Protein AF-A0A946BKX7-F1 (afdb_monomer_lite)

Radius of gyration: 50.64 Å; chains: 1; bounding box: 146×38×132 Å

Secondary structure (DSSP, 8-state):
-HHHHHHHHHHHHHTT--HHHHHHHHHHHHHHHHHHHHHHHHHHHHHHHHHHHHHHHHHHHHHHHHHHHHHHHHHHHHHHHHHHHHHHHHHHHHHHHHHHHHHHHHHHHHHSHHHHHHHHHHHHHHHHHHHHHHHHT-TTS-S--HHHHHHHHHHHHHS--S-------SSHHHHHHHHHHHHHHHHHHHHHSGGGHHHHHHHHHHS---TTSGGGGSTTHHHHH-SSHHHHHHHHT-PPP--SHHHHHHHHHHHHHHHHHHHHHHHHHTTT-TTGGG---------SHHHHHHHHGGG---TT---GGGHHHHHHHHHHTT-TTTTEEEE--STTSPPEEEE-STT--HHHH-S-TT--SHHHHHHHHHHHHHHHHHHHHHSPTT--PPPPPPP-GGGGGBTBHHHHHHIIIIIS--HHHHHHHHHHHHHHHHHHHHHHHHHHHS-PPPPPP------

Structure (mmCIF, N/CA/C/O backbone):
data_AF-A0A946BKX7-F1
#
_entry.id   AF-A0A946BKX7-F1
#
loop_
_atom_site.group_PDB
_atom_site.id
_atom_site.type_symbol
_atom_site.label_atom_id
_atom_site.label_alt_id
_atom_site.label_comp_id
_atom_site.label_asym_id
_atom_site.label_entity_id
_atom_site.label_seq_id
_atom_site.pdbx_PDB_ins_code
_atom_site.Cartn_x
_atom_site.Cartn_y
_atom_site.Cartn_z
_atom_site.occupancy
_atom_site.B_iso_or_equiv
_atom_site.auth_seq_id
_atom_site.auth_comp_id
_atom_site.auth_asym_id
_atom_site.auth_atom_id
_atom_site.pdbx_PDB_model_num
ATOM 1 N N . MET A 1 1 ? 59.056 3.944 -52.945 1.00 49.78 1 MET A N 1
ATOM 2 C CA . MET A 1 1 ? 59.423 4.962 -53.954 1.00 49.78 1 MET A CA 1
ATOM 3 C C . MET A 1 1 ? 60.248 6.087 -53.334 1.00 49.78 1 MET A C 1
ATOM 5 O O . MET A 1 1 ? 61.408 6.178 -53.690 1.00 49.78 1 MET A O 1
ATOM 9 N N . GLY A 1 2 ? 59.751 6.851 -52.348 1.00 53.09 2 GLY A N 1
ATOM 10 C CA . GLY A 1 2 ? 60.533 7.924 -51.692 1.00 53.09 2 GLY A CA 1
ATOM 11 C C . GLY A 1 2 ? 61.889 7.484 -51.112 1.00 53.09 2 GLY A C 1
ATOM 12 O O . GLY A 1 2 ? 62.901 8.117 -51.381 1.00 53.09 2 GLY A O 1
ATOM 13 N N . LEU A 1 3 ? 61.949 6.333 -50.428 1.00 56.34 3 LEU A N 1
ATOM 14 C CA . LEU A 1 3 ? 63.207 5.741 -49.931 1.00 56.34 3 LEU A CA 1
ATOM 15 C C . LEU A 1 3 ? 64.151 5.257 -51.049 1.00 56.34 3 LEU A C 1
ATOM 17 O O . LEU A 1 3 ? 65.363 5.257 -50.875 1.00 56.34 3 LEU A O 1
ATOM 21 N N . PHE A 1 4 ? 63.604 4.857 -52.201 1.00 56.81 4 PHE A N 1
ATOM 22 C CA . PHE A 1 4 ? 64.385 4.438 -53.369 1.00 56.81 4 PHE A CA 1
ATOM 23 C C . PHE A 1 4 ? 65.014 5.656 -54.059 1.00 56.81 4 PHE A C 1
ATOM 25 O O . PHE A 1 4 ? 66.206 5.655 -54.343 1.00 56.81 4 PHE A O 1
ATOM 32 N N . SER A 1 5 ? 64.244 6.733 -54.229 1.00 55.69 5 SER A N 1
ATOM 33 C CA . SER A 1 5 ? 64.734 8.015 -54.746 1.00 55.69 5 SER A CA 1
ATOM 34 C C . SER A 1 5 ? 65.707 8.691 -53.780 1.00 55.69 5 SER A C 1
ATOM 36 O O . SER A 1 5 ? 66.696 9.263 -54.225 1.00 55.69 5 SER A O 1
ATOM 38 N N . ALA A 1 6 ? 65.469 8.581 -52.467 1.00 59.09 6 ALA A N 1
ATOM 39 C CA . ALA A 1 6 ? 66.439 8.964 -51.446 1.00 59.09 6 ALA A CA 1
ATOM 40 C C . ALA A 1 6 ? 67.722 8.143 -51.611 1.00 59.09 6 ALA A C 1
ATOM 42 O O . ALA A 1 6 ? 68.785 8.730 -51.681 1.00 59.09 6 ALA A O 1
ATOM 43 N N . GLY A 1 7 ? 67.636 6.820 -51.788 1.00 62.34 7 GLY A N 1
ATOM 44 C CA . GLY A 1 7 ? 68.787 5.953 -52.072 1.00 62.34 7 GLY A CA 1
ATOM 45 C C . GLY A 1 7 ? 69.595 6.363 -53.311 1.00 62.34 7 GLY A C 1
ATOM 46 O O . GLY A 1 7 ? 70.820 6.374 -53.253 1.00 62.34 7 GLY A O 1
ATOM 47 N N . ILE A 1 8 ? 68.930 6.770 -54.398 1.00 60.50 8 ILE A N 1
ATOM 48 C CA . ILE A 1 8 ? 69.594 7.318 -55.594 1.00 60.50 8 ILE A CA 1
ATOM 49 C C . ILE A 1 8 ? 70.294 8.641 -55.259 1.00 60.50 8 ILE A C 1
ATOM 51 O O . ILE A 1 8 ? 71.469 8.797 -55.564 1.00 60.50 8 ILE A O 1
ATOM 55 N N . LEU A 1 9 ? 69.621 9.557 -54.557 1.00 60.12 9 LEU A N 1
ATOM 56 C CA . LEU A 1 9 ? 70.216 10.804 -54.055 1.00 60.12 9 LEU A CA 1
ATOM 57 C C . LEU A 1 9 ? 71.438 10.557 -53.155 1.00 60.12 9 LEU A C 1
ATOM 59 O O . LEU A 1 9 ? 72.445 11.250 -53.286 1.00 60.12 9 LEU A O 1
ATOM 63 N N . LEU A 1 10 ? 71.357 9.558 -52.272 1.00 60.22 10 LEU A N 1
ATOM 64 C CA . LEU A 1 10 ? 72.427 9.134 -51.370 1.00 60.22 10 LEU A CA 1
ATOM 65 C C . LEU A 1 10 ? 73.644 8.612 -52.144 1.00 60.22 10 LEU A C 1
ATOM 67 O O . LEU A 1 10 ? 74.781 8.897 -51.776 1.00 60.22 10 LEU A O 1
ATOM 71 N N . GLN A 1 11 ? 73.411 7.868 -53.224 1.00 62.06 11 GLN A N 1
ATOM 72 C CA . GLN A 1 11 ? 74.460 7.301 -54.065 1.00 62.06 11 GLN A CA 1
ATOM 73 C C . GLN A 1 11 ? 75.118 8.378 -54.945 1.00 62.06 11 GLN A C 1
ATOM 75 O O . GLN A 1 11 ? 76.336 8.529 -54.925 1.00 62.06 11 GLN A O 1
ATOM 80 N N . THR A 1 12 ? 74.319 9.213 -55.613 1.00 59.69 12 THR A N 1
ATOM 81 C CA . THR A 1 12 ? 74.793 10.319 -56.464 1.00 59.69 12 THR A CA 1
ATOM 82 C C . THR A 1 12 ? 75.535 11.404 -55.669 1.00 59.69 12 THR A C 1
ATOM 84 O O . THR A 1 12 ? 76.517 11.964 -56.155 1.00 59.69 12 THR A O 1
ATOM 87 N N . GLY A 1 13 ? 75.105 11.691 -54.433 1.00 59.94 13 GLY A N 1
ATOM 88 C CA . GLY A 1 13 ? 75.782 12.635 -53.537 1.00 59.94 13 GLY A CA 1
ATOM 89 C C . GLY A 1 13 ? 77.121 12.115 -53.001 1.00 59.94 13 GLY A C 1
ATOM 90 O O . GLY A 1 13 ? 78.071 12.887 -52.872 1.00 59.94 13 GLY A O 1
ATOM 91 N N . ARG A 1 14 ? 77.226 10.805 -52.739 1.00 59.84 14 ARG A N 1
ATOM 92 C CA . ARG A 1 14 ? 78.473 10.156 -52.303 1.00 59.84 14 ARG A CA 1
ATOM 93 C C . ARG A 1 14 ? 79.510 10.071 -53.425 1.00 59.84 14 ARG A C 1
ATOM 95 O O . ARG A 1 14 ? 80.694 10.278 -53.171 1.00 59.84 14 ARG A O 1
ATOM 102 N N . ASP A 1 15 ? 79.069 9.813 -54.652 1.00 63.66 15 ASP A N 1
ATOM 103 C CA . ASP A 1 15 ? 79.952 9.545 -55.793 1.00 63.66 15 ASP A CA 1
ATOM 104 C C . ASP A 1 15 ? 80.466 10.840 -56.489 1.00 63.66 15 ASP A C 1
ATOM 106 O O . ASP A 1 15 ? 81.162 10.768 -57.499 1.00 63.66 15 ASP A O 1
ATOM 110 N N . LYS A 1 16 ? 80.182 12.035 -55.926 1.00 58.66 16 LYS A N 1
ATOM 111 C CA . LYS A 1 16 ? 80.606 13.375 -56.416 1.00 58.66 16 LYS A CA 1
ATOM 112 C C . LYS A 1 16 ? 80.295 13.626 -57.904 1.00 58.66 16 LYS A C 1
ATOM 114 O O . LYS A 1 16 ? 81.060 14.279 -58.615 1.00 58.66 16 LYS A O 1
ATOM 119 N N . GLU A 1 17 ? 79.149 13.134 -58.363 1.00 59.16 17 GLU A N 1
ATOM 120 C CA . GLU A 1 17 ? 78.639 13.349 -59.720 1.00 59.16 17 GLU A CA 1
ATOM 121 C C . GLU A 1 17 ? 78.345 14.837 -60.017 1.00 59.16 17 GLU A C 1
ATOM 123 O O . GLU A 1 17 ? 78.193 15.649 -59.096 1.00 59.16 17 GLU A O 1
ATOM 128 N N . SER A 1 18 ? 78.289 15.226 -61.301 1.00 64.56 18 SER A N 1
ATOM 129 C CA . SER A 1 18 ? 78.207 16.639 -61.711 1.00 64.56 18 SER A CA 1
ATOM 130 C C . SER A 1 18 ? 76.958 17.341 -61.160 1.00 64.56 18 SER A C 1
ATOM 132 O O . SER A 1 18 ? 75.917 16.722 -60.944 1.00 64.56 18 SER A O 1
ATOM 134 N N . ILE A 1 19 ? 77.016 18.671 -60.999 1.00 66.00 19 ILE A N 1
ATOM 135 C CA . ILE A 1 19 ? 75.895 19.496 -60.492 1.00 66.00 19 ILE A CA 1
ATOM 136 C C . ILE A 1 19 ? 74.576 19.197 -61.234 1.00 66.00 19 ILE A C 1
ATOM 138 O O . ILE A 1 19 ? 73.511 19.150 -60.625 1.00 66.00 19 ILE A O 1
ATOM 142 N N . SER A 1 20 ? 74.637 18.930 -62.542 1.00 64.94 20 SER A N 1
ATOM 143 C CA . SER A 1 20 ? 73.475 18.534 -63.348 1.00 64.94 20 SER A CA 1
ATOM 144 C C . SER A 1 20 ? 72.856 17.189 -62.936 1.00 64.94 20 SER A C 1
ATOM 146 O O . SER A 1 20 ? 71.632 17.073 -62.940 1.00 64.94 20 SER A O 1
ATOM 148 N N . GLN A 1 21 ? 73.660 16.191 -62.552 1.00 64.12 21 GLN A N 1
ATOM 149 C CA . GLN A 1 21 ? 73.187 14.883 -62.077 1.00 64.12 21 GLN A CA 1
ATOM 150 C C . GLN A 1 21 ? 72.567 14.994 -60.677 1.00 64.12 21 GLN A C 1
ATOM 152 O O . GLN A 1 21 ? 71.517 14.407 -60.420 1.00 64.12 21 GLN A O 1
ATOM 157 N N . GLN A 1 22 ? 73.138 15.830 -59.807 1.00 64.31 22 GLN A N 1
ATOM 158 C CA . GLN A 1 22 ? 72.565 16.122 -58.489 1.00 64.31 22 GLN A CA 1
ATOM 159 C C . GLN A 1 22 ? 71.214 16.848 -58.599 1.00 64.31 22 GLN A C 1
ATOM 161 O O . GLN A 1 22 ? 70.252 16.464 -57.935 1.00 64.31 22 GLN A O 1
ATOM 166 N N . ILE A 1 23 ? 71.099 17.845 -59.487 1.00 67.50 23 ILE A N 1
ATOM 167 C CA . ILE A 1 23 ? 69.826 18.539 -59.758 1.00 67.50 23 ILE A CA 1
ATOM 168 C C . ILE A 1 23 ? 68.778 17.565 -60.310 1.00 67.50 23 ILE A C 1
ATOM 170 O O . ILE A 1 23 ? 67.625 17.600 -59.881 1.00 67.50 23 ILE A O 1
ATOM 174 N N . LEU A 1 24 ? 69.162 16.670 -61.225 1.00 69.88 24 LEU A N 1
ATOM 175 C CA . LEU A 1 24 ? 68.260 15.649 -61.759 1.00 69.88 24 LEU A CA 1
ATOM 176 C C . LEU A 1 24 ? 67.775 14.687 -60.663 1.00 69.88 24 LEU A C 1
ATOM 178 O O . LEU A 1 24 ? 66.586 14.376 -60.614 1.00 69.88 24 LEU A O 1
ATOM 182 N N . ALA A 1 25 ? 68.660 14.259 -59.760 1.00 67.00 25 ALA A N 1
ATOM 183 C CA . ALA A 1 25 ? 68.310 13.402 -58.631 1.00 67.00 25 ALA A CA 1
ATOM 184 C C . ALA A 1 25 ? 67.341 14.098 -57.655 1.00 67.00 25 ALA A C 1
ATOM 186 O O . ALA A 1 25 ? 66.364 13.486 -57.221 1.00 67.00 25 ALA A O 1
ATOM 187 N N . VAL A 1 26 ? 67.544 15.393 -57.376 1.00 68.50 26 VAL A N 1
ATOM 188 C CA . VAL A 1 26 ? 66.612 16.214 -56.581 1.00 68.50 26 VAL A CA 1
ATOM 189 C C . VAL A 1 26 ? 65.256 16.351 -57.276 1.00 68.50 26 VAL A C 1
ATOM 191 O O . VAL A 1 26 ? 64.227 16.177 -56.630 1.00 68.50 26 VAL A O 1
ATOM 194 N N . LEU A 1 27 ? 65.221 16.620 -58.584 1.00 70.75 27 LEU A N 1
ATOM 195 C CA . LEU A 1 27 ? 63.965 16.731 -59.337 1.00 70.75 27 LEU A CA 1
ATOM 196 C C . LEU A 1 27 ? 63.194 15.408 -59.364 1.00 70.75 27 LEU A C 1
ATOM 198 O O . LEU A 1 27 ? 61.988 15.397 -59.118 1.00 70.75 27 LEU A O 1
ATOM 202 N N . LEU A 1 28 ? 63.882 14.289 -59.606 1.00 68.81 28 LEU A N 1
ATOM 203 C CA . LEU A 1 28 ? 63.284 12.957 -59.539 1.00 68.81 28 LEU A CA 1
ATOM 204 C C . LEU A 1 28 ? 62.727 12.680 -58.145 1.00 68.81 28 LEU A C 1
ATOM 206 O O . LEU A 1 28 ? 61.582 12.250 -58.011 1.00 68.81 28 LEU A O 1
ATOM 210 N N . PHE A 1 29 ? 63.496 12.981 -57.101 1.00 71.62 29 PHE A N 1
ATOM 211 C CA . PHE A 1 29 ? 63.025 12.856 -55.730 1.00 71.62 29 PHE A CA 1
ATOM 212 C C . PHE A 1 29 ? 61.782 13.704 -55.465 1.00 71.62 29 PHE A C 1
ATOM 214 O O . PHE A 1 29 ? 60.822 13.175 -54.920 1.00 71.62 29 PHE A O 1
ATOM 221 N N . LEU A 1 30 ? 61.757 14.973 -55.883 1.00 69.50 30 LEU A N 1
ATOM 222 C CA . LEU A 1 30 ? 60.604 15.856 -55.691 1.00 69.50 30 LEU A CA 1
ATOM 223 C C . LEU A 1 30 ? 59.348 15.310 -56.376 1.00 69.50 30 LEU A C 1
ATOM 225 O O . LEU A 1 30 ? 58.284 15.315 -55.766 1.00 69.50 30 LEU A O 1
ATOM 229 N N . VAL A 1 31 ? 59.461 14.777 -57.594 1.00 73.44 31 VAL A N 1
ATOM 230 C CA . VAL A 1 31 ? 58.329 14.149 -58.298 1.00 73.44 31 VAL A CA 1
ATOM 231 C C . VAL A 1 31 ? 57.824 12.916 -57.541 1.00 73.44 31 VAL A C 1
ATOM 233 O O . VAL A 1 31 ? 56.619 12.770 -57.327 1.00 73.44 31 VAL A O 1
ATOM 236 N N . PHE A 1 32 ? 58.726 12.047 -57.079 1.00 72.56 32 PHE A N 1
ATOM 237 C CA . PHE A 1 32 ? 58.346 10.861 -56.305 1.00 72.56 32 PHE A CA 1
ATOM 238 C C . PHE A 1 32 ? 57.794 11.202 -54.916 1.00 72.56 32 PHE A C 1
ATOM 240 O O . PHE A 1 32 ? 56.868 10.536 -54.458 1.00 72.56 32 PHE A O 1
ATOM 247 N N . ALA A 1 33 ? 58.328 12.233 -54.264 1.00 69.81 33 ALA A N 1
ATOM 248 C CA . ALA A 1 33 ? 57.854 12.738 -52.984 1.00 69.81 33 ALA A CA 1
ATOM 249 C C . ALA A 1 33 ? 56.468 13.373 -53.130 1.00 69.81 33 ALA A C 1
ATOM 251 O O . ALA A 1 33 ? 55.584 13.053 -52.354 1.00 69.81 33 ALA A O 1
ATOM 252 N N . MET A 1 34 ? 56.218 14.176 -54.170 1.00 69.94 34 MET A N 1
ATOM 253 C CA . MET A 1 34 ? 54.884 14.731 -54.436 1.00 69.94 34 MET A CA 1
ATOM 254 C C . MET A 1 34 ? 53.845 13.632 -54.693 1.00 69.94 34 MET A C 1
ATOM 256 O O . MET A 1 34 ? 52.744 13.694 -54.147 1.00 69.94 34 MET A O 1
ATOM 260 N N . ALA A 1 35 ? 54.192 12.602 -55.473 1.00 73.75 35 ALA A N 1
ATOM 261 C CA . ALA A 1 35 ? 53.309 11.459 -55.709 1.00 73.75 35 ALA A CA 1
ATOM 262 C C . ALA A 1 35 ? 53.052 10.641 -54.425 1.00 73.75 35 ALA A C 1
ATOM 264 O O . ALA A 1 35 ? 51.915 10.260 -54.149 1.00 73.75 35 ALA A O 1
ATOM 265 N N . SER A 1 36 ? 54.095 10.413 -53.619 1.00 75.31 36 SER A N 1
ATOM 266 C CA . SER A 1 36 ? 54.024 9.735 -52.314 1.00 75.31 36 SER A CA 1
ATOM 267 C C . SER A 1 36 ? 53.156 10.513 -51.322 1.00 75.31 36 SER A C 1
ATOM 269 O O . SER A 1 36 ? 52.197 9.966 -50.780 1.00 75.31 36 SER A O 1
ATOM 271 N N . THR A 1 37 ? 53.410 11.813 -51.168 1.00 72.25 37 THR A N 1
ATOM 272 C CA . THR A 1 37 ? 52.670 12.716 -50.287 1.00 72.25 37 THR A CA 1
ATOM 273 C C . THR A 1 37 ? 51.208 12.763 -50.700 1.00 72.25 37 THR A C 1
ATOM 275 O O . THR A 1 37 ? 50.339 12.556 -49.862 1.00 72.25 37 THR A O 1
ATOM 278 N N . SER A 1 38 ? 50.912 12.956 -51.988 1.00 73.94 38 SER A N 1
ATOM 279 C CA . SER A 1 38 ? 49.534 12.966 -52.490 1.00 73.94 38 SER A CA 1
ATOM 280 C C . SER A 1 38 ? 48.804 11.651 -52.186 1.00 73.94 38 SER A C 1
ATOM 282 O O . SER A 1 38 ? 47.688 11.677 -51.665 1.00 73.94 38 SER A O 1
ATOM 284 N N . SER A 1 39 ? 49.456 10.504 -52.404 1.00 77.44 39 SER A N 1
ATOM 285 C CA . SER A 1 39 ? 48.895 9.188 -52.075 1.00 77.44 39 SER A CA 1
ATOM 286 C C . SER A 1 39 ? 48.670 9.000 -50.569 1.00 77.44 39 SER A C 1
ATOM 288 O O . SER A 1 39 ? 47.636 8.467 -50.165 1.00 77.44 39 SER A O 1
ATOM 290 N N . ASN A 1 40 ? 49.615 9.432 -49.731 1.00 78.12 40 ASN A N 1
ATOM 291 C CA . ASN A 1 40 ? 49.527 9.322 -48.274 1.00 78.12 40 ASN A CA 1
ATOM 292 C C . ASN A 1 40 ? 48.437 10.237 -47.704 1.00 78.12 40 ASN A C 1
ATOM 294 O O . ASN A 1 40 ? 47.654 9.793 -46.868 1.00 78.12 40 ASN A O 1
ATOM 298 N N . ILE A 1 41 ? 48.343 11.483 -48.186 1.00 78.31 41 ILE A N 1
ATOM 299 C CA . ILE A 1 41 ? 47.267 12.419 -47.833 1.00 78.31 41 ILE A CA 1
ATOM 300 C C . ILE A 1 41 ? 45.919 11.812 -48.209 1.00 78.31 41 ILE A C 1
ATOM 302 O O . ILE A 1 41 ? 45.022 11.789 -47.372 1.00 78.31 41 ILE A O 1
ATOM 306 N N . ASN A 1 42 ? 45.777 11.285 -49.430 1.00 77.25 42 ASN A N 1
ATOM 307 C CA . ASN A 1 42 ? 44.513 10.719 -49.890 1.00 77.25 42 ASN A CA 1
ATOM 308 C C . ASN A 1 42 ? 44.076 9.519 -49.035 1.00 77.25 42 ASN A C 1
ATOM 310 O O . ASN A 1 42 ? 42.923 9.447 -48.615 1.00 77.25 42 ASN A O 1
ATOM 314 N N . LYS A 1 43 ? 45.008 8.613 -48.711 1.00 81.06 43 LYS A N 1
ATOM 315 C CA . LYS A 1 43 ? 44.740 7.470 -47.830 1.00 81.06 43 LYS A CA 1
ATOM 316 C C . LYS A 1 43 ? 44.344 7.916 -46.419 1.00 81.06 43 LYS A C 1
ATOM 318 O O . LYS A 1 43 ? 43.294 7.524 -45.928 1.00 81.06 43 LYS A O 1
ATOM 323 N N . LEU A 1 44 ? 45.147 8.775 -45.786 1.00 80.94 44 LEU A N 1
ATOM 324 C CA . LEU A 1 44 ? 44.883 9.266 -44.428 1.00 80.94 44 LEU A CA 1
ATOM 325 C C . LEU A 1 44 ? 43.576 10.052 -44.341 1.00 80.94 44 LEU A C 1
ATOM 327 O O . LEU A 1 44 ? 42.853 9.942 -43.354 1.00 80.94 44 LEU A O 1
ATOM 331 N N . TYR A 1 45 ? 43.282 10.864 -45.354 1.00 78.50 45 TYR A N 1
ATOM 332 C CA . TYR A 1 45 ? 42.031 11.602 -45.432 1.00 78.50 45 TYR A CA 1
ATOM 333 C C . TYR A 1 45 ? 40.846 10.642 -45.546 1.00 78.50 45 TYR A C 1
ATOM 335 O O . TYR A 1 45 ? 39.901 10.762 -44.770 1.00 78.50 45 TYR A O 1
ATOM 343 N N . THR A 1 46 ? 40.939 9.653 -46.438 1.00 78.06 46 THR A N 1
ATOM 344 C CA . THR A 1 46 ? 39.919 8.614 -46.627 1.00 78.06 46 THR A CA 1
ATOM 345 C C . THR A 1 46 ? 39.645 7.848 -45.333 1.00 78.06 46 THR A C 1
ATOM 347 O O . THR A 1 46 ? 38.500 7.804 -44.891 1.00 78.06 46 THR A O 1
ATOM 350 N N . ASP A 1 47 ? 40.684 7.332 -44.670 1.00 80.19 47 ASP A N 1
ATOM 351 C CA . ASP A 1 47 ? 40.549 6.555 -43.431 1.00 80.19 47 ASP A CA 1
ATOM 352 C C . ASP A 1 47 ? 39.892 7.381 -42.311 1.00 80.19 47 ASP A C 1
ATOM 354 O O . ASP A 1 47 ? 39.001 6.907 -41.600 1.00 80.19 47 ASP A O 1
ATOM 358 N N . ARG A 1 48 ? 40.298 8.650 -42.159 1.00 81.00 48 ARG A N 1
ATOM 359 C CA . ARG A 1 48 ? 39.744 9.547 -41.131 1.00 81.00 48 ARG A CA 1
ATOM 360 C C . ARG A 1 48 ? 38.316 9.972 -41.436 1.00 81.00 48 ARG A C 1
ATOM 362 O O . ARG A 1 48 ? 37.514 10.092 -40.511 1.00 81.00 48 ARG A O 1
ATOM 369 N N . MET A 1 49 ? 37.997 10.232 -42.700 1.00 80.62 49 MET A N 1
ATOM 370 C CA . MET A 1 49 ? 36.637 10.576 -43.099 1.00 80.62 49 MET A CA 1
ATOM 371 C C . MET A 1 49 ? 35.690 9.404 -42.916 1.00 80.62 49 MET A C 1
ATOM 373 O O . MET A 1 49 ? 34.616 9.584 -42.351 1.00 80.62 49 MET A O 1
ATOM 377 N N . TRP A 1 50 ? 36.124 8.207 -43.298 1.00 78.38 50 TRP A N 1
ATOM 378 C CA . TRP A 1 50 ? 35.374 6.982 -43.078 1.00 78.38 50 TRP A CA 1
ATOM 379 C C . TRP A 1 50 ? 35.027 6.793 -41.590 1.00 78.38 50 TRP A C 1
ATOM 381 O O . TRP A 1 50 ? 33.868 6.564 -41.244 1.00 78.38 50 TRP A O 1
ATOM 391 N N . GLN A 1 51 ? 35.998 6.995 -40.688 1.00 79.88 51 GLN A N 1
ATOM 392 C CA . GLN A 1 51 ? 35.753 6.938 -39.240 1.00 79.88 51 GLN A CA 1
ATOM 393 C C . GLN A 1 51 ? 34.787 8.038 -38.781 1.00 79.88 51 GLN A C 1
ATOM 395 O O . GLN A 1 51 ? 33.893 7.782 -37.979 1.00 79.88 51 GLN A O 1
ATOM 400 N N . SER A 1 52 ? 34.952 9.259 -39.295 1.00 82.19 52 SER A N 1
ATOM 401 C CA . SER A 1 52 ? 34.140 10.414 -38.910 1.00 82.19 52 SER A CA 1
ATOM 402 C C . SER A 1 52 ? 32.669 10.253 -39.291 1.00 82.19 52 SER A C 1
ATOM 404 O O . SER A 1 52 ? 31.808 10.524 -38.459 1.00 82.19 52 SER A O 1
ATOM 406 N N . VAL A 1 53 ? 32.379 9.822 -40.523 1.00 82.06 53 VAL A N 1
ATOM 407 C CA . VAL A 1 53 ? 31.003 9.656 -41.023 1.00 82.06 53 VAL A CA 1
ATOM 408 C C . VAL A 1 53 ? 30.301 8.531 -40.263 1.00 82.06 53 VAL A C 1
ATOM 410 O O . VAL A 1 53 ? 29.175 8.705 -39.809 1.00 82.06 53 VAL A O 1
ATOM 413 N N . ARG A 1 54 ? 30.988 7.409 -40.019 1.00 82.25 54 ARG A N 1
ATOM 414 C CA . ARG A 1 54 ? 30.415 6.275 -39.272 1.00 82.25 54 ARG A CA 1
ATOM 415 C C . ARG A 1 54 ? 30.180 6.581 -37.807 1.00 82.25 54 ARG A C 1
ATOM 417 O O . ARG A 1 54 ? 29.161 6.181 -37.260 1.00 82.25 54 ARG A O 1
ATOM 424 N N . ASN A 1 55 ? 31.099 7.305 -37.177 1.00 84.69 55 ASN A N 1
ATOM 425 C CA . ASN A 1 55 ? 30.890 7.773 -35.816 1.00 84.69 55 ASN A CA 1
ATOM 426 C C . ASN A 1 55 ? 29.716 8.757 -35.741 1.00 84.69 55 ASN A C 1
ATOM 428 O O . ASN A 1 55 ? 28.917 8.661 -34.822 1.00 84.69 55 ASN A O 1
ATOM 432 N N . ALA A 1 56 ? 29.576 9.667 -36.710 1.00 84.25 56 ALA A N 1
ATOM 433 C CA . ALA A 1 56 ? 28.437 10.581 -36.759 1.00 84.25 56 ALA A CA 1
ATOM 434 C C . ALA A 1 56 ? 27.103 9.834 -36.927 1.00 84.25 56 ALA A C 1
ATOM 436 O O . ALA A 1 56 ? 26.176 10.108 -36.174 1.00 84.25 56 ALA A O 1
ATOM 437 N N . ALA A 1 57 ? 27.036 8.861 -37.841 1.00 85.88 57 ALA A N 1
ATOM 438 C CA . ALA A 1 57 ? 25.847 8.037 -38.056 1.00 85.88 57 ALA A CA 1
ATOM 439 C C . ALA A 1 57 ? 25.479 7.218 -36.813 1.00 85.88 57 ALA A C 1
ATOM 441 O O . ALA A 1 57 ? 24.349 7.279 -36.342 1.00 85.88 57 ALA A O 1
ATOM 442 N N . PHE A 1 58 ? 26.454 6.519 -36.219 1.00 89.62 58 PHE A N 1
ATOM 443 C CA . PHE A 1 58 ? 26.232 5.792 -34.971 1.00 89.62 58 PHE A CA 1
ATOM 444 C C . PHE A 1 58 ? 25.729 6.719 -33.860 1.00 89.62 58 PHE A C 1
ATOM 446 O O . PHE A 1 58 ? 24.749 6.396 -33.200 1.00 89.62 58 PHE A O 1
ATOM 453 N N . LEU A 1 59 ? 26.383 7.866 -33.648 1.00 89.44 59 LEU A N 1
ATOM 454 C CA . LEU A 1 59 ? 26.001 8.797 -32.588 1.00 89.44 59 LEU A CA 1
ATOM 455 C C . LEU A 1 59 ? 24.605 9.386 -32.809 1.00 89.44 59 LEU A C 1
ATOM 457 O O . LEU A 1 59 ? 23.880 9.549 -31.831 1.00 89.44 59 LEU A O 1
ATOM 461 N N . ASP A 1 60 ? 24.224 9.695 -34.051 1.00 91.00 60 ASP A N 1
ATOM 462 C CA . ASP A 1 60 ? 22.886 10.207 -34.361 1.00 91.00 60 ASP A CA 1
ATOM 463 C C . ASP A 1 60 ? 21.811 9.157 -34.054 1.00 91.00 60 ASP A C 1
ATOM 465 O O . ASP A 1 60 ? 20.913 9.405 -33.247 1.00 91.00 60 ASP A O 1
ATOM 469 N N . GLU A 1 61 ? 21.948 7.948 -34.603 1.00 93.69 61 GLU A N 1
ATOM 470 C CA . GLU A 1 61 ? 20.963 6.880 -34.412 1.00 93.69 61 GLU A CA 1
ATOM 471 C C . GLU A 1 61 ? 20.913 6.375 -32.965 1.00 93.69 61 GLU A C 1
ATOM 473 O O . GLU A 1 61 ? 19.839 6.196 -32.385 1.00 93.69 61 GLU A O 1
ATOM 478 N N . TYR A 1 62 ? 22.069 6.208 -32.321 1.00 93.31 62 TYR A N 1
ATOM 479 C CA . TYR A 1 62 ? 22.125 5.776 -30.928 1.00 93.31 62 TYR A CA 1
ATOM 480 C C . TYR A 1 62 ? 21.556 6.831 -29.971 1.00 93.31 62 TYR A C 1
ATOM 482 O O . TYR A 1 62 ? 20.896 6.498 -28.984 1.00 93.31 62 TYR A O 1
ATOM 490 N N . SER A 1 63 ? 21.722 8.117 -30.293 1.00 94.12 63 SER A N 1
ATOM 491 C CA . SER A 1 63 ? 21.090 9.210 -29.551 1.00 94.12 63 SER A CA 1
ATOM 492 C C . SER A 1 63 ? 19.559 9.166 -29.642 1.00 94.12 63 SER A C 1
ATOM 494 O O . SER A 1 63 ? 18.886 9.394 -28.632 1.00 94.12 63 SER A O 1
ATOM 496 N N . LYS A 1 64 ? 18.981 8.807 -30.800 1.00 95.62 64 LYS A N 1
ATOM 497 C CA . LYS A 1 64 ? 17.520 8.620 -30.957 1.00 95.62 64 LYS A CA 1
ATOM 498 C C . LYS A 1 64 ? 16.995 7.503 -30.046 1.00 95.62 64 LYS A C 1
ATOM 500 O O . LYS A 1 64 ? 16.003 7.696 -29.333 1.00 95.62 64 LYS A O 1
ATOM 505 N N . PHE A 1 65 ? 17.704 6.373 -29.994 1.00 95.94 65 PHE A N 1
ATOM 506 C CA . PHE A 1 65 ? 17.392 5.267 -29.085 1.00 95.94 65 PHE A CA 1
ATOM 507 C C . PHE A 1 65 ? 17.480 5.681 -27.606 1.00 95.94 65 PHE A C 1
ATOM 509 O O . PHE A 1 65 ? 16.530 5.487 -26.845 1.00 95.94 65 PHE A O 1
ATOM 516 N N . ASN A 1 66 ? 18.580 6.317 -27.194 1.00 94.81 66 ASN A N 1
ATOM 517 C CA . ASN A 1 66 ? 18.754 6.757 -25.807 1.00 94.81 66 ASN A CA 1
ATOM 518 C C . ASN A 1 66 ? 17.720 7.807 -25.393 1.00 94.81 66 ASN A C 1
ATOM 520 O O . ASN A 1 66 ? 17.160 7.723 -24.300 1.00 94.81 66 ASN A O 1
ATOM 524 N N . THR A 1 67 ? 17.402 8.748 -26.284 1.00 95.50 67 THR A N 1
ATOM 525 C CA . THR A 1 67 ? 16.322 9.720 -26.065 1.00 95.50 67 THR A CA 1
ATOM 526 C C . THR A 1 67 ? 14.996 9.001 -25.829 1.00 95.50 67 THR A C 1
ATOM 528 O O . THR A 1 67 ? 14.292 9.328 -24.880 1.00 95.50 67 THR A O 1
ATOM 531 N N . THR A 1 68 ? 14.691 7.964 -26.616 1.00 96.06 68 THR A N 1
ATOM 532 C CA . THR A 1 68 ? 13.486 7.138 -26.428 1.00 96.06 68 THR A CA 1
ATOM 533 C C . THR A 1 68 ? 13.457 6.501 -25.040 1.00 96.06 68 THR A C 1
AT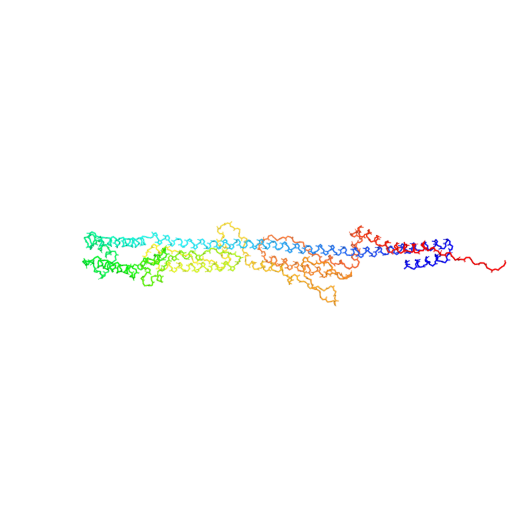OM 535 O O . THR A 1 68 ? 12.476 6.677 -24.321 1.00 96.06 68 THR A O 1
ATOM 538 N N . LYS A 1 69 ? 14.544 5.844 -24.604 1.00 95.31 69 LYS A N 1
ATOM 539 C CA . LYS A 1 69 ? 14.639 5.251 -23.255 1.00 95.31 69 LYS A CA 1
ATOM 540 C C . LYS A 1 69 ? 14.387 6.276 -22.150 1.00 95.31 69 LYS A C 1
ATOM 542 O O . LYS A 1 69 ? 13.644 5.995 -21.211 1.00 95.31 69 LYS A O 1
ATOM 547 N N . VAL A 1 70 ? 15.005 7.453 -22.250 1.00 94.69 70 VAL A N 1
ATOM 548 C CA . VAL A 1 70 ? 14.865 8.525 -21.253 1.00 94.69 70 VAL A CA 1
ATOM 549 C C . VAL A 1 70 ? 13.437 9.068 -21.228 1.00 94.69 70 VAL A C 1
ATOM 551 O O . VAL A 1 70 ? 12.858 9.197 -20.149 1.00 94.69 70 VAL A O 1
ATOM 554 N N . THR A 1 71 ? 12.846 9.337 -22.394 1.00 95.56 71 THR A N 1
ATOM 555 C CA . THR A 1 71 ? 11.465 9.821 -22.512 1.00 95.56 71 THR A CA 1
ATOM 556 C C . THR A 1 71 ? 10.469 8.804 -21.962 1.00 95.56 71 THR A C 1
ATOM 558 O O . THR A 1 71 ? 9.633 9.172 -21.138 1.00 95.56 71 THR A O 1
ATOM 561 N N . VAL A 1 72 ? 10.592 7.528 -22.343 1.00 95.94 72 VAL A N 1
ATOM 562 C CA . VAL A 1 72 ? 9.739 6.441 -21.836 1.00 95.94 72 VAL A CA 1
ATOM 563 C C . VAL A 1 72 ? 9.876 6.315 -20.321 1.00 95.94 72 VAL A C 1
ATOM 565 O O . VAL A 1 72 ? 8.869 6.333 -19.617 1.00 95.94 72 VAL A O 1
ATOM 568 N N . ARG A 1 73 ? 11.105 6.261 -19.788 1.00 95.69 73 ARG A N 1
ATOM 569 C CA . ARG A 1 73 ? 11.343 6.179 -18.338 1.00 95.69 73 ARG A CA 1
ATOM 570 C C . ARG A 1 73 ? 10.701 7.349 -17.593 1.00 95.69 73 ARG A C 1
ATOM 572 O O . ARG A 1 73 ? 10.054 7.139 -16.571 1.00 95.69 73 ARG A O 1
ATOM 579 N N . SER A 1 74 ? 10.869 8.571 -18.095 1.00 94.00 74 SER A N 1
ATOM 580 C CA . SER A 1 74 ? 10.290 9.766 -17.475 1.00 94.00 74 SER A CA 1
ATOM 581 C C . SER A 1 74 ? 8.762 9.732 -17.477 1.00 94.00 74 SER A C 1
ATOM 583 O O . SER A 1 74 ? 8.151 10.056 -16.460 1.00 94.00 74 SER A O 1
ATOM 585 N N . ALA A 1 75 ? 8.146 9.348 -18.597 1.00 91.88 75 ALA A N 1
ATOM 586 C CA . ALA A 1 75 ? 6.694 9.264 -18.718 1.00 91.88 75 ALA A CA 1
ATOM 587 C C . ALA A 1 75 ? 6.115 8.179 -17.798 1.00 91.88 75 ALA A C 1
ATOM 589 O O . ALA A 1 75 ? 5.167 8.435 -17.063 1.00 91.88 75 ALA A O 1
ATOM 590 N N . ILE A 1 76 ? 6.733 6.996 -17.768 1.00 92.50 76 ILE A N 1
ATOM 591 C CA . ILE A 1 76 ? 6.285 5.889 -16.920 1.00 92.50 76 ILE A CA 1
ATOM 592 C C . ILE A 1 76 ? 6.427 6.219 -15.433 1.00 92.50 76 ILE A C 1
ATOM 594 O O . ILE A 1 76 ? 5.505 5.947 -14.671 1.00 92.50 76 ILE A O 1
ATOM 598 N N . ASN A 1 77 ? 7.526 6.851 -15.010 1.00 91.38 77 ASN A N 1
ATOM 599 C CA . ASN A 1 77 ? 7.674 7.285 -13.618 1.00 91.38 77 ASN A CA 1
ATOM 600 C C . ASN A 1 77 ? 6.586 8.290 -13.212 1.00 91.38 77 ASN A C 1
ATOM 602 O O . ASN A 1 77 ? 6.052 8.193 -12.114 1.00 91.38 77 ASN A O 1
ATOM 606 N N . ASN A 1 78 ? 6.217 9.219 -14.100 1.00 88.75 78 ASN A N 1
ATOM 607 C CA . ASN A 1 78 ? 5.106 10.136 -13.845 1.00 88.75 78 ASN A CA 1
ATOM 608 C C . ASN A 1 78 ? 3.774 9.389 -13.669 1.00 88.75 78 ASN A C 1
ATOM 610 O O . ASN A 1 78 ? 3.003 9.711 -12.768 1.00 88.75 78 ASN A O 1
ATOM 614 N N . GLU A 1 79 ? 3.514 8.368 -14.489 1.00 86.38 79 GLU A N 1
ATOM 615 C CA . GLU A 1 79 ? 2.315 7.538 -14.339 1.00 86.38 79 GLU A CA 1
ATOM 616 C C . GLU A 1 79 ? 2.338 6.672 -13.071 1.00 86.38 79 GLU A C 1
ATOM 618 O O . GLU A 1 79 ? 1.305 6.520 -12.430 1.00 86.38 79 GLU A O 1
ATOM 623 N N . LEU A 1 80 ? 3.499 6.180 -12.634 1.00 86.94 80 LEU A N 1
ATOM 624 C CA . LEU A 1 80 ? 3.621 5.452 -11.365 1.00 86.94 80 LEU A CA 1
ATOM 625 C C . LEU A 1 80 ? 3.320 6.343 -10.147 1.00 86.94 80 LEU A C 1
ATOM 627 O O . LEU A 1 80 ? 2.627 5.908 -9.229 1.00 86.94 80 LEU A O 1
ATOM 631 N N . GLU A 1 81 ? 3.772 7.600 -10.147 1.00 86.56 81 GLU A N 1
ATOM 632 C CA . GLU A 1 81 ? 3.411 8.572 -9.099 1.00 86.56 81 GLU A CA 1
ATOM 633 C C . GLU A 1 81 ? 1.906 8.879 -9.107 1.00 86.56 81 GLU A C 1
ATOM 635 O O . GLU A 1 81 ? 1.266 9.010 -8.061 1.00 86.56 81 GLU A O 1
ATOM 640 N N . ASN A 1 82 ? 1.313 8.947 -10.300 1.00 83.50 82 ASN A N 1
ATOM 641 C CA . ASN A 1 82 ? -0.124 9.110 -10.475 1.00 83.50 82 ASN A CA 1
ATOM 642 C C . ASN A 1 82 ? -0.925 7.914 -9.934 1.00 83.50 82 ASN A C 1
ATOM 644 O O . ASN A 1 82 ? -1.955 8.129 -9.288 1.00 83.50 82 ASN A O 1
ATOM 648 N N . ASP A 1 83 ? -0.458 6.687 -10.181 1.00 81.94 83 ASP A N 1
ATOM 649 C CA . ASP A 1 83 ? -1.048 5.455 -9.649 1.00 81.94 83 ASP A CA 1
ATOM 650 C C . ASP A 1 83 ? -0.996 5.458 -8.116 1.00 81.94 83 ASP A C 1
ATOM 652 O O . ASP A 1 83 ? -2.017 5.257 -7.453 1.00 81.94 83 ASP A O 1
ATOM 656 N N . LYS A 1 84 ? 0.177 5.769 -7.549 1.00 84.88 84 LYS A N 1
ATOM 657 C CA . LYS A 1 84 ? 0.389 5.850 -6.100 1.00 84.88 84 LYS A CA 1
ATOM 658 C C . LYS A 1 84 ? -0.568 6.839 -5.440 1.00 84.88 84 LYS A C 1
ATOM 660 O O . LYS A 1 84 ? -1.304 6.477 -4.522 1.00 84.88 84 LYS A O 1
ATOM 665 N N . ALA A 1 85 ? -0.620 8.068 -5.954 1.00 84.81 85 ALA A N 1
ATOM 666 C CA . ALA A 1 85 ? -1.503 9.106 -5.430 1.00 84.81 85 ALA A CA 1
ATOM 667 C C . ALA A 1 85 ? -2.986 8.701 -5.494 1.00 84.81 85 ALA A C 1
ATOM 669 O O . ALA A 1 85 ? -3.794 9.125 -4.665 1.00 84.81 85 ALA A O 1
ATOM 670 N N . LEU A 1 86 ? -3.372 7.893 -6.483 1.00 82.38 86 LEU A N 1
ATOM 671 C CA . LEU A 1 86 ? -4.732 7.383 -6.592 1.00 82.38 86 LEU A CA 1
ATOM 672 C C . LEU A 1 86 ? -5.019 6.294 -5.553 1.00 82.38 86 LEU A C 1
ATOM 674 O O . LEU A 1 86 ? -6.065 6.340 -4.906 1.00 82.38 86 LEU A O 1
ATOM 678 N N . TYR A 1 87 ? -4.094 5.363 -5.330 1.00 85.12 87 TYR A N 1
ATOM 679 C CA . TYR A 1 87 ? -4.262 4.339 -4.297 1.00 85.12 87 TYR A CA 1
ATOM 680 C C . TYR A 1 87 ? -4.314 4.929 -2.889 1.00 85.12 87 TYR A C 1
ATOM 682 O O . TYR A 1 87 ? -5.152 4.518 -2.086 1.00 85.12 87 TYR A O 1
ATOM 690 N N . GLU A 1 88 ? -3.494 5.941 -2.605 1.00 87.94 88 GLU A N 1
ATOM 691 C CA . GLU A 1 88 ? -3.554 6.684 -1.345 1.00 87.94 88 GLU A CA 1
ATOM 692 C C . GLU A 1 88 ? -4.934 7.323 -1.135 1.00 87.94 88 GLU A C 1
ATOM 694 O O . GLU A 1 88 ? -5.507 7.213 -0.051 1.00 87.94 88 GLU A O 1
ATOM 699 N N . LYS A 1 89 ? -5.529 7.922 -2.177 1.00 88.12 89 LYS A N 1
ATOM 700 C CA . LYS A 1 89 ? -6.892 8.482 -2.102 1.00 88.12 89 LYS A CA 1
ATOM 701 C C . LYS A 1 89 ? -7.948 7.420 -1.801 1.00 88.12 89 LYS A C 1
ATOM 703 O O . LYS A 1 89 ? -8.843 7.674 -0.996 1.00 88.12 89 LYS A O 1
ATOM 708 N N . ILE A 1 90 ? -7.854 6.240 -2.419 1.00 86.69 90 ILE A N 1
ATOM 709 C CA . ILE A 1 90 ? -8.766 5.120 -2.138 1.00 86.69 90 ILE A CA 1
ATOM 710 C C . ILE A 1 90 ? -8.620 4.683 -0.675 1.00 86.69 90 ILE A C 1
ATOM 712 O O . ILE A 1 90 ? -9.619 4.575 0.038 1.00 86.69 90 ILE A O 1
ATOM 716 N N . ALA A 1 91 ? -7.386 4.487 -0.205 1.00 91.25 91 ALA A N 1
ATOM 717 C CA . ALA A 1 91 ? -7.112 4.103 1.176 1.00 91.25 91 ALA A CA 1
ATOM 718 C C . ALA A 1 91 ? -7.655 5.142 2.171 1.00 91.25 91 ALA A C 1
ATOM 720 O O . ALA A 1 91 ? -8.331 4.775 3.132 1.00 91.25 91 ALA A O 1
ATOM 721 N N . ILE A 1 92 ? -7.451 6.438 1.907 1.00 91.38 92 ILE A N 1
ATOM 722 C CA . ILE A 1 92 ? -8.037 7.525 2.702 1.00 91.38 92 ILE A CA 1
ATOM 723 C C . ILE A 1 92 ? -9.561 7.400 2.737 1.00 91.38 92 ILE A C 1
ATOM 725 O O . ILE A 1 92 ? -10.154 7.488 3.809 1.00 91.38 92 ILE A O 1
ATOM 729 N N . LYS A 1 93 ? -10.214 7.126 1.603 1.00 90.00 93 LYS A N 1
ATOM 730 C CA . LYS A 1 93 ? -11.673 6.988 1.565 1.00 90.00 93 LYS A CA 1
ATOM 731 C C . LYS A 1 93 ? -12.177 5.819 2.414 1.00 90.00 93 LYS A C 1
ATOM 733 O O . LYS A 1 93 ? -13.168 5.956 3.132 1.00 90.00 93 LYS A O 1
ATOM 738 N N . TYR A 1 94 ? -11.491 4.679 2.361 1.00 91.38 94 TYR A N 1
ATOM 739 C CA . TYR A 1 94 ? -11.820 3.508 3.182 1.00 91.38 94 TYR A CA 1
ATOM 740 C C . TYR A 1 94 ? -11.639 3.802 4.669 1.00 91.38 94 TYR A C 1
ATOM 742 O O . TYR A 1 94 ? -12.518 3.482 5.474 1.00 91.38 94 TYR A O 1
ATOM 750 N N . ASN A 1 95 ? -10.535 4.469 5.008 1.00 92.88 95 ASN A N 1
ATOM 751 C CA . ASN A 1 95 ? -10.220 4.936 6.349 1.00 92.88 95 ASN A CA 1
ATOM 752 C C . ASN A 1 95 ? -11.312 5.876 6.890 1.00 92.88 95 ASN A C 1
ATOM 754 O O . ASN A 1 95 ? -11.857 5.633 7.965 1.00 92.88 95 ASN A O 1
ATOM 758 N N . GLU A 1 96 ? -11.703 6.893 6.117 1.00 91.62 96 GLU A N 1
ATOM 759 C CA . GLU A 1 96 ? -12.769 7.837 6.473 1.00 91.62 96 GLU A CA 1
ATOM 760 C C . GLU A 1 96 ? -14.088 7.125 6.780 1.00 91.62 96 GLU A C 1
ATOM 762 O O . GLU A 1 96 ? -14.743 7.421 7.782 1.00 91.62 96 GLU A O 1
ATOM 767 N N . TRP A 1 97 ? -14.484 6.172 5.934 1.00 91.94 97 TRP A N 1
ATOM 768 C CA . TRP A 1 97 ? -15.730 5.433 6.111 1.00 91.94 97 TRP A CA 1
ATOM 769 C C . TRP A 1 97 ? -15.734 4.593 7.378 1.00 91.94 97 TRP A C 1
ATOM 771 O O . TRP A 1 97 ? -16.668 4.700 8.170 1.00 91.94 97 TRP A O 1
ATOM 781 N N . ILE A 1 98 ? -14.698 3.780 7.597 1.00 94.19 98 ILE A N 1
ATOM 782 C CA . ILE A 1 98 ? -14.666 2.915 8.778 1.00 94.19 98 ILE A CA 1
ATOM 783 C C . ILE A 1 98 ? -14.508 3.735 10.069 1.00 94.19 98 ILE A C 1
ATOM 785 O O . ILE A 1 98 ? -15.137 3.418 11.075 1.00 94.19 98 ILE A O 1
ATOM 789 N N . ILE A 1 99 ? -13.745 4.836 10.050 1.00 94.12 99 ILE A N 1
ATOM 790 C CA . ILE A 1 99 ? -13.632 5.746 11.199 1.00 94.12 99 ILE A CA 1
ATOM 791 C C . ILE A 1 99 ? -14.979 6.404 11.496 1.00 94.12 99 ILE A C 1
ATOM 793 O O . ILE A 1 99 ? -15.336 6.566 12.668 1.00 94.12 99 ILE A O 1
ATOM 797 N N . SER A 1 100 ? -15.738 6.771 10.460 1.00 93.88 100 SER A N 1
ATOM 798 C CA . SER A 1 100 ? -17.090 7.304 10.615 1.00 93.88 100 SER A CA 1
ATOM 799 C C . SER A 1 100 ? -18.008 6.291 11.299 1.00 93.88 100 SER A C 1
ATOM 801 O O . SER A 1 100 ? -18.674 6.643 12.276 1.00 93.88 100 SER A O 1
ATOM 803 N N . ASP A 1 101 ? -17.965 5.027 10.872 1.00 94.50 101 ASP A N 1
ATOM 804 C CA . ASP A 1 101 ? -18.740 3.943 11.478 1.00 94.50 101 ASP A CA 1
ATOM 805 C C . ASP A 1 101 ? -18.346 3.735 12.954 1.00 94.50 101 ASP A C 1
ATOM 807 O O . ASP A 1 101 ? -19.211 3.777 13.832 1.00 94.50 101 ASP A O 1
ATOM 811 N N . ILE A 1 102 ? -17.048 3.624 13.272 1.00 95.88 102 ILE A N 1
ATOM 812 C CA . ILE A 1 102 ? -16.553 3.485 14.659 1.00 95.88 102 ILE A CA 1
ATOM 813 C C . ILE A 1 102 ? -17.004 4.668 15.531 1.00 95.88 102 ILE A C 1
ATOM 815 O O . ILE A 1 102 ? -17.489 4.491 16.655 1.00 95.88 102 ILE A O 1
ATOM 819 N N . SER A 1 103 ? -16.872 5.889 15.011 1.00 95.12 103 SER A N 1
ATOM 820 C CA . SER A 1 103 ? -17.257 7.115 15.716 1.00 95.12 103 SER A CA 1
ATOM 821 C C . SER A 1 103 ? -18.760 7.164 15.976 1.00 95.12 103 SER A C 1
ATOM 823 O O . SER A 1 103 ? -19.194 7.551 17.065 1.00 95.12 103 SER A O 1
ATOM 825 N N . ASN A 1 104 ? -19.565 6.735 15.002 1.00 94.50 104 ASN A N 1
ATOM 826 C CA . ASN A 1 104 ? -21.012 6.653 15.134 1.00 94.50 104 ASN A CA 1
ATOM 827 C C . ASN A 1 104 ? -21.423 5.625 16.200 1.00 94.50 104 ASN A C 1
ATOM 829 O O . ASN A 1 104 ? -22.271 5.930 17.038 1.00 94.50 104 ASN A O 1
ATOM 833 N N . PHE A 1 105 ? -20.767 4.460 16.246 1.00 96.44 105 PHE A N 1
ATOM 834 C CA . PHE A 1 105 ? -20.965 3.461 17.304 1.00 96.44 105 PHE A CA 1
ATOM 835 C C . PHE A 1 105 ? -20.688 4.051 18.685 1.00 96.44 105 PHE A C 1
ATOM 837 O O . PHE A 1 105 ? -21.547 3.992 19.568 1.00 96.44 105 PHE A O 1
ATOM 844 N N . LYS A 1 106 ? -19.520 4.681 18.865 1.00 95.94 106 LYS A N 1
ATOM 845 C CA . LYS A 1 106 ? -19.139 5.310 20.137 1.00 95.94 106 LYS A CA 1
ATOM 846 C C . LYS A 1 106 ? -20.169 6.357 20.558 1.00 95.94 106 LYS A C 1
ATOM 848 O O . LYS A 1 106 ? -20.614 6.355 21.707 1.00 95.94 106 LYS A O 1
ATOM 853 N N . LYS A 1 107 ? -20.603 7.209 19.626 1.00 95.25 107 LYS A N 1
ATOM 854 C CA . LYS A 1 107 ? -21.598 8.261 19.869 1.00 95.25 107 LYS A CA 1
ATOM 855 C C . LYS A 1 107 ? -22.967 7.700 20.255 1.00 95.25 107 LYS A C 1
ATOM 857 O O . LYS A 1 107 ? -23.561 8.195 21.205 1.00 95.25 107 LYS A O 1
ATOM 862 N N . ILE A 1 108 ? -23.475 6.697 19.543 1.00 95.19 108 ILE A N 1
ATOM 863 C CA . ILE A 1 108 ? -24.804 6.126 19.805 1.00 95.19 108 ILE A CA 1
ATOM 864 C C . ILE A 1 108 ? -24.815 5.353 21.125 1.00 95.19 108 ILE A C 1
ATOM 866 O O . ILE A 1 108 ? -25.724 5.550 21.928 1.00 95.19 108 ILE A O 1
ATOM 870 N N . ILE A 1 109 ? -23.792 4.535 21.397 1.00 96.44 109 ILE A N 1
ATOM 871 C CA . ILE A 1 109 ? -23.688 3.799 22.666 1.00 96.44 109 ILE A CA 1
ATOM 872 C C . ILE A 1 109 ? -23.642 4.786 23.832 1.00 96.44 109 ILE A C 1
ATOM 874 O O . ILE A 1 109 ? -24.500 4.743 24.712 1.00 96.44 109 ILE A O 1
ATOM 878 N N . THR A 1 110 ? -22.692 5.725 23.804 1.00 95.44 110 THR A N 1
ATOM 879 C CA . THR A 1 110 ? -22.529 6.696 24.896 1.00 95.44 110 THR A CA 1
ATOM 880 C C . THR A 1 110 ? -23.692 7.679 24.997 1.00 95.44 110 THR A C 1
ATOM 882 O O . THR A 1 110 ? -23.992 8.129 26.092 1.00 95.44 110 THR A O 1
ATOM 885 N N . GLY A 1 111 ? -24.369 8.013 23.899 1.00 94.25 111 GLY A N 1
ATOM 886 C CA . GLY A 1 111 ? -25.509 8.933 23.889 1.00 94.25 111 GLY A CA 1
ATOM 887 C C . GLY A 1 111 ? -26.852 8.299 24.256 1.00 94.25 111 GLY A C 1
ATOM 888 O O . GLY A 1 111 ? -27.800 9.028 24.533 1.00 94.25 111 GLY A O 1
ATOM 889 N N . SER A 1 112 ? -26.956 6.969 24.251 1.00 95.38 112 SER A N 1
ATOM 890 C CA . SER A 1 112 ? -28.213 6.280 24.554 1.00 95.38 112 SER A CA 1
ATOM 891 C C . SER A 1 112 ? -28.617 6.419 26.020 1.00 95.38 112 SER A C 1
ATOM 893 O O . SER A 1 112 ? -27.788 6.305 26.929 1.00 95.38 112 SER A O 1
ATOM 895 N N . GLN A 1 113 ? -29.920 6.584 26.258 1.00 94.88 113 GLN A N 1
ATOM 896 C CA . GLN A 1 113 ? -30.449 6.686 27.618 1.00 94.88 113 GLN A CA 1
ATOM 897 C C . GLN A 1 113 ? -30.189 5.401 28.414 1.00 94.88 113 GLN A C 1
ATOM 899 O O . GLN A 1 113 ? -29.799 5.466 29.573 1.00 94.88 113 GLN A O 1
ATOM 904 N N . TYR A 1 114 ? -30.298 4.238 27.761 1.00 94.06 114 TYR A N 1
ATOM 905 C CA . TYR A 1 114 ? -30.013 2.939 28.373 1.00 94.06 114 TYR A CA 1
ATOM 906 C C . TYR A 1 114 ? -28.604 2.878 28.986 1.00 94.06 114 TYR A C 1
ATOM 908 O O . TYR A 1 114 ? -28.442 2.451 30.130 1.00 94.06 114 TYR A O 1
ATOM 916 N N . TYR A 1 115 ? -27.580 3.330 28.251 1.00 95.88 115 TYR A N 1
ATOM 917 C CA . TYR A 1 115 ? -26.208 3.365 28.761 1.00 95.88 115 TYR A CA 1
ATOM 918 C C . TYR A 1 115 ? -26.057 4.358 29.916 1.00 95.88 115 TYR A C 1
ATOM 920 O O . TYR A 1 115 ? -25.439 4.032 30.930 1.00 95.88 115 TYR A O 1
ATOM 928 N N . GLN A 1 116 ? -26.641 5.553 29.781 1.00 96.12 116 GLN A N 1
ATOM 929 C CA . GLN A 1 116 ? -26.557 6.604 30.797 1.00 96.12 116 GLN A CA 1
ATOM 930 C C . GLN A 1 116 ? -27.222 6.194 32.115 1.00 96.12 116 GLN A C 1
ATOM 932 O O . GLN A 1 116 ? -26.606 6.352 33.167 1.00 96.12 116 GLN A O 1
ATOM 937 N N . ASP A 1 117 ? -28.403 5.576 32.069 1.00 94.12 117 ASP A N 1
ATOM 938 C CA . ASP A 1 117 ? -29.112 5.094 33.261 1.00 94.12 117 ASP A CA 1
ATOM 939 C C . ASP A 1 117 ? -28.282 4.048 34.020 1.00 94.12 117 ASP A C 1
ATOM 941 O O . ASP A 1 117 ? -28.152 4.088 35.245 1.00 94.12 117 ASP A O 1
ATOM 945 N N . LYS A 1 118 ? -27.668 3.107 33.293 1.00 92.94 118 LYS A N 1
ATOM 946 C CA . LYS A 1 118 ? -26.810 2.074 33.890 1.00 92.94 118 LYS A CA 1
ATOM 947 C C . LYS A 1 118 ? -25.505 2.651 34.438 1.00 92.94 118 LYS A C 1
ATOM 949 O O . LYS A 1 118 ? -25.069 2.249 35.517 1.00 92.94 118 LYS A O 1
ATOM 954 N N . LYS A 1 119 ? -24.913 3.620 33.741 1.00 95.50 119 LYS A N 1
ATOM 955 C CA . LYS A 1 119 ? -23.725 4.341 34.207 1.00 95.50 119 LYS A CA 1
ATOM 956 C C . LYS A 1 119 ? -24.014 5.149 35.472 1.00 95.50 119 LYS A C 1
ATOM 958 O O . LYS A 1 119 ? -23.187 5.184 36.379 1.00 95.50 119 LYS A O 1
ATOM 963 N N . GLU A 1 120 ? -25.193 5.755 35.572 1.00 95.94 120 GLU A N 1
ATOM 964 C CA . GLU A 1 120 ? -25.617 6.470 36.774 1.00 95.94 120 GLU A CA 1
ATOM 965 C C . GLU A 1 120 ? -25.756 5.526 37.978 1.00 95.94 120 GLU A C 1
ATOM 967 O O . GLU A 1 120 ? -25.372 5.899 39.087 1.00 95.94 120 GLU A O 1
ATOM 972 N N . ILE A 1 121 ? -26.223 4.286 37.772 1.00 93.56 121 ILE A N 1
ATOM 973 C CA . ILE A 1 121 ? -26.237 3.256 38.824 1.00 93.56 121 ILE A CA 1
ATOM 974 C C . ILE A 1 121 ? -24.819 2.965 39.324 1.00 93.56 121 ILE A C 1
ATOM 976 O O . ILE A 1 121 ? -24.620 2.918 40.536 1.00 93.56 121 ILE A O 1
ATOM 980 N N . GLU A 1 122 ? -23.834 2.804 38.432 1.00 94.62 122 GLU A N 1
ATOM 981 C CA . GLU A 1 122 ? -22.435 2.600 38.836 1.00 94.62 122 GLU A CA 1
ATOM 982 C C . GLU A 1 122 ? -21.914 3.780 39.664 1.00 94.62 122 GLU A C 1
ATOM 984 O O . GLU A 1 122 ? -21.361 3.584 40.744 1.00 94.62 122 GLU A O 1
ATOM 989 N N . ILE A 1 123 ? -22.121 5.010 39.185 1.00 95.56 123 ILE A N 1
ATOM 990 C CA . ILE A 1 123 ? -21.660 6.225 39.868 1.00 95.56 123 ILE A CA 1
ATOM 991 C C . ILE A 1 123 ? -22.281 6.327 41.265 1.00 95.56 123 ILE A C 1
ATOM 993 O O . ILE A 1 123 ? -21.563 6.550 42.241 1.00 95.56 123 ILE A O 1
ATOM 997 N N . LYS A 1 124 ? -23.601 6.127 41.376 1.00 96.69 124 LYS A N 1
ATOM 998 C CA . LYS A 1 124 ? -24.309 6.141 42.662 1.00 96.69 124 LYS A CA 1
ATOM 999 C C . LYS A 1 124 ? -23.821 5.028 43.579 1.00 96.69 124 LYS A C 1
ATOM 1001 O O . LYS A 1 124 ? -23.563 5.290 44.744 1.00 96.69 124 LYS A O 1
ATOM 1006 N N . LEU A 1 125 ? -23.636 3.813 43.064 1.00 95.12 125 LEU A N 1
ATOM 1007 C CA . LEU A 1 125 ? -23.135 2.685 43.848 1.00 95.12 125 LEU A CA 1
ATOM 1008 C C . LEU A 1 125 ? -21.771 3.009 44.468 1.00 95.12 125 LEU A C 1
ATOM 1010 O O . LEU A 1 125 ? -21.592 2.823 45.667 1.00 95.12 125 LEU A O 1
ATOM 1014 N N . MET A 1 126 ? -20.831 3.522 43.671 1.00 94.69 126 MET A N 1
ATOM 1015 C CA . MET A 1 126 ? -19.489 3.864 44.154 1.00 94.69 126 MET A CA 1
ATOM 1016 C C . MET A 1 126 ? -19.521 4.994 45.191 1.00 94.69 126 MET A C 1
ATOM 1018 O O . MET A 1 126 ? -18.799 4.927 46.184 1.00 94.69 126 MET A O 1
ATOM 1022 N N . ALA A 1 127 ? -20.374 6.004 44.990 1.00 95.94 127 ALA A N 1
ATOM 1023 C CA . ALA A 1 127 ? -20.547 7.098 45.943 1.00 95.94 127 ALA A CA 1
ATOM 1024 C C . ALA A 1 127 ? -21.123 6.608 47.281 1.00 95.94 127 ALA A C 1
ATOM 1026 O O . ALA A 1 127 ? -20.557 6.884 48.335 1.00 95.94 127 ALA A O 1
ATOM 1027 N N . GLU A 1 128 ? -22.202 5.825 47.239 1.00 95.50 128 GLU A N 1
ATOM 1028 C CA . GLU A 1 128 ? -22.859 5.301 48.439 1.00 95.50 128 GLU A CA 1
ATOM 1029 C C . GLU A 1 128 ? -21.946 4.346 49.228 1.00 95.50 128 GLU A C 1
ATOM 1031 O O . GLU A 1 128 ? -21.949 4.375 50.459 1.00 95.50 128 GLU A O 1
ATOM 1036 N N . LEU A 1 129 ? -21.139 3.518 48.544 1.00 93.00 129 LEU A N 1
ATOM 1037 C CA . LEU A 1 129 ? -20.145 2.651 49.193 1.00 93.00 129 LEU A CA 1
ATOM 1038 C C . LEU A 1 129 ? -19.091 3.484 49.940 1.00 93.00 129 LEU A C 1
ATOM 1040 O O . LEU A 1 129 ? -18.855 3.240 51.123 1.00 93.00 129 LEU A O 1
ATOM 1044 N N . GLY A 1 130 ? -18.530 4.510 49.292 1.00 93.00 130 GLY A N 1
ATOM 1045 C CA . GLY A 1 130 ? -17.547 5.401 49.916 1.00 93.00 130 GLY A CA 1
ATOM 1046 C C . GLY A 1 130 ? -18.115 6.192 51.100 1.00 93.00 130 GLY A C 1
ATOM 1047 O O . GLY A 1 130 ? -17.500 6.242 52.167 1.00 93.00 130 GLY A O 1
ATOM 1048 N N . ASP A 1 131 ? -19.316 6.761 50.961 1.00 93.25 131 ASP A N 1
ATOM 1049 C CA . ASP A 1 131 ? -19.984 7.495 52.044 1.00 93.25 131 ASP A CA 1
ATOM 1050 C C . ASP A 1 131 ? -20.295 6.586 53.242 1.00 93.25 131 ASP A C 1
ATOM 1052 O O . ASP A 1 131 ? -20.152 6.989 54.404 1.00 93.25 131 ASP A O 1
ATOM 1056 N N . MET A 1 132 ? -20.686 5.337 52.976 1.00 91.06 132 MET A N 1
ATOM 1057 C CA . MET A 1 132 ? -20.897 4.334 54.013 1.00 91.06 132 MET A CA 1
ATOM 1058 C C . MET A 1 132 ? -19.592 4.005 54.753 1.00 91.06 132 MET A C 1
ATOM 1060 O O . MET A 1 132 ? -19.607 3.962 55.987 1.00 91.06 132 MET A O 1
ATOM 1064 N N . GLU A 1 133 ? -18.479 3.794 54.039 1.00 90.00 133 GLU A N 1
ATOM 1065 C CA . GLU A 1 133 ? -17.166 3.513 54.638 1.00 90.00 133 GLU A CA 1
ATOM 1066 C C . GLU A 1 133 ? -16.721 4.659 55.555 1.00 90.00 133 GLU A C 1
ATOM 1068 O O . GLU A 1 133 ? -16.387 4.429 56.724 1.00 90.00 133 GLU A O 1
ATOM 1073 N N . VAL A 1 134 ? -16.786 5.901 55.062 1.00 90.44 134 VAL A N 1
ATOM 1074 C CA . VAL A 1 134 ? -16.410 7.106 55.817 1.00 90.44 134 VAL A CA 1
ATOM 1075 C C . VAL A 1 134 ? -17.223 7.222 57.104 1.00 90.44 134 VAL A C 1
ATOM 1077 O O . VAL A 1 134 ? -16.667 7.454 58.177 1.00 90.44 134 VAL A O 1
ATOM 1080 N N . GLN A 1 135 ? -18.541 7.027 57.031 1.00 87.81 135 GLN A N 1
ATOM 1081 C CA . GLN A 1 135 ? -19.402 7.149 58.207 1.00 87.81 135 GLN A CA 1
ATOM 1082 C C . GLN A 1 135 ? -19.208 6.016 59.208 1.00 87.81 135 GLN A C 1
ATOM 1084 O O . GLN A 1 135 ? -19.260 6.239 60.415 1.00 87.81 135 GLN A O 1
ATOM 1089 N N . ALA A 1 136 ? -19.015 4.792 58.728 1.00 85.62 136 ALA A N 1
ATOM 1090 C CA . ALA A 1 136 ? -18.869 3.646 59.607 1.00 85.62 136 ALA A CA 1
ATOM 1091 C C . ALA A 1 136 ? -17.489 3.600 60.284 1.00 85.62 136 ALA A C 1
ATOM 1093 O O . ALA A 1 136 ? -17.357 2.997 61.352 1.00 85.62 136 ALA A O 1
ATOM 1094 N N . THR A 1 137 ? -16.479 4.256 59.709 1.00 86.00 137 THR A N 1
ATOM 1095 C CA . THR A 1 137 ? -15.112 4.321 60.247 1.00 86.00 137 THR A CA 1
ATOM 1096 C C . THR A 1 137 ? -14.773 5.636 60.953 1.00 86.00 137 THR A C 1
ATOM 1098 O O . THR A 1 137 ? -13.617 5.816 61.342 1.00 86.00 137 THR A O 1
ATOM 1101 N N . ASP A 1 138 ? -15.759 6.516 61.185 1.00 85.56 138 ASP A N 1
ATOM 1102 C CA . ASP A 1 138 ? -15.579 7.777 61.917 1.00 85.56 138 ASP A CA 1
ATOM 1103 C C . ASP A 1 138 ? -14.844 7.535 63.258 1.00 85.56 138 ASP A C 1
ATOM 1105 O O . ASP A 1 138 ? -15.367 6.825 64.125 1.00 85.56 138 ASP A O 1
ATOM 1109 N N . PRO A 1 139 ? -13.644 8.118 63.470 1.00 81.38 139 PRO A N 1
ATOM 1110 C CA . PRO A 1 139 ? -12.870 7.933 64.696 1.00 81.38 139 PRO A CA 1
ATOM 1111 C C . PRO A 1 139 ? -13.594 8.387 65.968 1.00 81.38 139 PRO A C 1
ATOM 1113 O O . PRO A 1 139 ? -13.295 7.886 67.053 1.00 81.38 139 PRO A O 1
ATOM 1116 N N . LEU A 1 140 ? -14.519 9.345 65.851 1.00 83.25 140 LEU A N 1
ATOM 1117 C CA . LEU A 1 140 ? -15.278 9.896 66.973 1.00 83.25 140 LEU A CA 1
ATOM 1118 C C . LEU A 1 140 ? -16.532 9.071 67.288 1.00 83.25 140 LEU A C 1
ATOM 1120 O O . LEU A 1 140 ? -17.027 9.123 68.416 1.00 83.25 140 LEU A O 1
ATOM 1124 N N . ALA A 1 141 ? -17.045 8.312 66.317 1.00 79.62 141 ALA A N 1
ATOM 1125 C CA . ALA A 1 141 ? -18.276 7.537 66.448 1.00 79.62 141 ALA A CA 1
ATOM 1126 C C . ALA A 1 141 ? -18.277 6.275 65.555 1.00 79.62 141 ALA A C 1
ATOM 1128 O O . ALA A 1 141 ? -19.123 6.155 64.666 1.00 79.62 141 ALA A O 1
ATOM 1129 N N . PRO A 1 142 ? -17.374 5.303 65.790 1.00 78.19 142 PRO A N 1
ATOM 1130 C CA . PRO A 1 142 ? -17.228 4.154 64.906 1.00 78.19 142 PRO A CA 1
ATOM 1131 C C . PRO A 1 142 ? -18.461 3.240 64.946 1.00 78.19 142 PRO A C 1
ATOM 1133 O O . PRO A 1 142 ? -18.977 2.896 66.014 1.00 78.19 142 PRO A O 1
ATOM 1136 N N . GLY A 1 143 ? -18.895 2.789 63.770 1.00 78.50 143 GLY A N 1
ATOM 1137 C CA . GLY A 1 143 ? -20.004 1.856 63.581 1.00 78.50 143 GLY A CA 1
ATOM 1138 C C . GLY A 1 143 ? -21.097 2.379 62.648 1.00 78.50 143 GLY A C 1
ATOM 1139 O O . GLY A 1 143 ? -21.160 3.551 62.296 1.00 78.50 143 GLY A O 1
ATOM 1140 N N . CYS A 1 144 ? -22.007 1.494 62.238 1.00 79.56 144 CYS A N 1
ATOM 1141 C CA . CYS A 1 144 ? -23.040 1.853 61.267 1.00 79.56 144 CYS A CA 1
ATOM 1142 C C . CYS A 1 144 ? -24.284 2.456 61.943 1.00 79.56 144 CYS A C 1
ATOM 1144 O O . CYS A 1 144 ? -25.236 1.747 62.294 1.00 79.56 144 CYS A O 1
ATOM 1146 N N . GLY A 1 145 ? -24.257 3.776 62.156 1.00 81.69 145 GLY A N 1
ATOM 1147 C CA . GLY A 1 145 ? -25.372 4.584 62.667 1.00 81.69 145 GLY A CA 1
ATOM 1148 C C . GLY A 1 145 ? -26.547 4.732 61.685 1.00 81.69 145 GLY A C 1
ATOM 1149 O O . GLY A 1 145 ? -26.651 4.009 60.699 1.00 81.69 145 GLY A O 1
ATOM 1150 N N . VAL A 1 146 ? -27.469 5.668 61.950 1.00 85.75 146 VAL A N 1
ATOM 1151 C CA . VAL A 1 146 ? -28.675 5.866 61.111 1.00 85.75 146 VAL A CA 1
ATOM 1152 C C . VAL A 1 146 ? -28.314 6.220 59.667 1.00 85.75 146 VAL A C 1
ATOM 1154 O O . VAL A 1 146 ? -28.849 5.596 58.759 1.00 85.75 146 VAL A O 1
ATOM 1157 N N . LYS A 1 147 ? -27.388 7.164 59.462 1.00 87.00 147 LYS A N 1
ATOM 1158 C CA . LYS A 1 147 ? -26.964 7.594 58.121 1.00 87.00 147 LYS A CA 1
ATOM 1159 C C . LYS A 1 147 ? -26.257 6.473 57.350 1.00 87.00 147 LYS A C 1
ATOM 1161 O O . LYS A 1 147 ? -26.665 6.160 56.242 1.00 87.00 147 LYS A O 1
ATOM 1166 N N . CYS A 1 148 ? -25.325 5.756 57.984 1.00 87.69 148 CYS A N 1
ATOM 1167 C CA . CYS A 1 148 ? -24.667 4.602 57.361 1.00 87.69 148 CYS A CA 1
ATOM 1168 C C . CYS A 1 148 ? -25.684 3.533 56.920 1.00 87.69 148 CYS A C 1
ATOM 1170 O O . CYS A 1 148 ? -25.575 2.967 55.836 1.00 87.69 148 CYS A O 1
ATOM 1172 N N . ARG A 1 149 ? -26.732 3.294 57.722 1.00 86.38 149 ARG A N 1
ATOM 1173 C CA . ARG A 1 149 ? -27.816 2.373 57.347 1.00 86.38 149 ARG A CA 1
ATOM 1174 C C . ARG A 1 149 ? -28.654 2.866 56.167 1.00 86.38 149 ARG A C 1
ATOM 1176 O O . ARG A 1 149 ? -29.184 2.029 55.444 1.00 86.38 149 ARG A O 1
ATOM 1183 N N . GLN A 1 150 ? -28.784 4.179 55.976 1.00 90.12 150 GLN A N 1
ATOM 1184 C CA . GLN A 1 150 ? -29.446 4.748 54.798 1.00 90.12 150 GLN A CA 1
ATOM 1185 C C . GLN A 1 150 ? -28.621 4.479 53.537 1.00 90.12 150 GLN A C 1
ATOM 1187 O O . GLN A 1 150 ? -29.182 3.952 52.582 1.00 90.12 150 GLN A O 1
ATOM 1192 N N . HIS A 1 151 ? -27.303 4.704 53.579 1.00 92.19 151 HIS A N 1
ATOM 1193 C CA . HIS A 1 151 ? -26.402 4.367 52.468 1.00 92.19 151 HIS A CA 1
ATOM 1194 C C . HIS A 1 151 ? -26.446 2.871 52.132 1.00 92.19 151 HIS A C 1
ATOM 1196 O O . HIS A 1 151 ? -26.667 2.482 50.989 1.00 92.19 151 HIS A O 1
ATOM 1202 N N . ALA A 1 152 ? -26.376 1.999 53.144 1.00 88.75 152 ALA A N 1
ATOM 1203 C CA . ALA A 1 152 ? -26.518 0.557 52.941 1.00 88.75 152 ALA A CA 1
ATOM 1204 C C . ALA A 1 152 ? -27.872 0.165 52.314 1.00 88.75 152 ALA A C 1
ATOM 1206 O O . ALA A 1 152 ? -27.935 -0.775 51.522 1.00 88.75 152 ALA A O 1
ATOM 1207 N N . SER A 1 153 ? -28.958 0.871 52.653 1.00 89.44 153 SER A N 1
ATOM 1208 C CA . SER A 1 153 ? -30.273 0.670 52.031 1.00 89.44 153 SER A CA 1
ATOM 1209 C C . SER A 1 153 ? -30.264 1.083 50.561 1.00 89.44 153 SER A C 1
ATOM 1211 O O . SER A 1 153 ? -30.690 0.295 49.722 1.00 89.44 153 SER A O 1
ATOM 1213 N N . ALA A 1 154 ? -29.714 2.257 50.242 1.00 92.56 154 ALA A N 1
ATOM 1214 C CA . ALA A 1 154 ? -29.576 2.730 48.866 1.00 92.56 154 ALA A CA 1
ATOM 1215 C C . ALA A 1 154 ? -28.731 1.762 48.021 1.00 92.56 154 ALA A C 1
ATOM 1217 O O . ALA A 1 154 ? -29.127 1.389 46.921 1.00 92.56 154 ALA A O 1
ATOM 1218 N N . ILE A 1 155 ? -27.622 1.246 48.564 1.00 92.88 155 ILE A N 1
ATOM 1219 C CA . ILE A 1 155 ? -26.793 0.229 47.898 1.00 92.88 155 ILE A CA 1
ATOM 1220 C C . ILE A 1 155 ? -27.586 -1.059 47.634 1.00 92.88 155 ILE A C 1
ATOM 1222 O O . ILE A 1 155 ? -27.453 -1.660 46.570 1.00 92.88 155 ILE A O 1
ATOM 1226 N N . ASN A 1 156 ? -28.416 -1.499 48.584 1.00 89.88 156 ASN A N 1
ATOM 1227 C CA . ASN A 1 156 ? -29.261 -2.683 48.408 1.00 89.88 156 ASN A CA 1
ATOM 1228 C C . ASN A 1 156 ? -30.340 -2.493 47.335 1.00 89.88 156 ASN A C 1
ATOM 1230 O O . ASN A 1 156 ? -30.695 -3.465 46.672 1.00 89.88 156 ASN A O 1
ATOM 1234 N N . GLU A 1 157 ? -30.850 -1.273 47.170 1.00 91.06 157 GLU A N 1
ATOM 1235 C CA . GLU A 1 157 ? -31.783 -0.919 46.096 1.00 91.06 157 GLU A CA 1
ATOM 1236 C C . GLU A 1 157 ? -31.077 -0.864 44.737 1.00 91.06 157 GLU A C 1
ATOM 1238 O O . GLU A 1 157 ? -31.603 -1.380 43.751 1.00 91.06 157 GLU A O 1
ATOM 1243 N N . LEU A 1 158 ? -29.866 -0.297 44.693 1.00 92.06 158 LEU A N 1
ATOM 1244 C CA . LEU A 1 158 ? -29.056 -0.207 43.478 1.00 92.06 158 LEU A CA 1
ATOM 1245 C C . LEU A 1 158 ? -28.580 -1.576 42.993 1.00 92.06 158 LEU A C 1
ATOM 1247 O O . LEU A 1 158 ? -28.589 -1.801 41.786 1.00 92.06 158 LEU A O 1
ATOM 1251 N N . VAL A 1 159 ? -28.160 -2.462 43.907 1.00 90.50 159 VAL A N 1
ATOM 1252 C CA . VAL A 1 159 ? -27.663 -3.822 43.625 1.00 90.50 159 VAL A CA 1
ATOM 1253 C C . VAL A 1 159 ? -28.286 -4.824 44.614 1.00 90.50 159 VAL A C 1
ATOM 1255 O O . VAL A 1 159 ? -27.733 -5.076 45.697 1.00 90.50 159 VAL A O 1
ATOM 1258 N N . PRO A 1 160 ? -29.436 -5.429 44.267 1.00 85.25 160 PRO A N 1
ATOM 1259 C CA . PRO A 1 160 ? -30.122 -6.385 45.133 1.00 85.25 160 PRO A CA 1
ATOM 1260 C C . PRO A 1 160 ? -29.330 -7.693 45.277 1.00 85.25 160 PRO A C 1
ATOM 1262 O O . PRO A 1 160 ? -29.060 -8.378 44.295 1.00 85.25 160 PRO A O 1
ATOM 1265 N N . THR A 1 161 ? -28.984 -8.082 46.509 1.00 77.88 161 THR A N 1
ATOM 1266 C CA . THR A 1 161 ? -28.344 -9.378 46.808 1.00 77.88 161 THR A CA 1
ATOM 1267 C C . THR A 1 161 ? -28.971 -10.009 48.049 1.00 77.88 161 THR A C 1
ATOM 1269 O O . THR A 1 161 ? -29.437 -9.312 48.948 1.00 77.88 161 THR A O 1
ATOM 1272 N N . THR A 1 162 ? -29.004 -11.342 48.107 1.00 60.56 162 THR A N 1
ATOM 1273 C CA . THR A 1 162 ? -29.679 -12.107 49.174 1.00 60.56 162 THR A CA 1
ATOM 1274 C C . THR A 1 162 ? -28.819 -12.342 50.419 1.00 60.56 162 THR A C 1
ATOM 1276 O O . THR A 1 162 ? -29.305 -12.899 51.402 1.00 60.56 162 THR A O 1
ATOM 1279 N N . GLN A 1 163 ? -27.554 -11.923 50.407 1.00 57.47 163 GLN A N 1
ATOM 1280 C CA . GLN A 1 163 ? -26.641 -12.014 51.542 1.00 57.47 163 GLN A CA 1
ATOM 1281 C C . GLN A 1 163 ? -25.947 -10.672 51.709 1.00 57.47 163 GLN A C 1
ATOM 1283 O O . GLN A 1 163 ? -25.165 -10.292 50.850 1.00 57.47 163 GLN A O 1
ATOM 1288 N N . THR A 1 164 ? -26.261 -9.970 52.795 1.00 55.50 164 THR A N 1
ATOM 1289 C CA . THR A 1 164 ? -25.424 -8.888 53.319 1.00 55.50 164 THR A CA 1
ATOM 1290 C C . THR A 1 164 ? -25.736 -8.704 54.798 1.00 55.50 164 THR A C 1
ATOM 1292 O O . THR A 1 164 ? -26.827 -8.265 55.170 1.00 55.50 164 THR A O 1
ATOM 1295 N N . ILE A 1 165 ? -24.785 -9.055 55.666 1.00 58.31 165 ILE A N 1
ATOM 1296 C CA . ILE A 1 165 ? -24.872 -8.751 57.099 1.00 58.31 165 ILE A CA 1
ATOM 1297 C C . ILE A 1 165 ? -24.296 -7.350 57.297 1.00 58.31 165 ILE A C 1
ATOM 1299 O O . ILE A 1 165 ? -23.079 -7.169 57.298 1.00 58.31 165 ILE A O 1
ATOM 1303 N N . LEU A 1 166 ? -25.186 -6.371 57.471 1.00 61.25 166 LEU A N 1
ATOM 1304 C CA . LEU A 1 166 ? -24.842 -5.000 57.857 1.00 61.25 166 LEU A CA 1
ATOM 1305 C C . LEU A 1 166 ? -23.992 -4.999 59.149 1.00 61.25 166 LEU A C 1
ATOM 1307 O O . LEU A 1 166 ? -24.255 -5.815 60.042 1.00 61.25 166 LEU A O 1
ATOM 1311 N N . PRO A 1 167 ? -22.999 -4.102 59.297 1.00 61.59 167 PRO A N 1
ATOM 1312 C CA . PRO A 1 167 ? -21.977 -4.228 60.329 1.00 61.59 167 PRO A CA 1
ATOM 1313 C C . PRO A 1 167 ? -22.572 -4.208 61.741 1.00 61.59 167 PRO A C 1
ATOM 1315 O O . PRO A 1 167 ? -23.165 -3.221 62.178 1.00 61.59 167 PRO A O 1
ATOM 1318 N N . LYS A 1 168 ? -22.354 -5.288 62.494 1.00 61.69 168 LYS A N 1
ATOM 1319 C CA . LYS A 1 168 ? -22.386 -5.270 63.959 1.00 61.69 168 LYS A CA 1
ATOM 1320 C C . LYS A 1 168 ? -20.970 -5.579 64.433 1.00 61.69 168 LYS A C 1
ATOM 1322 O O . LYS A 1 168 ? -20.558 -6.732 64.414 1.00 61.69 168 LYS A O 1
ATOM 1327 N N . GLY A 1 169 ? -20.229 -4.551 64.829 1.00 59.19 169 GLY A N 1
ATOM 1328 C CA . GLY A 1 169 ? -18.889 -4.675 65.404 1.00 59.19 169 GLY A CA 1
ATOM 1329 C C . GLY A 1 169 ? -18.767 -3.776 66.628 1.00 59.19 169 GLY A C 1
ATOM 1330 O O . GLY A 1 169 ? -19.380 -2.710 66.662 1.00 59.19 169 GLY A O 1
ATOM 1331 N N . ARG A 1 170 ? -18.024 -4.214 67.651 1.00 64.56 170 ARG A N 1
ATOM 1332 C CA . ARG A 1 170 ? -17.737 -3.378 68.838 1.00 64.56 170 ARG A CA 1
ATOM 1333 C C . ARG A 1 170 ? -16.375 -2.686 68.735 1.00 64.56 170 ARG A C 1
ATOM 1335 O O . ARG A 1 170 ? -16.117 -1.760 69.496 1.00 64.56 170 ARG A O 1
ATOM 1342 N N . LYS A 1 171 ? -15.508 -3.143 67.822 1.00 80.69 171 LYS A N 1
ATOM 1343 C CA . LYS A 1 171 ? -14.149 -2.627 67.582 1.00 80.69 171 LYS A CA 1
ATOM 1344 C C . LYS A 1 171 ? -14.004 -2.122 66.143 1.00 80.69 171 LYS A C 1
ATOM 1346 O O . LYS A 1 171 ? -14.596 -2.697 65.234 1.00 80.69 171 LYS A O 1
ATOM 1351 N N . LEU A 1 172 ? -13.167 -1.103 65.934 1.00 81.19 172 LEU A N 1
ATOM 1352 C CA . LEU A 1 172 ? -12.936 -0.482 64.620 1.00 81.19 172 LEU A CA 1
ATOM 1353 C C . LEU A 1 172 ? -12.478 -1.488 63.547 1.00 81.19 172 LEU A C 1
ATOM 1355 O O . LEU A 1 172 ? -12.991 -1.466 62.435 1.00 81.19 172 LEU A O 1
ATOM 1359 N N . GLU A 1 173 ? -11.580 -2.412 63.889 1.00 83.50 173 GLU A N 1
ATOM 1360 C CA . GLU A 1 173 ? -11.096 -3.442 62.953 1.00 83.50 173 GLU A CA 1
ATOM 1361 C C . GLU A 1 173 ? -12.205 -4.412 62.507 1.00 83.50 173 GLU A C 1
ATOM 1363 O O . GLU A 1 173 ? -12.294 -4.772 61.337 1.00 83.50 173 GLU A O 1
ATOM 1368 N N . GLU A 1 174 ? -13.113 -4.786 63.416 1.00 82.94 174 GLU A N 1
ATOM 1369 C CA . GLU A 1 174 ? -14.282 -5.613 63.078 1.00 82.94 174 GLU A CA 1
ATOM 1370 C C . GLU A 1 174 ? -15.250 -4.857 62.161 1.00 82.94 174 GLU A C 1
ATOM 1372 O O . GLU A 1 174 ? -15.899 -5.456 61.304 1.00 82.94 174 GLU A O 1
ATOM 1377 N N . ILE A 1 175 ? -15.370 -3.540 62.344 1.00 81.69 175 ILE A N 1
ATOM 1378 C CA . ILE A 1 175 ? -16.209 -2.685 61.503 1.00 81.69 175 ILE A CA 1
ATOM 1379 C C . ILE A 1 175 ? -15.621 -2.608 60.091 1.00 81.69 175 ILE A C 1
ATOM 1381 O O . ILE A 1 175 ? -16.337 -2.921 59.143 1.00 81.69 175 ILE A O 1
ATOM 1385 N N . LYS A 1 176 ? -14.321 -2.310 59.956 1.00 84.50 176 LYS A N 1
ATOM 1386 C CA . LYS A 1 176 ? -13.613 -2.287 58.665 1.00 84.50 176 LYS A CA 1
ATOM 1387 C C . LYS A 1 176 ? -13.734 -3.612 57.912 1.00 84.50 176 LYS A C 1
ATOM 1389 O O . LYS A 1 176 ? -14.127 -3.618 56.752 1.00 84.50 176 LYS A O 1
ATOM 1394 N N . ALA A 1 177 ? -13.496 -4.740 58.584 1.00 85.19 177 ALA A N 1
ATOM 1395 C CA . ALA A 1 177 ? -13.608 -6.060 57.961 1.00 85.19 177 ALA A CA 1
ATOM 1396 C C . ALA A 1 177 ? -15.037 -6.373 57.470 1.00 85.19 177 ALA A C 1
ATOM 1398 O O . ALA A 1 177 ? -15.222 -6.974 56.412 1.00 85.19 177 ALA A O 1
ATOM 1399 N N . ASN A 1 178 ? -16.066 -5.966 58.224 1.00 83.81 178 ASN A N 1
ATOM 1400 C CA . ASN A 1 178 ? -17.460 -6.161 57.819 1.00 83.81 178 ASN A CA 1
ATOM 1401 C C . ASN A 1 178 ? -17.871 -5.247 56.653 1.00 83.81 178 ASN A C 1
ATOM 1403 O O . ASN A 1 178 ? -18.617 -5.705 55.790 1.00 83.81 178 ASN A O 1
ATOM 1407 N N . ILE A 1 179 ? -17.398 -3.995 56.626 1.00 85.62 179 ILE A N 1
ATOM 1408 C CA . ILE A 1 179 ? -17.612 -3.059 55.508 1.00 85.62 179 ILE A CA 1
ATOM 1409 C C . ILE A 1 179 ? -16.981 -3.624 54.244 1.00 85.62 179 ILE A C 1
ATOM 1411 O O . ILE A 1 179 ? -17.682 -3.831 53.262 1.00 85.62 179 ILE A O 1
ATOM 1415 N N . GLN A 1 180 ? -15.703 -3.997 54.315 1.00 87.19 180 GLN A N 1
ATOM 1416 C CA . GLN A 1 180 ? -14.984 -4.556 53.178 1.00 87.19 180 GLN A CA 1
ATOM 1417 C C . GLN A 1 180 ? -15.675 -5.815 52.632 1.00 87.19 180 GLN A C 1
ATOM 1419 O O . GLN A 1 180 ? -15.754 -6.011 51.422 1.00 87.19 180 GLN A O 1
ATOM 1424 N N . ARG A 1 181 ? -16.227 -6.677 53.503 1.00 87.56 181 ARG A N 1
ATOM 1425 C CA . ARG A 1 181 ? -17.027 -7.831 53.057 1.00 87.56 181 ARG A CA 1
ATOM 1426 C C . ARG A 1 181 ? -18.301 -7.397 52.328 1.00 87.56 181 ARG A C 1
ATOM 1428 O O . ARG A 1 181 ? -18.589 -7.947 51.272 1.00 87.56 181 ARG A O 1
ATOM 1435 N N . PHE A 1 182 ? -19.045 -6.434 52.874 1.00 87.88 182 PHE A N 1
ATOM 1436 C CA . PHE A 1 182 ? -20.266 -5.911 52.255 1.00 87.88 182 PHE A CA 1
ATOM 1437 C C . PHE A 1 182 ? -19.978 -5.279 50.885 1.00 87.88 182 PHE A C 1
ATOM 1439 O O . PHE A 1 182 ? -20.657 -5.594 49.910 1.00 87.88 182 PHE A O 1
ATOM 1446 N N . GLU A 1 183 ? -18.947 -4.438 50.796 1.00 89.44 183 GLU A N 1
ATOM 1447 C CA . GLU A 1 183 ? -18.497 -3.823 49.545 1.00 89.44 183 GLU A CA 1
ATOM 1448 C C . GLU A 1 183 ? -18.122 -4.883 48.518 1.00 89.44 183 GLU A C 1
ATOM 1450 O O . GLU A 1 183 ? -18.627 -4.857 47.398 1.00 89.44 183 GLU A O 1
ATOM 1455 N N . ASN A 1 184 ? -17.313 -5.867 48.918 1.00 89.31 184 ASN A N 1
ATOM 1456 C CA . ASN A 1 184 ? -16.923 -6.963 48.043 1.00 89.31 184 ASN A CA 1
ATOM 1457 C C . ASN A 1 184 ? -18.132 -7.762 47.550 1.00 89.31 184 ASN A C 1
ATOM 1459 O O . ASN A 1 184 ? -18.209 -8.080 46.372 1.00 89.31 184 ASN A O 1
ATOM 1463 N N . GLU A 1 185 ? -19.092 -8.096 48.414 1.00 88.69 185 GLU A N 1
ATOM 1464 C CA . GLU A 1 185 ? -20.311 -8.815 48.018 1.00 88.69 185 GLU A CA 1
ATOM 1465 C C . GLU A 1 185 ? -21.127 -8.020 46.986 1.00 88.69 185 GLU A C 1
ATOM 1467 O O . GLU A 1 185 ? -21.590 -8.587 45.992 1.00 88.69 185 GLU A O 1
ATOM 1472 N N . LYS A 1 186 ? -21.266 -6.704 47.182 1.00 90.12 186 LYS A N 1
ATOM 1473 C CA . LYS A 1 186 ? -22.021 -5.824 46.281 1.00 90.12 186 LYS A CA 1
ATOM 1474 C C . LYS A 1 186 ? -21.315 -5.578 44.962 1.00 90.12 186 LYS A C 1
ATOM 1476 O O . LYS A 1 186 ? -21.943 -5.705 43.913 1.00 90.12 186 LYS A O 1
ATOM 1481 N N . LEU A 1 187 ? -20.023 -5.283 44.998 1.00 91.38 187 LEU A N 1
ATOM 1482 C CA . LEU A 1 187 ? -19.229 -5.097 43.795 1.00 91.38 187 LEU A CA 1
ATOM 1483 C C . LEU A 1 187 ? -19.086 -6.412 43.027 1.00 91.38 187 LEU A C 1
ATOM 1485 O O . LEU A 1 187 ? -19.252 -6.414 41.815 1.00 91.38 187 LEU A O 1
ATOM 1489 N N . ASN A 1 188 ? -18.916 -7.553 43.702 1.00 89.88 188 ASN A N 1
ATOM 1490 C CA . ASN A 1 188 ? -18.980 -8.854 43.037 1.00 89.88 188 ASN A CA 1
ATOM 1491 C C . ASN A 1 188 ? -20.333 -9.057 42.364 1.00 89.88 188 ASN A C 1
ATOM 1493 O O . ASN A 1 188 ? -20.361 -9.453 41.205 1.00 89.88 188 ASN A O 1
ATOM 1497 N N . ALA A 1 189 ? -21.453 -8.761 43.025 1.00 89.19 189 ALA A N 1
ATOM 1498 C CA . ALA A 1 189 ? -22.759 -8.885 42.386 1.00 89.19 189 ALA A CA 1
ATOM 1499 C C . ALA A 1 189 ? -22.902 -7.960 41.167 1.00 89.19 189 ALA A C 1
ATOM 1501 O O . ALA A 1 189 ? -23.338 -8.403 40.109 1.00 89.19 189 ALA A O 1
ATOM 1502 N N . PHE A 1 190 ? -22.458 -6.710 41.280 1.00 92.00 190 PHE A N 1
ATOM 1503 C CA . PHE A 1 190 ? -22.468 -5.755 40.178 1.00 92.00 190 PHE A CA 1
ATOM 1504 C C . PHE A 1 190 ? -21.586 -6.200 38.999 1.00 92.00 190 PHE A C 1
ATOM 1506 O O . PHE A 1 190 ? -22.005 -6.087 37.852 1.00 92.00 190 PHE A O 1
ATOM 1513 N N . CYS A 1 191 ? -20.389 -6.729 39.262 1.00 90.56 191 CYS A N 1
ATOM 1514 C CA . CYS A 1 191 ? -19.393 -7.074 38.243 1.00 90.56 191 CYS A CA 1
ATOM 1515 C C . CYS A 1 191 ? -19.547 -8.498 37.669 1.00 90.56 191 CYS A C 1
ATOM 1517 O O . CYS A 1 191 ? -19.111 -8.750 36.548 1.00 90.56 191 CYS A O 1
ATOM 1519 N N . SER A 1 192 ? -20.140 -9.439 38.418 1.00 78.94 192 SER A N 1
ATOM 1520 C CA . SER A 1 192 ? -20.234 -10.863 38.036 1.00 78.94 192 SER A CA 1
ATOM 1521 C C . SER A 1 192 ? -21.640 -11.351 37.676 1.00 78.94 192 SER A C 1
ATOM 1523 O O . SER A 1 192 ? -21.759 -12.442 37.117 1.00 78.94 192 SER A O 1
ATOM 1525 N N . GLN A 1 193 ? -22.708 -10.595 37.975 1.00 67.12 193 GLN A N 1
ATOM 1526 C CA . GLN A 1 193 ? -24.085 -11.053 37.741 1.00 67.12 193 GLN A CA 1
ATOM 1527 C C . GLN A 1 193 ? -24.718 -10.519 36.454 1.00 67.12 193 GLN A C 1
ATOM 1529 O O . GLN A 1 193 ? -24.495 -9.387 36.028 1.00 67.12 193 GLN A O 1
ATOM 1534 N N . GLY A 1 194 ? -25.604 -11.342 35.882 1.00 71.38 194 GLY A N 1
ATOM 1535 C CA . GLY A 1 194 ? -26.255 -11.109 34.590 1.00 71.38 194 GLY A CA 1
ATOM 1536 C C . GLY A 1 194 ? -27.042 -9.800 34.467 1.00 71.38 194 GLY A C 1
ATOM 1537 O O . GLY A 1 194 ? -27.089 -9.240 33.381 1.00 71.38 194 GLY A O 1
ATOM 1538 N N . ALA A 1 195 ? -27.598 -9.252 35.555 1.00 82.81 195 ALA A N 1
ATOM 1539 C CA . ALA A 1 195 ? -28.427 -8.037 35.499 1.00 82.81 195 ALA A CA 1
ATOM 1540 C C . ALA A 1 195 ? -27.678 -6.768 35.026 1.00 82.81 195 ALA A C 1
ATOM 1542 O O . ALA A 1 195 ? -28.316 -5.801 34.595 1.00 82.81 195 ALA A O 1
ATOM 1543 N N . TYR A 1 196 ? -26.341 -6.772 35.102 1.00 90.88 196 TYR A N 1
ATOM 1544 C CA . TYR A 1 196 ? -25.471 -5.685 34.636 1.00 90.88 196 TYR A CA 1
ATOM 1545 C C . TYR A 1 196 ? -24.503 -6.133 33.533 1.00 90.88 196 TYR A C 1
ATOM 1547 O O . TYR A 1 196 ? -23.654 -5.344 33.124 1.00 90.88 196 TYR A O 1
ATOM 1555 N N . ALA A 1 197 ? -24.623 -7.366 33.026 1.00 91.31 197 ALA A N 1
ATOM 1556 C CA . ALA A 1 197 ? -23.737 -7.884 31.982 1.00 91.31 197 ALA A CA 1
ATOM 1557 C C . ALA A 1 197 ? -23.768 -7.005 30.722 1.00 91.31 197 ALA A C 1
ATOM 1559 O O . ALA A 1 197 ? -22.717 -6.654 30.193 1.00 91.31 197 ALA A O 1
ATOM 1560 N N . ASP A 1 198 ? -24.959 -6.565 30.310 1.00 93.25 198 ASP A N 1
ATOM 1561 C CA . ASP A 1 198 ? -25.142 -5.660 29.171 1.00 93.25 198 ASP A CA 1
ATOM 1562 C C . ASP A 1 198 ? -24.432 -4.315 29.382 1.00 93.25 198 ASP A C 1
ATOM 1564 O O . ASP A 1 198 ? -23.819 -3.777 28.463 1.00 93.25 198 ASP A O 1
ATOM 1568 N N . PHE A 1 199 ? -24.458 -3.777 30.607 1.00 94.38 199 PHE A N 1
ATOM 1569 C CA . PHE A 1 199 ? -23.742 -2.542 30.927 1.00 94.38 199 PHE A CA 1
ATOM 1570 C C . PHE A 1 199 ? -22.228 -2.729 30.813 1.00 94.38 199 PHE A C 1
ATOM 1572 O O . PHE A 1 199 ? -21.565 -1.908 30.185 1.00 94.38 199 PHE A O 1
ATOM 1579 N N . HIS A 1 200 ? -21.684 -3.815 31.370 1.00 94.69 200 HIS A N 1
ATOM 1580 C CA . HIS A 1 200 ? -20.249 -4.103 31.290 1.00 94.69 200 HIS A CA 1
ATOM 1581 C C . HIS A 1 200 ? -19.792 -4.370 29.859 1.00 94.69 200 HIS A C 1
ATOM 1583 O O . HIS A 1 200 ? -18.725 -3.897 29.476 1.00 94.69 200 HIS A O 1
ATOM 1589 N N . LEU A 1 201 ? -20.620 -5.032 29.045 1.00 94.56 201 LEU A N 1
ATOM 1590 C CA . LEU A 1 201 ? -20.390 -5.174 27.608 1.00 94.56 201 LEU A CA 1
ATOM 1591 C C . LEU A 1 201 ? -20.268 -3.801 26.936 1.00 94.56 201 LEU A C 1
ATOM 1593 O O . LEU A 1 201 ? -19.265 -3.530 26.281 1.00 94.56 201 LEU A O 1
ATOM 1597 N N . LEU A 1 202 ? -21.252 -2.915 27.122 1.00 96.69 202 LEU A N 1
ATOM 1598 C CA . LEU A 1 202 ? -21.242 -1.577 26.520 1.00 96.69 202 LEU A CA 1
ATOM 1599 C C . LEU A 1 202 ? -20.063 -0.734 27.021 1.00 96.69 202 LEU A C 1
ATOM 1601 O O . LEU A 1 202 ? -19.381 -0.087 26.228 1.00 96.69 202 LEU A O 1
ATOM 1605 N N . LYS A 1 203 ? -19.777 -0.786 28.323 1.00 96.00 203 LYS A N 1
ATOM 1606 C CA . LYS A 1 203 ? -18.646 -0.092 28.940 1.00 96.00 203 LYS A CA 1
ATOM 1607 C C . LYS A 1 203 ? -17.312 -0.575 28.367 1.00 96.00 203 LYS A C 1
ATOM 1609 O O . LYS A 1 203 ? -16.479 0.247 28.000 1.00 96.00 203 LYS A O 1
ATOM 1614 N N . GLY A 1 204 ? -17.129 -1.886 28.210 1.00 95.94 204 GLY A N 1
ATOM 1615 C CA . GLY A 1 204 ? -15.936 -2.480 27.599 1.00 95.94 204 GLY A CA 1
ATOM 1616 C C . GLY A 1 204 ? -15.742 -2.110 26.121 1.00 95.94 204 GLY A C 1
ATOM 1617 O O . GLY A 1 204 ? -14.610 -2.107 25.627 1.00 95.94 204 GLY A O 1
ATOM 1618 N N . LEU A 1 205 ? -16.811 -1.726 25.412 1.00 97.50 205 LEU A N 1
ATOM 1619 C CA . LEU A 1 205 ? -16.715 -1.194 24.050 1.00 97.50 205 LEU A CA 1
ATOM 1620 C C . LEU A 1 205 ? -16.167 0.240 24.013 1.00 97.50 205 LEU A C 1
ATOM 1622 O O . LEU A 1 205 ? -15.363 0.537 23.128 1.00 97.50 205 LEU A O 1
ATOM 1626 N N . VAL A 1 206 ? -16.593 1.112 24.936 1.00 97.56 206 VAL A N 1
ATOM 1627 C CA . VAL A 1 206 ? -16.396 2.575 24.828 1.00 97.56 206 VAL A CA 1
ATOM 1628 C C . VAL A 1 206 ? -15.446 3.203 25.853 1.00 97.56 206 VAL A C 1
ATOM 1630 O O . VAL A 1 206 ? -15.007 4.334 25.642 1.00 97.56 206 VAL A O 1
ATOM 1633 N N . GLU A 1 207 ? -15.140 2.522 26.959 1.00 96.19 207 GLU A N 1
ATOM 1634 C CA . GLU A 1 207 ? -14.346 3.072 28.062 1.00 96.19 207 GLU A CA 1
ATOM 1635 C C . GLU A 1 207 ? -13.049 2.296 28.296 1.00 96.19 207 GLU A C 1
ATOM 1637 O O . GLU A 1 207 ? -12.986 1.070 28.177 1.00 96.19 207 GLU A O 1
ATOM 1642 N N . VAL A 1 208 ? -12.004 3.029 28.693 1.00 95.75 208 VAL A N 1
ATOM 1643 C CA . VAL A 1 208 ? -10.769 2.439 29.216 1.00 95.75 208 VAL A CA 1
ATOM 1644 C C . VAL A 1 208 ? -11.012 2.013 30.656 1.00 95.75 208 VAL A C 1
ATOM 1646 O O . VAL A 1 208 ? -11.133 2.842 31.556 1.00 95.75 208 VAL A O 1
ATOM 1649 N N . ILE A 1 209 ? -11.054 0.704 30.874 1.00 93.12 209 ILE A N 1
ATOM 1650 C CA . ILE A 1 209 ? -11.195 0.107 32.200 1.00 93.12 209 ILE A CA 1
ATOM 1651 C C . ILE A 1 209 ? -9.788 -0.195 32.737 1.00 93.12 209 ILE A C 1
ATOM 1653 O O . ILE A 1 209 ? -9.103 -1.052 32.166 1.00 93.12 209 ILE A O 1
ATOM 1657 N N . PRO A 1 210 ? -9.317 0.501 33.791 1.00 91.62 210 PRO A N 1
ATOM 1658 C CA . PRO A 1 210 ? -7.992 0.265 34.352 1.00 91.62 210 PRO A CA 1
ATOM 1659 C C . PRO A 1 210 ? -7.955 -1.049 35.138 1.00 91.62 210 PRO A C 1
ATOM 1661 O O . PRO A 1 210 ? -8.958 -1.464 35.715 1.00 91.62 210 PRO A O 1
ATOM 1664 N N . ALA A 1 211 ? -6.774 -1.662 35.247 1.00 87.56 211 ALA A N 1
ATOM 1665 C CA . ALA A 1 211 ? -6.576 -2.872 36.055 1.00 87.56 211 ALA A CA 1
ATOM 1666 C C . ALA A 1 211 ? -6.881 -2.663 37.554 1.00 87.56 211 ALA A C 1
ATOM 1668 O O . ALA A 1 211 ? -7.121 -3.625 38.273 1.00 87.56 211 ALA A O 1
ATOM 1669 N N . SER A 1 212 ? -6.884 -1.410 38.023 1.00 88.94 212 SER A N 1
ATOM 1670 C CA . SER A 1 212 ? -7.289 -1.038 39.382 1.00 88.94 212 SER A CA 1
ATOM 1671 C C . SER A 1 212 ? -8.806 -0.990 39.591 1.00 88.94 212 SER A C 1
ATOM 1673 O O . SER A 1 212 ? -9.248 -0.838 40.727 1.00 88.94 212 SER A O 1
ATOM 1675 N N . ASN A 1 213 ? -9.619 -1.085 38.532 1.00 90.44 213 ASN A N 1
ATOM 1676 C CA . ASN A 1 213 ? -11.070 -1.153 38.671 1.00 90.44 213 ASN A CA 1
ATOM 1677 C C . ASN A 1 213 ? -11.454 -2.454 39.392 1.00 90.44 213 ASN A C 1
ATOM 1679 O O . ASN A 1 213 ? -10.968 -3.520 39.027 1.00 90.44 213 ASN A O 1
ATOM 1683 N N . TYR A 1 214 ? -12.356 -2.392 40.376 1.00 90.69 214 TYR A N 1
ATOM 1684 C CA . TYR A 1 214 ? -12.755 -3.588 41.120 1.00 90.69 214 TYR A CA 1
ATOM 1685 C C . TYR A 1 214 ? -13.239 -4.714 40.204 1.00 90.69 214 TYR A C 1
ATOM 1687 O O . TYR A 1 214 ? -12.810 -5.854 40.364 1.00 90.69 214 TYR A O 1
ATOM 1695 N N . CYS A 1 215 ? -14.075 -4.406 39.208 1.00 90.94 215 CYS A N 1
ATOM 1696 C CA . CYS A 1 215 ? -14.609 -5.411 38.297 1.00 90.94 215 CYS A CA 1
ATOM 1697 C C . CYS A 1 215 ? -13.515 -6.145 37.520 1.00 90.94 215 CYS A C 1
ATOM 1699 O O . CYS A 1 215 ? -13.665 -7.333 37.258 1.00 90.94 215 CYS A O 1
ATOM 1701 N N . ALA A 1 216 ? -12.387 -5.488 37.235 1.00 89.56 216 ALA A N 1
ATOM 1702 C CA . ALA A 1 216 ? -11.240 -6.123 36.592 1.00 89.56 216 ALA A CA 1
ATOM 1703 C C . ALA A 1 216 ? -10.611 -7.240 37.444 1.00 89.56 216 ALA A C 1
ATOM 1705 O O . ALA A 1 216 ? -9.958 -8.125 36.900 1.00 89.56 216 ALA A O 1
ATOM 1706 N N . SER A 1 217 ? -10.815 -7.217 38.766 1.00 87.94 217 SER A N 1
ATOM 1707 C CA . SER A 1 217 ? -10.350 -8.265 39.684 1.00 87.94 217 SER A CA 1
ATOM 1708 C C . SER A 1 217 ? -11.332 -9.436 39.836 1.00 87.94 217 SER A C 1
ATOM 1710 O O . SER A 1 217 ? -10.999 -10.445 40.460 1.00 87.94 217 SER A O 1
ATOM 1712 N N . VAL A 1 218 ? -12.540 -9.324 39.270 1.00 87.06 218 VAL A N 1
ATOM 1713 C CA . VAL A 1 218 ? -13.612 -10.310 39.429 1.00 87.06 218 VAL A CA 1
ATOM 1714 C C . VAL A 1 218 ? -13.605 -11.298 38.264 1.00 87.06 218 VAL A C 1
ATOM 1716 O O . VAL A 1 218 ? -14.134 -11.024 37.188 1.00 87.06 218 VAL A O 1
ATOM 1719 N N . GLY A 1 219 ? -13.047 -12.488 38.499 1.00 82.75 219 GLY A N 1
ATOM 1720 C CA . GLY A 1 219 ? -13.070 -13.590 37.533 1.00 82.75 219 GLY A CA 1
ATOM 1721 C C . GLY A 1 219 ? -12.352 -13.258 36.220 1.00 82.75 219 GLY A C 1
ATOM 1722 O O . GLY A 1 219 ? -11.219 -12.792 36.226 1.00 82.75 219 GLY A O 1
ATOM 1723 N N . ASP A 1 220 ? -13.021 -13.524 35.101 1.00 87.06 220 ASP A N 1
ATOM 1724 C CA . ASP A 1 220 ? -12.566 -13.371 33.712 1.00 87.06 220 ASP A CA 1
ATOM 1725 C C . ASP A 1 220 ? -13.130 -12.096 33.048 1.00 87.06 220 ASP A C 1
ATOM 1727 O O . ASP A 1 220 ? -13.461 -12.079 31.862 1.00 87.06 220 ASP A O 1
ATOM 1731 N N . TYR A 1 221 ? -13.281 -11.011 33.818 1.00 90.12 221 TYR A N 1
ATOM 1732 C CA . TYR A 1 221 ? -13.964 -9.787 33.378 1.00 90.12 221 TYR A CA 1
ATOM 1733 C C . TYR A 1 221 ? -13.443 -9.232 32.042 1.00 90.12 221 TYR A C 1
ATOM 1735 O O . TYR A 1 221 ? -14.234 -8.934 31.145 1.00 90.12 221 TYR A O 1
ATOM 1743 N N . PHE A 1 222 ? -12.120 -9.113 31.881 1.00 90.62 222 PHE A N 1
ATOM 1744 C CA . PHE A 1 222 ? -11.531 -8.606 30.637 1.00 90.62 222 PHE A CA 1
ATOM 1745 C C . PHE A 1 222 ? -11.694 -9.564 29.458 1.00 90.62 222 PHE A C 1
ATOM 1747 O O . PHE A 1 222 ? -11.862 -9.089 28.337 1.00 90.62 222 PHE A O 1
ATOM 1754 N N . ASP A 1 223 ? -11.697 -10.875 29.696 1.00 89.62 223 ASP A N 1
ATOM 1755 C CA . ASP A 1 223 ? -11.915 -11.864 28.637 1.00 89.62 223 ASP A CA 1
ATOM 1756 C C . ASP A 1 223 ? -13.358 -11.795 28.119 1.00 89.62 223 ASP A C 1
ATOM 1758 O O . ASP A 1 223 ? -13.608 -11.961 26.926 1.00 89.62 223 ASP A O 1
ATOM 1762 N N . LYS A 1 224 ? -14.311 -11.486 29.008 1.00 89.38 224 LYS A N 1
ATOM 1763 C CA . LYS A 1 224 ? -15.734 -11.350 28.671 1.00 89.38 224 LYS A CA 1
ATOM 1764 C C . LYS A 1 224 ? -16.086 -10.024 28.012 1.00 89.38 224 LYS A C 1
ATOM 1766 O O . LYS A 1 224 ? -16.766 -10.011 26.989 1.00 89.38 224 LYS A O 1
ATOM 1771 N N . TYR A 1 225 ? -15.680 -8.914 28.619 1.00 91.44 225 TYR A N 1
ATOM 1772 C CA . TYR A 1 225 ? -16.184 -7.588 28.251 1.00 91.44 225 TYR A CA 1
ATOM 1773 C C . TYR A 1 225 ? -15.135 -6.718 27.556 1.00 91.44 225 TYR A C 1
ATOM 1775 O O . TYR A 1 225 ? -15.478 -5.796 26.817 1.00 91.44 225 TYR A O 1
ATOM 1783 N N . GLY A 1 226 ? -13.852 -7.030 27.732 1.00 91.88 226 GLY A N 1
ATOM 1784 C CA . GLY A 1 226 ? -12.761 -6.242 27.180 1.00 91.88 226 GLY A CA 1
ATOM 1785 C C . GLY A 1 226 ? -12.621 -4.861 27.824 1.00 91.88 226 GLY A C 1
ATOM 1786 O O . GLY A 1 226 ? -13.096 -4.589 28.923 1.00 91.88 226 GLY A O 1
ATOM 1787 N N . SER A 1 227 ? -11.885 -3.993 27.136 1.00 95.12 227 SER A N 1
ATOM 1788 C CA . SER A 1 227 ? -11.621 -2.611 27.543 1.00 95.12 227 SER A CA 1
ATOM 1789 C C . SER A 1 227 ? -11.339 -1.795 26.289 1.00 95.12 227 SER A C 1
ATOM 1791 O O . SER A 1 227 ? -10.488 -2.199 25.481 1.00 95.12 227 SER A O 1
ATOM 1793 N N . ASN A 1 228 ? -12.077 -0.697 26.135 1.00 96.06 228 ASN A N 1
ATOM 1794 C CA . ASN A 1 228 ? -12.039 0.258 25.033 1.00 96.06 228 ASN A CA 1
ATOM 1795 C C . ASN A 1 228 ? -11.950 -0.376 23.631 1.00 96.06 228 ASN A C 1
ATOM 1797 O O . ASN A 1 228 ? -11.086 -0.027 22.824 1.00 96.06 228 ASN A O 1
ATOM 1801 N N . LYS A 1 229 ? -12.802 -1.369 23.349 1.00 96.81 229 LYS A N 1
ATOM 1802 C CA . LYS A 1 229 ? -12.702 -2.180 22.124 1.00 96.81 229 LYS A CA 1
ATOM 1803 C C . LYS A 1 229 ? -12.834 -1.352 20.838 1.00 96.81 229 LYS A C 1
ATOM 1805 O O . LYS A 1 229 ? -12.119 -1.634 19.882 1.00 96.81 229 LYS A O 1
ATOM 1810 N N . LEU A 1 230 ? -13.699 -0.334 20.812 1.00 97.19 230 LEU A N 1
ATOM 1811 C CA . LEU A 1 230 ? -13.878 0.521 19.631 1.00 97.19 230 LEU A CA 1
ATOM 1812 C C . LEU A 1 230 ? -12.637 1.368 19.329 1.00 97.19 230 LEU A C 1
ATOM 1814 O O . LEU A 1 230 ? -12.288 1.538 18.166 1.00 97.19 230 LEU A O 1
ATOM 1818 N N . GLU A 1 231 ? -11.933 1.845 20.355 1.00 95.88 231 GLU A N 1
ATOM 1819 C CA . GLU A 1 231 ? -10.676 2.576 20.162 1.00 95.88 231 GLU A CA 1
ATOM 1820 C C . GLU A 1 231 ? -9.570 1.661 19.629 1.00 95.88 231 GLU A C 1
ATOM 1822 O O . GLU A 1 231 ? -8.837 2.040 18.728 1.00 95.88 231 GLU A O 1
ATOM 1827 N N . LYS A 1 232 ? -9.498 0.412 20.102 1.00 95.56 232 LYS A N 1
ATOM 1828 C CA . LYS A 1 232 ? -8.545 -0.573 19.561 1.00 95.56 232 LYS A CA 1
ATOM 1829 C C . LYS A 1 232 ? -8.803 -0.877 18.084 1.00 95.56 232 LYS A C 1
ATOM 1831 O O . LYS A 1 232 ? -7.862 -1.091 17.325 1.00 95.56 232 LYS A O 1
ATOM 1836 N N . LEU A 1 233 ? -10.072 -0.900 17.666 1.00 96.38 233 LEU A N 1
ATOM 1837 C CA . LEU A 1 233 ? -10.424 -1.014 16.248 1.00 96.38 233 LEU A CA 1
ATOM 1838 C C . LEU A 1 233 ? -10.008 0.239 15.467 1.00 96.38 233 LEU A C 1
ATOM 1840 O O . LEU A 1 233 ? -9.479 0.107 14.369 1.00 96.38 233 LEU A O 1
ATOM 1844 N N . PHE A 1 234 ? -10.183 1.432 16.042 1.00 94.75 234 PHE A N 1
ATOM 1845 C CA . PHE A 1 234 ? -9.715 2.686 15.448 1.00 94.75 234 PHE A CA 1
ATOM 1846 C C . PHE A 1 234 ? -8.190 2.696 15.250 1.00 94.75 234 PHE A C 1
ATOM 1848 O O . PHE A 1 234 ? -7.715 2.993 14.157 1.00 94.75 234 PHE A O 1
ATOM 1855 N N . GLU A 1 235 ? -7.420 2.291 16.261 1.00 93.69 235 GLU A N 1
ATOM 1856 C CA . GLU A 1 235 ? -5.955 2.192 16.185 1.00 93.69 235 GLU A CA 1
ATOM 1857 C C . GLU A 1 235 ? -5.495 1.189 15.112 1.00 93.69 235 GLU A C 1
ATOM 1859 O O . GLU A 1 235 ? -4.539 1.449 14.382 1.00 93.69 235 GLU A O 1
ATOM 1864 N N . ARG A 1 236 ? -6.206 0.064 14.962 1.00 93.44 236 ARG A N 1
ATOM 1865 C CA . ARG A 1 236 ? -5.916 -0.974 13.956 1.00 93.44 236 ARG A CA 1
ATOM 1866 C C . ARG A 1 236 ? -6.146 -0.516 12.509 1.00 93.44 236 ARG A C 1
ATOM 1868 O O . ARG A 1 236 ? -5.548 -1.069 11.588 1.00 93.44 236 ARG A O 1
ATOM 1875 N N . VAL A 1 237 ? -7.031 0.453 12.297 1.00 91.88 237 VAL A N 1
ATOM 1876 C CA . VAL A 1 237 ? -7.401 0.966 10.968 1.00 91.88 237 VAL A CA 1
ATOM 1877 C C . VAL A 1 237 ? -6.341 1.895 10.368 1.00 91.88 237 VAL A C 1
ATOM 1879 O O . VAL A 1 237 ? -6.414 2.161 9.169 1.00 91.88 237 VAL A O 1
ATOM 1882 N N . GLY A 1 238 ? -5.396 2.396 11.175 1.00 87.12 238 GLY A N 1
ATOM 1883 C CA . GLY A 1 238 ? -4.418 3.433 10.816 1.00 87.12 238 GLY A CA 1
ATOM 1884 C C . GLY A 1 238 ? -3.925 3.393 9.363 1.00 87.12 238 GLY A C 1
ATOM 1885 O O . GLY A 1 238 ? -3.720 2.325 8.793 1.00 87.12 238 GLY A O 1
ATOM 1886 N N . LEU A 1 239 ? -3.760 4.571 8.757 1.00 89.25 239 LEU A N 1
ATOM 1887 C CA . LEU A 1 239 ? -3.445 4.700 7.335 1.00 89.25 239 LEU A CA 1
ATOM 1888 C C . LEU A 1 239 ? -1.998 4.235 7.049 1.00 89.25 239 LEU A C 1
ATOM 1890 O O . LEU A 1 239 ? -1.065 4.848 7.577 1.00 89.25 239 LEU A O 1
ATOM 1894 N N . PRO A 1 240 ? -1.782 3.173 6.253 1.00 89.06 240 PRO A N 1
ATOM 1895 C CA . PRO A 1 240 ? -0.444 2.710 5.899 1.00 89.06 240 PRO A CA 1
ATOM 1896 C C . PRO A 1 240 ? 0.138 3.514 4.725 1.00 89.06 240 PRO A C 1
ATOM 1898 O O . PRO A 1 240 ? -0.580 4.238 4.036 1.00 89.06 240 PRO A O 1
ATOM 1901 N N . SER A 1 241 ? 1.439 3.341 4.467 1.00 89.69 241 SER A N 1
ATOM 1902 C CA . SER A 1 241 ? 2.034 3.746 3.184 1.00 89.69 241 SER A CA 1
ATOM 1903 C C . SER A 1 241 ? 1.525 2.810 2.095 1.00 89.69 241 SER A C 1
ATOM 1905 O O . SER A 1 241 ? 1.558 1.593 2.284 1.00 89.69 241 SER A O 1
ATOM 1907 N N . ILE A 1 242 ? 1.065 3.365 0.977 1.00 87.75 242 ILE A N 1
ATOM 1908 C CA . ILE A 1 242 ? 0.578 2.595 -0.166 1.00 87.75 242 ILE A CA 1
ATOM 1909 C C . ILE A 1 242 ? 1.526 2.846 -1.334 1.00 87.75 242 ILE A C 1
ATOM 1911 O O . ILE A 1 242 ? 1.534 3.938 -1.891 1.00 87.75 242 ILE A O 1
ATOM 1915 N N . GLU A 1 243 ? 2.343 1.859 -1.696 1.00 84.44 243 GLU A N 1
ATOM 1916 C CA . GLU A 1 243 ? 3.304 1.974 -2.801 1.00 84.44 243 GLU A CA 1
ATOM 1917 C C . GLU A 1 243 ? 2.816 1.262 -4.066 1.00 84.44 243 GLU A C 1
ATOM 1919 O O . GLU A 1 243 ? 3.267 1.566 -5.168 1.00 84.44 243 GLU A O 1
ATOM 1924 N N . ASN A 1 244 ? 1.920 0.285 -3.924 1.00 80.44 244 ASN A N 1
ATOM 1925 C CA . ASN A 1 244 ? 1.450 -0.551 -5.024 1.00 80.44 244 ASN A CA 1
ATOM 1926 C C . ASN A 1 244 ? 0.029 -1.101 -4.775 1.00 80.44 244 ASN A C 1
ATOM 1928 O O . ASN A 1 244 ? -0.577 -0.896 -3.721 1.00 80.44 244 ASN A O 1
ATOM 1932 N N . ALA A 1 245 ? -0.510 -1.822 -5.762 1.00 78.00 245 ALA A N 1
ATOM 1933 C CA . ALA A 1 245 ? -1.855 -2.395 -5.694 1.00 78.00 245 ALA A CA 1
ATOM 1934 C C . ALA A 1 245 ? -2.005 -3.487 -4.614 1.00 78.00 245 ALA A C 1
ATOM 1936 O O . ALA A 1 245 ? -3.089 -3.651 -4.045 1.00 78.00 245 ALA A O 1
ATOM 1937 N N . GLN A 1 246 ? -0.932 -4.219 -4.300 1.00 83.31 246 GLN A N 1
ATOM 1938 C CA . GLN A 1 246 ? -0.936 -5.242 -3.254 1.00 83.31 246 GLN A CA 1
ATOM 1939 C C . GLN A 1 246 ? -1.059 -4.611 -1.861 1.00 83.31 246 GLN A C 1
ATOM 1941 O O . GLN A 1 246 ? -1.793 -5.136 -1.020 1.00 83.31 246 GLN A O 1
ATOM 1946 N N . ASP A 1 247 ? -0.408 -3.471 -1.625 1.00 87.62 247 ASP A N 1
ATOM 1947 C CA . ASP A 1 247 ? -0.537 -2.717 -0.373 1.00 87.62 247 ASP A CA 1
ATOM 1948 C C . ASP A 1 247 ? -1.984 -2.251 -0.171 1.00 87.62 247 ASP A C 1
ATOM 1950 O O . ASP A 1 247 ? -2.561 -2.444 0.901 1.00 87.62 247 ASP A O 1
ATOM 1954 N N . LEU A 1 248 ? -2.608 -1.709 -1.226 1.00 86.56 248 LEU A N 1
ATOM 1955 C CA . LEU A 1 248 ? -4.013 -1.295 -1.198 1.00 86.56 248 LEU A CA 1
ATOM 1956 C C . LEU A 1 248 ? -4.957 -2.480 -0.951 1.00 86.56 248 LEU A C 1
ATOM 1958 O O . LEU A 1 248 ? -5.885 -2.368 -0.150 1.00 86.56 248 LEU A O 1
ATOM 1962 N N . THR A 1 249 ? -4.705 -3.618 -1.600 1.00 85.06 249 THR A N 1
ATOM 1963 C CA . THR A 1 249 ? -5.488 -4.851 -1.409 1.00 85.06 249 THR A CA 1
ATOM 1964 C C . THR A 1 249 ? -5.404 -5.322 0.041 1.00 85.06 249 THR A C 1
ATOM 1966 O O . THR A 1 249 ? -6.428 -5.528 0.690 1.00 85.06 249 THR A O 1
ATOM 1969 N N . SER A 1 250 ? -4.187 -5.391 0.583 1.00 89.06 250 SER A N 1
ATOM 1970 C CA . SER A 1 250 ? -3.935 -5.785 1.975 1.00 89.06 250 SER A CA 1
ATOM 1971 C C . SER A 1 250 ? -4.604 -4.822 2.961 1.00 89.06 250 SER A C 1
ATOM 1973 O O . SER A 1 250 ? -5.150 -5.234 3.987 1.00 89.06 250 SER A O 1
ATOM 1975 N N . TYR A 1 251 ? -4.609 -3.524 2.644 1.00 92.12 251 TYR A N 1
ATOM 1976 C CA . TYR A 1 251 ? -5.307 -2.532 3.450 1.00 92.12 251 TYR A CA 1
ATOM 1977 C C . TYR A 1 251 ? -6.829 -2.718 3.405 1.00 92.12 251 TYR A C 1
ATOM 1979 O O . TYR A 1 251 ? -7.470 -2.723 4.457 1.00 92.12 251 TYR A O 1
ATOM 1987 N N . SER A 1 252 ? -7.406 -2.939 2.221 1.00 88.44 252 SER A N 1
ATOM 1988 C CA . SER A 1 252 ? -8.839 -3.217 2.053 1.00 88.44 252 SER A CA 1
ATOM 1989 C C . SER A 1 252 ? -9.283 -4.447 2.852 1.00 88.44 252 SER A C 1
ATOM 1991 O O . SER A 1 252 ? -10.304 -4.410 3.540 1.00 88.44 252 SER A O 1
ATOM 1993 N N . GLU A 1 253 ? -8.481 -5.515 2.854 1.00 89.94 253 GLU A N 1
ATOM 1994 C CA . GLU A 1 253 ? -8.733 -6.713 3.664 1.00 89.94 253 GLU A CA 1
ATOM 1995 C C . GLU A 1 253 ? -8.752 -6.410 5.170 1.00 89.94 253 GLU A C 1
ATOM 1997 O O . GLU A 1 253 ? -9.640 -6.882 5.888 1.00 89.94 253 GLU A O 1
ATOM 2002 N N . ASN A 1 254 ? -7.822 -5.584 5.664 1.00 93.56 254 ASN A N 1
ATOM 2003 C CA . ASN A 1 254 ? -7.834 -5.153 7.064 1.00 93.56 254 ASN A CA 1
ATOM 2004 C C . ASN A 1 254 ? -9.096 -4.340 7.394 1.00 93.56 254 ASN A C 1
ATOM 2006 O O . ASN A 1 254 ? -9.706 -4.557 8.443 1.00 93.56 254 ASN A O 1
ATOM 2010 N N . ILE A 1 255 ? -9.520 -3.446 6.497 1.00 94.25 255 ILE A N 1
ATOM 2011 C CA . ILE A 1 255 ? -10.738 -2.644 6.667 1.00 94.25 255 ILE A CA 1
ATOM 2012 C C . ILE A 1 255 ? -11.984 -3.534 6.699 1.00 94.25 255 ILE A C 1
ATOM 2014 O O . ILE A 1 255 ? -12.830 -3.365 7.577 1.00 94.25 255 ILE A O 1
ATOM 2018 N N . LEU A 1 256 ? -12.074 -4.529 5.814 1.00 91.50 256 LEU A N 1
ATOM 2019 C CA . LEU A 1 256 ? -13.156 -5.515 5.821 1.00 91.50 256 LEU A CA 1
ATOM 2020 C C . LEU A 1 256 ? -13.196 -6.325 7.115 1.00 91.50 256 LEU A C 1
ATOM 2022 O O . LEU A 1 256 ? -14.272 -6.556 7.664 1.00 91.50 256 LEU A O 1
ATOM 2026 N N . ALA A 1 257 ? -12.038 -6.724 7.639 1.00 93.69 257 ALA A N 1
ATOM 2027 C CA . ALA A 1 257 ? -11.972 -7.438 8.905 1.00 93.69 257 ALA A CA 1
ATOM 2028 C C . ALA A 1 257 ? -12.442 -6.565 10.085 1.00 93.69 257 ALA A C 1
ATOM 2030 O O . ALA A 1 257 ? -13.169 -7.048 10.951 1.00 93.69 257 ALA A O 1
ATOM 2031 N N . VAL A 1 258 ? -12.092 -5.274 10.106 1.00 95.88 258 VAL A N 1
ATOM 2032 C CA . VAL A 1 258 ? -12.600 -4.331 11.120 1.00 95.88 258 VAL A CA 1
ATOM 2033 C C . VAL A 1 258 ? -14.103 -4.081 10.953 1.00 95.88 258 VAL A C 1
ATOM 2035 O O . VAL A 1 258 ? -14.830 -4.040 11.945 1.00 95.88 258 VAL A O 1
ATOM 2038 N N . SER A 1 259 ? -14.594 -3.962 9.718 1.00 95.00 259 SER A N 1
ATOM 2039 C CA . SER A 1 259 ? -16.031 -3.864 9.432 1.00 95.00 259 SER A CA 1
ATOM 2040 C C . SER A 1 259 ? -16.789 -5.094 9.947 1.00 95.00 259 SER A C 1
ATOM 2042 O O . SER A 1 259 ? -17.810 -4.952 10.622 1.00 95.00 259 SER A O 1
ATOM 2044 N N . ALA A 1 260 ? -16.256 -6.301 9.745 1.00 94.81 260 ALA A N 1
ATOM 2045 C CA . ALA A 1 260 ? -16.840 -7.527 10.286 1.00 94.81 260 ALA A CA 1
ATOM 2046 C C . ALA A 1 260 ? -16.883 -7.525 11.828 1.00 94.81 260 ALA A C 1
ATOM 2048 O O . ALA A 1 260 ? -17.903 -7.899 12.415 1.00 94.81 260 ALA A O 1
ATOM 2049 N N . ASP A 1 261 ? -15.822 -7.046 12.491 1.00 95.88 261 ASP A N 1
ATOM 2050 C CA . ASP A 1 261 ? -15.794 -6.882 13.951 1.00 95.88 261 ASP A CA 1
ATOM 2051 C C . ASP A 1 261 ? -16.885 -5.904 14.433 1.00 95.88 261 ASP A C 1
ATOM 2053 O O . ASP A 1 261 ? -17.588 -6.183 15.411 1.00 95.88 261 ASP A O 1
ATOM 2057 N N . LEU A 1 262 ? -17.080 -4.780 13.733 1.00 96.12 262 LEU A N 1
ATOM 2058 C CA . LEU A 1 262 ? -18.156 -3.824 14.025 1.00 96.12 262 LEU A CA 1
ATOM 2059 C C . LEU A 1 262 ? -19.540 -4.423 13.788 1.00 96.12 262 LEU A C 1
ATOM 2061 O O . LEU A 1 262 ? -20.449 -4.201 14.588 1.00 96.12 262 LEU A O 1
ATOM 2065 N N . GLN A 1 263 ? -19.712 -5.205 12.725 1.00 94.88 263 GLN A N 1
ATOM 2066 C CA . GLN A 1 263 ? -20.976 -5.869 12.433 1.00 94.88 263 GLN A CA 1
ATOM 2067 C C . GLN A 1 263 ? -21.334 -6.872 13.534 1.00 94.88 263 GLN A C 1
ATOM 2069 O O . GLN A 1 263 ? -22.474 -6.889 14.001 1.00 94.88 263 GLN A O 1
ATOM 2074 N N . ALA A 1 264 ? -20.359 -7.647 14.014 1.00 94.69 264 ALA A N 1
ATOM 2075 C CA . ALA A 1 264 ? -20.548 -8.545 15.149 1.00 94.69 264 ALA A CA 1
ATOM 2076 C C . ALA A 1 264 ? -20.942 -7.778 16.424 1.00 94.69 264 ALA A C 1
ATOM 2078 O O . ALA A 1 264 ? -21.866 -8.187 17.129 1.00 94.69 264 ALA A O 1
ATOM 2079 N N . ILE A 1 265 ? -20.299 -6.635 16.697 1.00 95.44 265 ILE A N 1
ATOM 2080 C CA . ILE A 1 265 ? -20.686 -5.750 17.807 1.00 95.44 265 ILE A CA 1
ATOM 2081 C C . ILE A 1 265 ? -22.134 -5.279 17.636 1.00 95.44 265 ILE A C 1
ATOM 2083 O O . ILE A 1 265 ? -22.919 -5.402 18.573 1.00 95.44 265 ILE A O 1
ATOM 2087 N N . SER A 1 266 ? -22.497 -4.797 16.444 1.00 95.00 266 SER A N 1
ATOM 2088 C CA . SER A 1 266 ? -23.841 -4.309 16.118 1.00 95.00 266 SER A CA 1
ATOM 2089 C C . SER A 1 266 ? -24.910 -5.355 16.406 1.00 95.00 266 SER A C 1
ATOM 2091 O O . SER A 1 266 ? -25.908 -5.058 17.057 1.00 95.00 266 SER A O 1
ATOM 2093 N N . VAL A 1 267 ? -24.689 -6.592 15.951 1.00 93.44 267 VAL A N 1
ATOM 2094 C CA . VAL A 1 267 ? -25.609 -7.713 16.170 1.00 93.44 267 VAL A CA 1
ATOM 2095 C C . VAL A 1 267 ? -25.760 -7.993 17.663 1.00 93.44 267 VAL A C 1
ATOM 2097 O O . VAL A 1 267 ? -26.891 -8.061 18.146 1.00 93.44 267 VAL A O 1
ATOM 2100 N N . ASN A 1 268 ? -24.647 -8.068 18.399 1.00 92.56 268 ASN A N 1
ATOM 2101 C CA . ASN A 1 268 ? -24.643 -8.390 19.827 1.00 92.56 268 ASN A CA 1
ATOM 2102 C C . ASN A 1 268 ? -25.409 -7.376 20.685 1.00 92.56 268 ASN A C 1
ATOM 2104 O O . ASN A 1 268 ? -26.001 -7.766 21.688 1.00 92.56 268 ASN A O 1
ATOM 2108 N N . ILE A 1 269 ? -25.408 -6.092 20.312 1.00 94.50 269 ILE A N 1
ATOM 2109 C CA . ILE A 1 269 ? -26.076 -5.042 21.099 1.00 94.50 269 ILE A CA 1
ATOM 2110 C C . ILE A 1 269 ? -27.450 -4.640 20.547 1.00 94.50 269 ILE A C 1
ATOM 2112 O O . ILE A 1 269 ? -28.202 -3.954 21.235 1.00 94.50 269 ILE A O 1
ATOM 2116 N N . SER A 1 270 ? -27.815 -5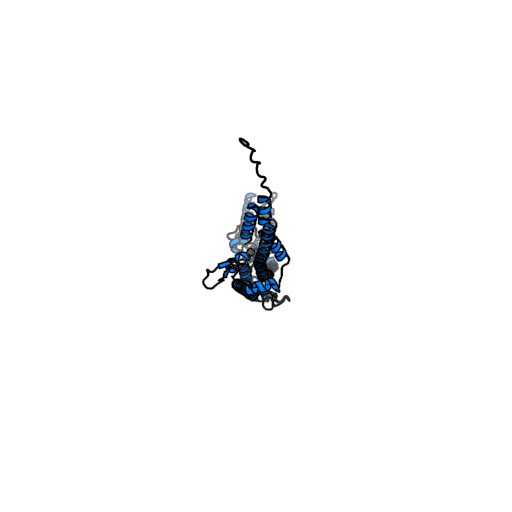.079 19.339 1.00 92.94 270 SER A N 1
ATOM 2117 C CA . SER A 1 270 ? -29.036 -4.644 18.638 1.00 92.94 270 SER A CA 1
ATOM 2118 C C . SER A 1 270 ? -30.339 -4.844 19.423 1.00 92.94 270 SER A C 1
ATOM 2120 O O . SER A 1 270 ? -31.289 -4.086 19.236 1.00 92.94 270 SER A O 1
ATOM 2122 N N . THR A 1 271 ? -30.394 -5.838 20.314 1.00 91.19 271 THR A N 1
ATOM 2123 C CA . THR A 1 271 ? -31.594 -6.178 21.093 1.00 91.19 271 THR A CA 1
ATOM 2124 C C . THR A 1 271 ? -31.674 -5.479 22.449 1.00 91.19 271 THR A C 1
ATOM 2126 O O . THR A 1 271 ? -32.687 -5.618 23.129 1.00 91.19 271 THR A O 1
ATOM 2129 N N . LEU A 1 272 ? -30.629 -4.755 22.869 1.00 92.44 272 LEU A N 1
ATOM 2130 C CA . LEU A 1 272 ? -30.583 -4.129 24.197 1.00 92.44 272 LEU A CA 1
ATOM 2131 C C . LEU A 1 272 ? -31.510 -2.912 24.295 1.00 92.44 272 LEU A C 1
ATOM 2133 O O . LEU A 1 272 ? -32.140 -2.682 25.325 1.00 92.44 272 LEU A O 1
ATOM 2137 N N . THR A 1 273 ? -31.602 -2.131 23.219 1.00 91.00 273 THR A N 1
ATOM 2138 C CA . THR A 1 273 ? -32.488 -0.966 23.107 1.00 91.00 273 THR A CA 1
ATOM 2139 C C . THR A 1 273 ? -32.773 -0.663 21.631 1.00 91.00 273 THR A C 1
ATOM 2141 O O . THR A 1 273 ? -31.896 -0.892 20.790 1.00 91.00 273 THR A O 1
ATOM 2144 N N . PRO A 1 274 ? -33.956 -0.114 21.284 1.00 87.88 274 PRO A N 1
ATOM 2145 C CA . PRO A 1 274 ? -34.262 0.330 19.923 1.00 87.88 274 PRO A CA 1
ATOM 2146 C C . PRO A 1 274 ? -33.219 1.282 19.318 1.00 87.88 274 PRO A C 1
ATOM 2148 O O . PRO A 1 274 ? -33.012 1.253 18.107 1.00 87.88 274 PRO A O 1
ATOM 2151 N N . ASP A 1 275 ? -32.525 2.078 20.141 1.00 87.12 275 ASP A N 1
ATOM 2152 C CA . ASP A 1 275 ? -31.482 3.003 19.674 1.00 87.12 275 ASP A CA 1
ATOM 2153 C C . ASP A 1 275 ? -30.355 2.266 18.933 1.00 87.12 275 ASP A C 1
ATOM 2155 O O . ASP A 1 275 ? -29.842 2.747 17.921 1.00 87.12 275 ASP A O 1
ATOM 2159 N N . TYR A 1 276 ? -29.994 1.065 19.393 1.00 91.94 276 TYR A N 1
ATOM 2160 C CA . TYR A 1 276 ? -28.893 0.285 18.825 1.00 91.94 276 TYR A CA 1
ATOM 2161 C C . TYR A 1 276 ? -29.299 -0.502 17.582 1.00 91.94 276 TYR A C 1
ATOM 2163 O O . TYR A 1 276 ? -28.443 -0.814 16.760 1.00 91.94 276 TYR A O 1
ATOM 2171 N N . ALA A 1 277 ? -30.595 -0.754 17.378 1.00 84.62 277 ALA A N 1
ATOM 2172 C CA . ALA A 1 277 ? -31.093 -1.339 16.132 1.00 84.62 277 ALA A CA 1
ATOM 2173 C C . ALA A 1 277 ? -30.835 -0.427 14.915 1.00 84.62 277 ALA A C 1
ATOM 2175 O O . ALA A 1 277 ? -30.863 -0.887 13.774 1.00 84.62 277 ALA A O 1
ATOM 2176 N N . SER A 1 278 ? -30.573 0.865 15.149 1.00 80.12 278 SER A N 1
ATOM 2177 C CA . SER A 1 278 ? -30.226 1.829 14.101 1.00 80.12 278 SER A CA 1
ATOM 2178 C C . SER A 1 278 ? -28.755 1.791 13.669 1.00 80.12 278 SER A C 1
ATOM 2180 O O . SER A 1 278 ? -28.407 2.422 12.667 1.00 80.12 278 SER A O 1
ATOM 2182 N N . LEU A 1 279 ? -27.892 1.067 14.396 1.00 89.31 279 LEU A N 1
ATOM 2183 C CA . LEU A 1 279 ? -26.476 0.951 14.065 1.00 89.31 279 LEU A CA 1
ATOM 2184 C C . LEU A 1 279 ? -26.313 0.197 12.748 1.00 89.31 279 LEU A C 1
ATOM 2186 O O . LEU A 1 279 ? -26.645 -0.981 12.623 1.00 89.31 279 LEU A O 1
ATOM 2190 N N . LYS A 1 280 ? -25.807 0.914 11.748 1.00 84.75 280 LYS A N 1
ATOM 2191 C CA . LYS A 1 280 ? -25.458 0.366 10.444 1.00 84.75 280 LYS A CA 1
ATOM 2192 C C . LYS A 1 280 ? -23.949 0.344 10.322 1.00 84.75 280 LYS A C 1
ATOM 2194 O O . LYS A 1 280 ? -23.285 1.292 10.734 1.00 84.75 280 LYS A O 1
ATOM 2199 N N . VAL A 1 281 ? -23.453 -0.734 9.738 1.00 86.25 281 VAL A N 1
ATOM 2200 C CA . VAL A 1 281 ? -22.052 -0.896 9.365 1.00 86.25 281 VAL A CA 1
ATOM 2201 C C . VAL A 1 281 ? -22.015 -1.007 7.859 1.00 86.25 281 VAL A C 1
ATOM 2203 O O . VAL A 1 281 ? -22.821 -1.735 7.269 1.00 86.25 281 VAL A O 1
ATOM 2206 N N . ARG A 1 282 ? -21.108 -0.273 7.227 1.00 84.75 282 ARG A N 1
ATOM 2207 C CA . ARG A 1 282 ? -20.854 -0.453 5.805 1.00 84.75 282 ARG A CA 1
ATOM 2208 C C . ARG A 1 282 ? -20.224 -1.826 5.588 1.00 84.75 282 ARG A C 1
ATOM 2210 O O . ARG A 1 282 ? -19.205 -2.142 6.188 1.00 84.75 282 ARG A O 1
ATOM 2217 N N . THR A 1 283 ? -20.816 -2.635 4.718 1.00 73.88 283 THR A N 1
ATOM 2218 C CA . THR A 1 283 ? -20.292 -3.968 4.359 1.00 73.88 283 THR A CA 1
ATOM 2219 C C . THR A 1 283 ? -19.593 -3.982 3.004 1.00 73.88 283 THR A C 1
ATOM 2221 O O . THR A 1 283 ? -19.017 -4.991 2.615 1.00 73.88 283 THR A O 1
ATOM 2224 N N . GLU A 1 284 ? -19.658 -2.873 2.271 1.00 71.75 284 GLU A N 1
ATOM 2225 C CA . GLU A 1 284 ? -19.121 -2.748 0.921 1.00 71.75 284 GLU A CA 1
ATOM 2226 C C . GLU A 1 284 ? -17.840 -1.911 0.949 1.00 71.75 284 GLU A C 1
ATOM 2228 O O . GLU A 1 284 ? -17.879 -0.681 1.032 1.00 71.75 284 GLU A O 1
ATOM 2233 N N . TYR A 1 285 ? -16.710 -2.613 0.884 1.00 78.38 285 TYR A N 1
ATOM 2234 C CA . TYR A 1 285 ? -15.384 -2.061 0.619 1.00 78.38 285 TYR A CA 1
ATOM 2235 C C . TYR A 1 285 ? -14.830 -2.812 -0.588 1.00 78.38 285 TYR A C 1
ATOM 2237 O O . TYR A 1 285 ? -14.535 -4.005 -0.475 1.00 78.38 285 TYR A O 1
ATOM 2245 N N . PRO A 1 286 ? -14.783 -2.184 -1.770 1.00 74.69 286 PRO A N 1
ATOM 2246 C CA . PRO A 1 286 ? -14.356 -2.885 -2.962 1.00 74.69 286 PRO A CA 1
ATOM 2247 C C . PRO A 1 286 ? -12.904 -3.347 -2.885 1.00 74.69 286 PRO A C 1
ATOM 2249 O O . PRO A 1 286 ? -11.984 -2.558 -2.687 1.00 74.69 286 PRO A O 1
ATOM 2252 N N . ASN A 1 287 ? -12.701 -4.643 -3.094 1.00 67.50 287 ASN A N 1
ATOM 2253 C CA . ASN A 1 287 ? -11.361 -5.225 -3.167 1.00 67.50 287 ASN A CA 1
ATOM 2254 C C . ASN A 1 287 ? -10.804 -5.202 -4.592 1.00 67.50 287 ASN A C 1
ATOM 2256 O O . ASN A 1 287 ? -9.594 -5.254 -4.782 1.00 67.50 287 ASN A O 1
ATOM 2260 N N . ALA A 1 288 ? -11.678 -5.131 -5.600 1.00 71.38 288 ALA A N 1
ATOM 2261 C CA . ALA A 1 288 ? -11.258 -4.949 -6.977 1.00 71.38 288 ALA A CA 1
ATOM 2262 C C . ALA A 1 288 ? -10.951 -3.470 -7.227 1.00 71.38 288 ALA A C 1
ATOM 2264 O O . ALA A 1 288 ? -11.774 -2.596 -6.955 1.00 71.38 288 ALA A O 1
ATOM 2265 N N . LEU A 1 289 ? -9.778 -3.197 -7.798 1.00 68.81 289 LEU A N 1
ATOM 2266 C CA . LEU A 1 289 ? -9.310 -1.835 -8.034 1.00 68.81 289 LEU A CA 1
ATOM 2267 C C . LEU A 1 289 ? -10.283 -1.011 -8.891 1.00 68.81 289 LEU A C 1
ATOM 2269 O O . LEU A 1 289 ? -10.540 0.146 -8.583 1.00 68.81 289 LEU A O 1
ATOM 2273 N N . ASN A 1 290 ? -10.887 -1.614 -9.917 1.00 69.62 290 ASN A N 1
ATOM 2274 C CA . ASN A 1 290 ? -11.856 -0.926 -10.776 1.00 69.62 290 ASN A CA 1
ATOM 2275 C C . ASN A 1 290 ? -13.097 -0.453 -10.005 1.00 69.62 290 ASN A C 1
ATOM 2277 O O . ASN A 1 290 ? -13.574 0.659 -10.218 1.00 69.62 290 ASN A O 1
ATOM 2281 N N . ASP A 1 291 ? -13.586 -1.270 -9.075 1.00 74.38 291 ASP A N 1
ATOM 2282 C CA . ASP A 1 291 ? -14.735 -0.929 -8.238 1.00 74.38 291 ASP A CA 1
ATOM 2283 C C . ASP A 1 291 ? -14.355 0.133 -7.190 1.00 74.38 291 ASP A C 1
ATOM 2285 O O . ASP A 1 291 ? -15.150 1.012 -6.856 1.00 74.38 291 ASP A O 1
ATOM 2289 N N . ALA A 1 292 ? -13.112 0.091 -6.700 1.00 75.88 292 ALA A N 1
ATOM 2290 C CA . ALA A 1 292 ? -12.562 1.081 -5.780 1.00 75.88 292 ALA A CA 1
ATOM 2291 C C . ALA A 1 292 ? -12.405 2.466 -6.433 1.00 75.88 292 ALA A C 1
ATOM 2293 O O . ALA A 1 292 ? -12.685 3.485 -5.805 1.00 75.88 292 ALA A O 1
ATOM 2294 N N . ILE A 1 293 ? -12.016 2.515 -7.711 1.00 72.44 293 ILE A N 1
ATOM 2295 C CA . ILE A 1 293 ? -11.970 3.756 -8.499 1.00 72.44 293 ILE A CA 1
ATOM 2296 C C . ILE A 1 293 ? -13.374 4.350 -8.647 1.00 72.44 293 ILE A C 1
ATOM 2298 O O . ILE A 1 293 ? -13.540 5.555 -8.467 1.00 72.44 293 ILE A O 1
ATOM 2302 N N . ALA A 1 294 ? -14.392 3.522 -8.910 1.00 72.88 294 ALA A N 1
ATOM 2303 C CA . ALA A 1 294 ? -15.773 3.982 -9.087 1.00 72.88 294 ALA A CA 1
ATOM 2304 C C . ALA A 1 294 ? -16.324 4.728 -7.855 1.00 72.88 294 ALA A C 1
ATOM 2306 O O . ALA A 1 294 ? -17.193 5.591 -7.971 1.00 72.88 294 ALA A O 1
ATOM 2307 N N . ILE A 1 295 ? -15.786 4.457 -6.662 1.00 73.56 295 ILE A N 1
ATOM 2308 C CA . ILE A 1 295 ? -16.131 5.201 -5.444 1.00 73.56 295 ILE A CA 1
ATOM 2309 C C . ILE A 1 295 ? -15.694 6.669 -5.523 1.00 73.56 295 ILE A C 1
ATOM 2311 O O . ILE A 1 295 ? -16.379 7.540 -4.980 1.00 73.56 295 ILE A O 1
ATOM 2315 N N . LEU A 1 296 ? -14.565 6.945 -6.177 1.00 70.81 296 LEU A N 1
ATOM 2316 C CA . LEU A 1 296 ? -14.016 8.292 -6.330 1.00 70.81 296 LEU A CA 1
ATOM 2317 C C . LEU A 1 296 ? -14.735 9.092 -7.431 1.00 70.81 296 LEU A C 1
ATOM 2319 O O . LEU A 1 296 ? -14.689 10.318 -7.421 1.00 70.81 296 LEU A O 1
ATOM 2323 N N . GLU A 1 297 ? -15.453 8.431 -8.347 1.00 60.28 297 GLU A N 1
ATOM 2324 C CA . GLU A 1 297 ? -16.138 9.069 -9.486 1.00 60.28 297 GLU A CA 1
ATOM 2325 C C . GLU A 1 297 ? -17.300 10.005 -9.075 1.00 60.28 297 GLU A C 1
ATOM 2327 O O . GLU A 1 297 ? -17.728 10.839 -9.871 1.00 60.28 297 GLU A O 1
ATOM 2332 N N . ASN A 1 298 ? -17.769 9.961 -7.820 1.00 54.06 298 ASN A N 1
ATOM 2333 C CA . ASN A 1 298 ? -18.721 10.952 -7.293 1.00 54.06 298 ASN A CA 1
ATOM 2334 C C . ASN A 1 298 ? -18.085 12.327 -6.968 1.00 54.06 298 ASN A C 1
ATOM 2336 O O . ASN A 1 298 ? -18.827 13.264 -6.676 1.00 54.06 298 ASN A O 1
ATOM 2340 N N . ASP A 1 299 ? -16.753 12.474 -7.049 1.00 47.47 299 ASP A N 1
ATOM 2341 C CA . ASP A 1 299 ? -16.009 13.704 -6.707 1.00 47.47 299 ASP A CA 1
ATOM 2342 C C . ASP A 1 299 ? -15.518 14.518 -7.930 1.00 47.47 299 ASP A C 1
ATOM 2344 O O . ASP A 1 299 ? -14.622 15.355 -7.817 1.00 47.47 299 ASP A O 1
ATOM 2348 N N . ASN A 1 300 ? -16.156 14.374 -9.101 1.00 46.91 300 ASN A N 1
ATOM 2349 C CA . ASN A 1 300 ? -15.902 15.232 -10.276 1.00 46.91 300 ASN A CA 1
ATOM 2350 C C . ASN A 1 300 ? -14.453 15.147 -10.816 1.00 46.91 300 ASN A C 1
ATOM 2352 O O . ASN A 1 300 ? -13.937 16.094 -11.415 1.00 46.91 300 ASN A O 1
ATOM 2356 N N . THR A 1 301 ? -13.786 14.015 -10.595 1.00 46.16 301 THR A N 1
ATOM 2357 C CA . THR A 1 301 ? -12.460 13.717 -11.139 1.00 46.16 301 THR A CA 1
ATOM 2358 C C . THR A 1 301 ? -12.571 12.901 -12.416 1.00 46.16 301 THR A C 1
ATOM 2360 O O . THR A 1 301 ? -13.355 11.961 -12.502 1.00 46.16 301 THR A O 1
ATOM 2363 N N . ASP A 1 302 ? -11.769 13.310 -13.391 1.00 48.91 302 ASP A N 1
ATOM 2364 C CA . ASP A 1 302 ? -11.656 12.780 -14.742 1.00 48.91 302 ASP A CA 1
ATOM 2365 C C . ASP A 1 302 ? -11.780 11.235 -14.832 1.00 48.91 302 ASP A C 1
ATOM 2367 O O . ASP A 1 302 ? -10.970 10.520 -14.231 1.00 48.91 302 ASP A O 1
ATOM 2371 N N . PRO A 1 303 ? -12.773 10.705 -15.572 1.00 44.59 303 PRO A N 1
ATOM 2372 C CA . PRO A 1 303 ? -12.992 9.270 -15.757 1.00 44.59 303 PRO A CA 1
ATOM 2373 C C . PRO A 1 303 ? -11.924 8.539 -16.607 1.00 44.59 303 PRO A C 1
ATOM 2375 O O . PRO A 1 303 ? -12.073 7.333 -16.842 1.00 44.59 303 PRO A O 1
ATOM 2378 N N . ASP A 1 304 ? -10.854 9.210 -17.059 1.00 47.28 304 ASP A N 1
ATOM 2379 C CA . ASP A 1 304 ? -9.818 8.640 -17.945 1.00 47.28 304 ASP A CA 1
ATOM 2380 C C . ASP A 1 304 ? -8.618 7.949 -17.257 1.00 47.28 304 ASP A C 1
ATOM 2382 O O . ASP A 1 304 ? -7.633 7.604 -17.908 1.00 47.28 304 ASP A O 1
ATOM 2386 N N . ARG A 1 305 ? -8.693 7.600 -15.964 1.00 52.66 305 ARG A N 1
ATOM 2387 C CA . ARG A 1 305 ? -7.670 6.749 -15.296 1.00 52.66 305 ARG A CA 1
ATOM 2388 C C . ARG A 1 305 ? -8.151 5.337 -14.951 1.00 52.66 305 ARG A C 1
ATOM 2390 O O . ARG A 1 305 ? -7.821 4.788 -13.907 1.00 52.66 305 ARG A O 1
ATOM 2397 N N . ARG A 1 306 ? -8.923 4.722 -15.851 1.00 51.88 306 ARG A N 1
ATOM 2398 C CA . ARG A 1 306 ? -9.524 3.382 -15.675 1.00 51.88 306 ARG A CA 1
ATOM 2399 C C . ARG A 1 306 ? -8.627 2.192 -16.051 1.00 51.88 306 ARG A C 1
ATOM 2401 O O . ARG A 1 306 ? -9.096 1.061 -16.036 1.00 51.88 306 ARG A O 1
ATOM 2408 N N . ASP A 1 307 ? -7.349 2.421 -16.357 1.00 53.97 307 ASP A N 1
ATOM 2409 C CA . ASP A 1 307 ? -6.396 1.370 -16.764 1.00 53.97 307 ASP A CA 1
ATOM 2410 C C . ASP A 1 307 ? -5.192 1.279 -15.795 1.00 53.97 307 ASP A C 1
ATOM 2412 O O . ASP A 1 307 ? -4.023 1.308 -16.187 1.00 53.97 307 ASP A O 1
ATOM 2416 N N . LEU A 1 308 ? -5.486 1.226 -14.487 1.00 51.56 308 LEU A N 1
ATOM 2417 C CA . LEU A 1 308 ? -4.498 1.062 -13.402 1.00 51.56 308 LEU A CA 1
ATOM 2418 C C . LEU A 1 308 ? -3.999 -0.380 -13.241 1.00 51.56 308 LEU A C 1
ATOM 2420 O O . LEU A 1 308 ? -2.965 -0.610 -12.618 1.00 51.56 308 LEU A O 1
ATOM 2424 N N . GLY A 1 309 ? -4.671 -1.354 -13.867 1.00 57.12 309 GLY A N 1
ATOM 2425 C CA . GLY A 1 309 ? -4.180 -2.735 -13.965 1.00 57.12 309 GLY A CA 1
ATOM 2426 C C . GLY A 1 309 ? -2.849 -2.861 -14.721 1.00 57.12 309 GLY A C 1
ATOM 2427 O O . GLY A 1 309 ? -2.293 -3.947 -14.819 1.00 57.12 309 GLY A O 1
ATOM 2428 N N . LYS A 1 310 ? -2.330 -1.748 -15.249 1.00 73.31 310 LYS A N 1
ATOM 2429 C CA . LYS A 1 310 ? -1.052 -1.659 -15.947 1.00 73.31 310 LYS A CA 1
ATOM 2430 C C . LYS A 1 310 ? 0.099 -1.183 -15.062 1.00 73.31 310 LYS A C 1
ATOM 2432 O O . LYS A 1 310 ? 1.209 -1.086 -15.572 1.00 73.31 310 LYS A O 1
ATOM 2437 N N . MET A 1 311 ? -0.103 -0.903 -13.768 1.00 79.56 311 MET A N 1
ATOM 2438 C CA . MET A 1 311 ? 1.010 -0.529 -12.878 1.00 79.56 311 MET A CA 1
ATOM 2439 C C . MET A 1 311 ? 2.119 -1.591 -12.893 1.00 79.56 311 MET A C 1
ATOM 2441 O O . MET A 1 311 ? 3.296 -1.254 -12.972 1.00 79.56 311 MET A O 1
ATOM 2445 N N . GLU A 1 312 ? 1.750 -2.873 -12.900 1.00 80.06 312 GLU A N 1
ATOM 2446 C CA . GLU A 1 312 ? 2.708 -3.977 -13.024 1.00 80.06 312 GLU A CA 1
ATOM 2447 C C . GLU A 1 312 ? 3.461 -3.927 -14.361 1.00 80.06 312 GLU A C 1
ATOM 2449 O O . GLU A 1 312 ? 4.677 -4.095 -14.379 1.00 80.06 312 GLU A O 1
ATOM 2454 N N . LEU A 1 313 ? 2.780 -3.601 -15.470 1.00 88.62 313 LEU A N 1
ATOM 2455 C CA . LEU A 1 313 ? 3.422 -3.394 -16.776 1.00 88.62 313 LEU A CA 1
ATOM 2456 C C . LEU A 1 313 ? 4.386 -2.199 -16.751 1.00 88.62 313 LEU A C 1
ATOM 2458 O O . LEU A 1 313 ? 5.480 -2.276 -17.301 1.00 88.62 313 LEU A O 1
ATOM 2462 N N . ARG A 1 314 ? 4.013 -1.104 -16.080 1.00 90.31 314 ARG A N 1
ATOM 2463 C CA . ARG A 1 314 ? 4.854 0.091 -15.897 1.00 90.31 314 ARG A CA 1
ATOM 2464 C C . ARG A 1 314 ? 6.104 -0.230 -15.083 1.00 90.31 314 ARG A C 1
ATOM 2466 O O . ARG A 1 314 ? 7.208 0.123 -15.489 1.00 90.31 314 ARG A O 1
ATOM 2473 N N . GLN A 1 315 ? 5.948 -0.934 -13.964 1.00 89.56 315 GLN A N 1
ATOM 2474 C CA . GLN A 1 315 ? 7.065 -1.380 -13.131 1.00 89.56 315 GLN A CA 1
ATOM 2475 C C . GLN A 1 315 ? 7.979 -2.347 -13.887 1.00 89.56 315 GLN A C 1
ATOM 2477 O O . GLN A 1 315 ? 9.197 -2.168 -13.861 1.00 89.56 315 GLN A O 1
ATOM 2482 N N . ALA A 1 316 ? 7.403 -3.316 -14.604 1.00 91.50 316 ALA A N 1
ATOM 2483 C CA . ALA A 1 316 ? 8.149 -4.245 -15.447 1.00 91.50 316 ALA A CA 1
ATOM 2484 C C . ALA A 1 316 ? 8.945 -3.499 -16.526 1.00 91.50 316 ALA A C 1
ATOM 2486 O O . ALA A 1 316 ? 10.133 -3.753 -16.692 1.00 91.50 316 ALA A O 1
ATOM 2487 N N . LEU A 1 317 ? 8.348 -2.503 -17.187 1.00 95.31 317 LEU A N 1
ATOM 2488 C CA . LEU A 1 317 ? 9.049 -1.699 -18.186 1.00 95.31 317 LEU A CA 1
ATOM 2489 C C . LEU A 1 317 ? 10.196 -0.872 -17.579 1.00 95.31 317 LEU A C 1
ATOM 2491 O O . LEU A 1 317 ? 11.264 -0.770 -18.178 1.00 95.31 317 LEU A O 1
ATOM 2495 N N . ILE A 1 318 ? 10.036 -0.306 -16.379 1.00 95.00 318 ILE A N 1
ATOM 2496 C CA . ILE A 1 318 ? 11.138 0.387 -15.684 1.00 95.00 318 ILE A CA 1
ATOM 2497 C C . ILE A 1 318 ? 12.288 -0.570 -15.354 1.00 95.00 318 ILE A C 1
ATOM 2499 O O . ILE A 1 318 ? 13.460 -0.192 -15.494 1.00 95.00 318 ILE A O 1
ATOM 2503 N N . GLN A 1 319 ? 11.965 -1.796 -14.937 1.00 94.56 319 GLN A N 1
ATOM 2504 C CA . GLN A 1 319 ? 12.954 -2.844 -14.692 1.00 94.56 319 GLN A CA 1
ATOM 2505 C C . GLN A 1 319 ? 13.667 -3.235 -15.990 1.00 94.56 319 GLN A C 1
ATOM 2507 O O . GLN A 1 319 ? 14.895 -3.205 -16.025 1.00 94.56 319 GLN A O 1
ATOM 2512 N N . ASP A 1 320 ? 12.922 -3.486 -17.067 1.00 95.31 320 ASP A N 1
ATOM 2513 C CA . ASP A 1 320 ? 13.451 -3.796 -18.398 1.00 95.31 320 ASP A CA 1
ATOM 2514 C C . ASP A 1 320 ? 14.416 -2.707 -18.888 1.00 95.31 320 ASP A C 1
ATOM 2516 O O . ASP A 1 320 ? 15.555 -2.991 -19.250 1.00 95.31 320 ASP A O 1
ATOM 2520 N N . LEU A 1 321 ? 14.027 -1.430 -18.809 1.00 95.00 321 LEU A N 1
ATOM 2521 C CA . LEU A 1 321 ? 14.870 -0.295 -19.218 1.00 95.00 321 LEU A CA 1
ATOM 2522 C C . LEU A 1 321 ? 16.162 -0.146 -18.401 1.00 95.00 321 LEU A C 1
ATOM 2524 O O . LEU A 1 321 ? 17.047 0.632 -18.777 1.00 95.00 321 LEU A O 1
ATOM 2528 N N . SER A 1 322 ? 16.253 -0.839 -17.269 1.00 93.25 322 SER A N 1
ATOM 2529 C CA . SER A 1 322 ? 17.406 -0.850 -16.367 1.00 93.25 322 SER A CA 1
ATOM 2530 C C . SER A 1 322 ? 18.154 -2.189 -16.391 1.00 93.25 322 SER A C 1
ATOM 2532 O O . SER A 1 322 ? 19.203 -2.306 -15.764 1.00 93.25 322 SER A O 1
ATOM 2534 N N . SER A 1 323 ? 17.633 -3.184 -17.113 1.00 95.06 323 SER A N 1
ATOM 2535 C CA . SER A 1 323 ? 18.176 -4.535 -17.197 1.00 95.06 323 SER A CA 1
ATOM 2536 C C . SER A 1 323 ? 19.166 -4.652 -18.354 1.00 95.06 323 SER A C 1
ATOM 2538 O O . SER A 1 323 ? 18.823 -4.414 -19.513 1.00 95.06 323 SER A O 1
ATOM 2540 N N . GLU A 1 324 ? 20.399 -5.063 -18.053 1.00 93.88 324 GLU A N 1
ATOM 2541 C CA . GLU A 1 324 ? 21.391 -5.379 -19.088 1.00 93.88 324 GLU A CA 1
ATOM 2542 C C . GLU A 1 324 ? 20.931 -6.538 -19.974 1.00 93.88 324 GLU A C 1
ATOM 2544 O O . GLU A 1 324 ? 21.159 -6.505 -21.179 1.00 93.88 324 GLU A O 1
ATOM 2549 N N . GLU A 1 325 ? 20.235 -7.526 -19.404 1.00 94.38 325 GLU A N 1
ATOM 2550 C CA . GLU A 1 325 ? 19.693 -8.668 -20.145 1.00 94.38 325 GLU A CA 1
ATOM 2551 C C . GLU A 1 325 ? 18.683 -8.203 -21.199 1.00 94.38 325 GLU A C 1
ATOM 2553 O O . GLU A 1 325 ? 18.805 -8.545 -22.373 1.00 94.38 325 GLU A O 1
ATOM 2558 N N . PHE A 1 326 ? 17.735 -7.346 -20.809 1.00 95.50 326 PHE A N 1
ATOM 2559 C CA . PHE A 1 326 ? 16.736 -6.809 -21.734 1.00 95.50 326 PHE A CA 1
ATOM 2560 C C . PHE A 1 326 ? 17.358 -5.924 -22.825 1.00 95.50 326 PHE A C 1
ATOM 2562 O O . PHE A 1 326 ? 16.917 -5.938 -23.981 1.00 95.50 326 PHE A O 1
ATOM 2569 N N . LEU A 1 327 ? 18.382 -5.151 -22.453 1.00 95.75 327 LEU A N 1
ATOM 2570 C CA . LEU A 1 327 ? 19.104 -4.238 -23.338 1.00 95.75 327 LEU A CA 1
ATOM 2571 C C . LEU A 1 327 ? 20.205 -4.920 -24.157 1.00 95.75 327 LEU A C 1
ATOM 2573 O O . LEU A 1 327 ? 20.873 -4.236 -24.933 1.00 95.75 327 LEU A O 1
ATOM 2577 N N . THR A 1 328 ? 20.413 -6.228 -24.008 1.00 95.50 328 THR A N 1
ATOM 2578 C CA . THR A 1 328 ? 21.380 -6.965 -24.820 1.00 95.50 328 THR A CA 1
ATOM 2579 C C . THR A 1 328 ? 20.781 -7.292 -26.183 1.00 95.50 328 THR A C 1
ATOM 2581 O O . THR A 1 328 ? 19.640 -7.747 -26.293 1.00 95.50 328 THR A O 1
ATOM 2584 N N . VAL A 1 329 ? 21.557 -7.054 -27.238 1.00 93.94 329 VAL A N 1
ATOM 2585 C CA . VAL A 1 329 ? 21.224 -7.450 -28.607 1.00 93.94 329 VAL A CA 1
ATOM 2586 C C . VAL A 1 329 ? 22.330 -8.307 -29.204 1.00 93.94 329 VAL A C 1
ATOM 2588 O O . VAL A 1 329 ? 23.516 -8.002 -29.069 1.00 93.94 329 VAL A O 1
ATOM 2591 N N . ASP A 1 330 ? 21.911 -9.352 -29.904 1.00 93.00 330 ASP A N 1
ATOM 2592 C CA . ASP A 1 330 ? 22.787 -10.260 -30.631 1.00 93.00 330 ASP A CA 1
ATOM 2593 C C . ASP A 1 330 ? 22.839 -9.824 -32.094 1.00 93.00 330 ASP A C 1
ATOM 2595 O O . ASP A 1 330 ? 21.809 -9.717 -32.766 1.00 93.00 330 ASP A O 1
ATOM 2599 N N . VAL A 1 331 ? 24.041 -9.555 -32.595 1.00 90.25 331 VAL A N 1
ATOM 2600 C CA . VAL A 1 331 ? 24.245 -9.012 -33.938 1.00 90.25 331 VAL A CA 1
ATOM 2601 C C . VAL A 1 331 ? 25.159 -9.926 -34.738 1.00 90.25 331 VAL A C 1
ATOM 2603 O O . VAL A 1 331 ? 26.266 -10.275 -34.320 1.00 90.25 331 VAL A O 1
ATOM 2606 N N . LEU A 1 332 ? 24.696 -10.269 -35.938 1.00 87.50 332 LEU A N 1
ATOM 2607 C CA . LEU A 1 332 ? 25.469 -10.967 -36.952 1.00 87.50 332 LEU A CA 1
ATOM 2608 C C . LEU A 1 332 ? 25.804 -9.985 -38.080 1.00 87.50 332 LEU A C 1
ATOM 2610 O O . LEU A 1 332 ? 24.955 -9.686 -38.914 1.00 87.50 332 LEU A O 1
ATOM 2614 N N . PHE A 1 333 ? 27.038 -9.478 -38.107 1.00 82.31 333 PHE A N 1
ATOM 2615 C CA . PHE A 1 333 ? 27.447 -8.481 -39.105 1.00 82.31 333 PHE A CA 1
ATOM 2616 C C . PHE A 1 333 ? 27.591 -9.059 -40.513 1.00 82.31 333 PHE A C 1
ATOM 2618 O O . PHE A 1 333 ? 27.305 -8.371 -41.490 1.00 82.31 333 PHE A O 1
ATOM 2625 N N . THR A 1 334 ? 28.044 -10.311 -40.633 1.00 79.44 334 THR A N 1
ATOM 2626 C CA . THR A 1 334 ? 28.212 -10.976 -41.931 1.00 79.44 334 THR A CA 1
ATOM 2627 C C . THR A 1 334 ? 27.769 -12.438 -41.866 1.00 79.44 334 THR A C 1
ATOM 2629 O O . THR A 1 334 ? 27.956 -13.096 -40.840 1.00 79.44 334 THR A O 1
ATOM 2632 N N . PRO A 1 335 ? 27.188 -12.995 -42.946 1.00 78.56 335 PRO A N 1
ATOM 2633 C CA . PRO A 1 335 ? 26.833 -14.408 -42.983 1.00 78.56 335 PRO A CA 1
ATOM 2634 C C . PRO A 1 335 ? 28.060 -15.302 -42.745 1.00 78.56 335 PRO A C 1
ATOM 2636 O O . PRO A 1 335 ? 29.028 -15.252 -43.501 1.00 78.56 335 PRO A O 1
ATOM 2639 N N . GLY A 1 336 ? 28.006 -16.136 -41.704 1.00 75.88 336 GLY A N 1
ATOM 2640 C CA . GLY A 1 336 ? 29.085 -17.059 -41.340 1.00 75.88 336 GLY A CA 1
ATOM 2641 C C . GLY A 1 336 ? 30.109 -16.522 -40.333 1.00 75.88 336 GLY A C 1
ATOM 2642 O O . GLY A 1 336 ? 31.035 -17.260 -40.006 1.00 75.88 336 GLY A O 1
ATOM 2643 N N . SER A 1 337 ? 29.958 -15.290 -39.827 1.00 80.06 337 SER A N 1
ATOM 2644 C CA . SER A 1 337 ? 30.734 -14.807 -38.675 1.00 80.06 337 SER A CA 1
ATOM 2645 C C . SER A 1 337 ? 30.137 -15.267 -37.341 1.00 80.06 337 SER A C 1
ATOM 2647 O O . SER A 1 337 ? 28.972 -15.659 -37.275 1.00 80.06 337 SER A O 1
ATOM 2649 N N . ASP A 1 338 ? 30.913 -15.162 -36.262 1.00 84.50 338 ASP A N 1
ATOM 2650 C CA . ASP A 1 338 ? 30.393 -15.353 -34.907 1.00 84.50 338 ASP A CA 1
ATOM 2651 C C . ASP A 1 338 ? 29.401 -14.235 -34.540 1.00 84.50 338 ASP A C 1
ATOM 2653 O O . ASP A 1 338 ? 29.565 -13.075 -34.940 1.00 84.50 338 ASP A O 1
ATOM 2657 N N . VAL A 1 339 ? 28.370 -14.594 -33.773 1.00 88.06 339 VAL A N 1
ATOM 2658 C CA . VAL A 1 339 ? 27.407 -13.645 -33.196 1.00 88.06 339 VAL A CA 1
ATOM 2659 C C . VAL A 1 339 ? 28.109 -12.812 -32.126 1.00 88.06 339 VAL A C 1
ATOM 2661 O O . VAL A 1 339 ? 28.856 -13.346 -31.304 1.00 88.06 339 VAL A O 1
ATOM 2664 N N . GLN A 1 340 ? 27.882 -11.500 -32.146 1.00 89.69 340 GLN A N 1
ATOM 2665 C CA . GLN A 1 340 ? 28.422 -10.572 -31.157 1.00 89.69 340 GLN A CA 1
ATOM 2666 C C . GLN A 1 340 ? 27.297 -9.969 -30.323 1.00 89.69 340 GLN A C 1
ATOM 2668 O O . GLN A 1 340 ? 26.292 -9.522 -30.873 1.00 89.69 340 GLN A O 1
ATOM 2673 N N . ASN A 1 341 ? 27.508 -9.908 -29.011 1.00 91.88 341 ASN A N 1
ATOM 2674 C CA . ASN A 1 341 ? 26.512 -9.416 -28.068 1.00 91.88 341 ASN A CA 1
ATOM 2675 C C . ASN A 1 341 ? 26.867 -7.987 -27.654 1.00 91.88 341 ASN A C 1
ATOM 2677 O O . ASN A 1 341 ? 28.011 -7.709 -27.281 1.00 91.88 341 ASN A O 1
ATOM 2681 N N . PHE A 1 342 ? 25.881 -7.095 -27.694 1.00 92.25 342 PHE A N 1
ATOM 2682 C CA . PHE A 1 342 ? 26.035 -5.691 -27.327 1.00 92.25 342 PHE A CA 1
ATOM 2683 C C . PHE A 1 342 ? 25.015 -5.297 -26.274 1.00 92.25 342 PHE A C 1
ATOM 2685 O O . PHE A 1 342 ? 23.818 -5.459 -26.485 1.00 92.25 342 PHE A O 1
ATOM 2692 N N . ILE A 1 343 ? 25.490 -4.720 -25.173 1.00 93.62 343 ILE A N 1
ATOM 2693 C CA . ILE A 1 343 ? 24.628 -4.103 -24.166 1.00 93.62 343 ILE A CA 1
ATOM 2694 C C . ILE A 1 343 ? 24.388 -2.654 -24.594 1.00 93.62 343 ILE A C 1
ATOM 2696 O O . ILE A 1 343 ? 25.334 -1.878 -24.723 1.00 93.62 343 ILE A O 1
ATOM 2700 N N . LEU A 1 344 ? 23.128 -2.284 -24.825 1.00 93.25 344 LEU A N 1
ATOM 2701 C CA . LEU A 1 344 ? 22.730 -0.938 -25.252 1.00 93.25 344 LEU A CA 1
ATOM 2702 C C . LEU A 1 344 ? 22.671 0.040 -24.057 1.00 93.25 344 LEU A C 1
ATOM 2704 O O . LEU A 1 344 ? 21.599 0.509 -23.640 1.00 93.25 344 LEU A O 1
ATOM 2708 N N . ASN A 1 345 ? 23.844 0.307 -23.476 1.00 88.12 345 ASN A N 1
ATOM 2709 C CA . ASN A 1 345 ? 24.073 1.227 -22.360 1.00 88.12 345 ASN A CA 1
ATOM 2710 C C . ASN A 1 345 ? 24.945 2.437 -22.763 1.00 88.12 345 ASN A C 1
ATOM 2712 O O . ASN A 1 345 ? 25.398 2.555 -23.903 1.00 88.12 345 ASN A O 1
ATOM 2716 N N . ASP A 1 346 ? 25.187 3.357 -21.833 1.00 83.81 346 ASP A N 1
ATOM 2717 C CA . ASP A 1 346 ? 25.919 4.599 -22.124 1.00 83.81 346 ASP A CA 1
ATOM 2718 C C . ASP A 1 346 ? 27.409 4.373 -22.464 1.00 83.81 346 ASP A C 1
ATOM 2720 O O . ASP A 1 346 ? 28.046 5.250 -23.047 1.00 83.81 346 ASP A O 1
ATOM 2724 N N . ASP A 1 347 ? 27.950 3.186 -22.167 1.00 85.62 347 ASP A N 1
ATOM 2725 C CA . ASP A 1 347 ? 29.337 2.805 -22.458 1.00 85.62 347 ASP A CA 1
ATOM 2726 C C . ASP A 1 347 ? 29.520 2.243 -23.880 1.00 85.62 347 ASP A C 1
ATOM 2728 O O . ASP A 1 347 ? 30.652 2.033 -24.339 1.00 85.62 347 ASP A O 1
ATOM 2732 N N . LEU A 1 348 ? 28.424 1.988 -24.605 1.00 87.75 348 LEU A N 1
ATOM 2733 C CA . LEU A 1 348 ? 28.486 1.456 -25.959 1.00 87.75 348 LEU A CA 1
ATOM 2734 C C . LEU A 1 348 ? 29.070 2.494 -26.921 1.00 87.75 348 LEU A C 1
ATOM 2736 O O . LEU A 1 348 ? 28.465 3.517 -27.236 1.00 87.75 348 LEU A O 1
ATOM 2740 N N . SER A 1 349 ? 30.258 2.187 -27.436 1.00 84.31 349 SER A N 1
ATOM 2741 C CA . SER A 1 349 ? 30.960 3.033 -28.394 1.00 84.31 349 SER A CA 1
ATOM 2742 C C . SER A 1 349 ? 30.912 2.454 -29.805 1.00 84.31 349 SER A C 1
ATOM 2744 O O . SER A 1 349 ? 30.832 1.240 -30.003 1.00 84.31 349 SER A O 1
ATOM 2746 N N . GLN A 1 350 ? 31.085 3.317 -30.806 1.00 79.56 350 GLN A N 1
ATOM 2747 C CA . GLN A 1 350 ? 31.212 2.898 -32.202 1.00 79.56 350 GLN A CA 1
ATOM 2748 C C . GLN A 1 350 ? 32.375 1.908 -32.425 1.00 79.56 350 GLN A C 1
ATOM 2750 O O . GLN A 1 350 ? 32.251 0.998 -33.244 1.00 79.56 350 GLN A O 1
ATOM 2755 N N . ASN A 1 351 ? 33.470 2.025 -31.663 1.00 78.44 351 ASN A N 1
ATOM 2756 C CA . ASN A 1 351 ? 34.598 1.083 -31.718 1.00 78.44 351 ASN A CA 1
ATOM 2757 C C . ASN A 1 351 ? 34.234 -0.311 -31.189 1.00 78.44 351 ASN A C 1
ATOM 2759 O O . ASN A 1 351 ? 34.859 -1.295 -31.575 1.00 78.44 351 ASN A O 1
ATOM 2763 N N . SER A 1 352 ? 33.242 -0.403 -30.299 1.00 81.12 352 SER A N 1
ATOM 2764 C CA . SER A 1 352 ? 32.735 -1.685 -29.811 1.00 81.12 352 SER A CA 1
ATOM 2765 C C . SER A 1 352 ? 32.003 -2.425 -30.932 1.00 81.12 352 SER A C 1
ATOM 2767 O O . SER A 1 352 ? 32.154 -3.634 -31.073 1.00 81.12 352 SER A O 1
ATOM 2769 N N . ILE A 1 353 ? 31.260 -1.679 -31.751 1.00 80.19 353 ILE A N 1
ATOM 2770 C CA . ILE A 1 353 ? 30.389 -2.194 -32.814 1.00 80.19 353 ILE A CA 1
ATOM 2771 C C . ILE A 1 353 ? 31.190 -2.521 -34.070 1.00 80.19 353 ILE A C 1
ATOM 2773 O O . ILE A 1 353 ? 30.885 -3.484 -34.765 1.00 80.19 353 ILE A O 1
ATOM 2777 N N . VAL A 1 354 ? 32.231 -1.740 -34.365 1.00 67.56 354 VAL A N 1
ATOM 2778 C CA . VAL A 1 354 ? 32.967 -1.872 -35.618 1.00 67.56 354 VAL A CA 1
ATOM 2779 C C . VAL A 1 354 ? 34.420 -2.218 -35.381 1.00 67.56 354 VAL A C 1
ATOM 2781 O O . VAL A 1 354 ? 35.206 -1.394 -34.919 1.00 67.56 354 VAL A O 1
ATOM 2784 N N . LYS A 1 355 ? 34.798 -3.406 -35.855 1.00 65.81 355 LYS A N 1
ATOM 2785 C CA . LYS A 1 355 ? 36.185 -3.881 -35.852 1.00 65.81 355 LYS A CA 1
ATOM 2786 C C . LYS A 1 355 ? 36.879 -3.735 -37.214 1.00 65.81 355 LYS A C 1
ATOM 2788 O O . LYS A 1 355 ? 38.102 -3.627 -37.249 1.00 65.81 355 LYS A O 1
ATOM 2793 N N . ASN A 1 356 ? 36.129 -3.685 -38.320 1.00 69.56 356 ASN A N 1
ATOM 2794 C CA . ASN A 1 356 ? 36.655 -3.655 -39.691 1.00 69.56 356 ASN A CA 1
ATOM 2795 C C . ASN A 1 356 ? 36.111 -2.469 -40.504 1.00 69.56 356 ASN A C 1
ATOM 2797 O O . ASN A 1 356 ? 34.940 -2.108 -40.393 1.00 69.56 356 ASN A O 1
ATOM 2801 N N . GLN A 1 357 ? 36.953 -1.894 -41.367 1.00 66.38 357 GLN A N 1
ATOM 2802 C CA . GLN A 1 357 ? 36.575 -0.768 -42.219 1.00 66.38 357 GLN A CA 1
ATOM 2803 C C . GLN A 1 357 ? 35.563 -1.104 -43.325 1.00 66.38 357 GLN A C 1
ATOM 2805 O O . GLN A 1 357 ? 34.913 -0.214 -43.860 1.00 66.38 357 GLN A O 1
ATOM 2810 N N . ASN A 1 358 ? 35.405 -2.383 -43.649 1.00 68.81 358 ASN A N 1
ATOM 2811 C CA . ASN A 1 358 ? 34.523 -2.817 -44.732 1.00 68.81 358 ASN A CA 1
ATOM 2812 C C . ASN A 1 358 ? 33.203 -3.417 -44.230 1.00 68.81 358 ASN A C 1
ATOM 2814 O O . ASN A 1 358 ? 32.404 -3.889 -45.033 1.00 68.81 358 ASN A O 1
ATOM 2818 N N . GLU A 1 359 ? 32.991 -3.456 -42.912 1.00 75.88 359 GLU A N 1
ATOM 2819 C CA . GLU A 1 359 ? 31.774 -4.014 -42.324 1.00 75.88 359 GLU A CA 1
ATOM 2820 C C . GLU A 1 359 ? 30.705 -2.914 -42.176 1.00 75.88 359 GLU A C 1
ATOM 2822 O O . GLU A 1 359 ? 30.966 -1.883 -41.536 1.00 75.88 359 GLU A O 1
ATOM 2827 N N . PRO A 1 360 ? 29.502 -3.091 -42.755 1.00 80.62 360 PRO A N 1
ATOM 2828 C CA . PRO A 1 360 ? 28.402 -2.145 -42.589 1.00 80.62 360 PRO A CA 1
ATOM 2829 C C . PRO A 1 360 ? 27.903 -2.146 -41.141 1.00 80.62 360 PRO A C 1
ATOM 2831 O O . PRO A 1 360 ? 27.904 -3.181 -40.474 1.00 80.62 360 PRO A O 1
ATOM 2834 N N . ILE A 1 361 ? 27.445 -0.990 -40.646 1.00 86.56 361 ILE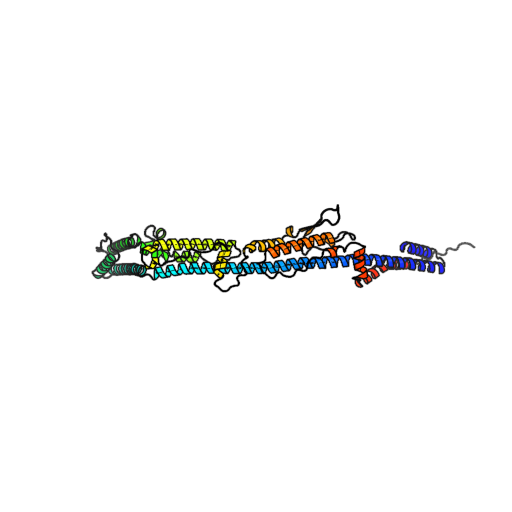 A N 1
ATOM 2835 C CA . ILE A 1 361 ? 26.783 -0.920 -39.329 1.00 86.56 361 ILE A CA 1
ATOM 2836 C C . ILE A 1 361 ? 25.288 -1.258 -39.401 1.00 86.56 361 ILE A C 1
ATOM 2838 O O . ILE A 1 361 ? 24.658 -1.407 -38.356 1.00 86.56 361 ILE A O 1
ATOM 2842 N N . LYS A 1 362 ? 24.727 -1.419 -40.608 1.00 88.94 362 LYS A N 1
ATOM 2843 C CA . LYS A 1 362 ? 23.312 -1.739 -40.856 1.00 88.94 362 LYS A CA 1
ATOM 2844 C C . LYS A 1 362 ? 22.765 -2.864 -39.970 1.00 88.94 362 LYS A C 1
ATOM 2846 O O . LYS A 1 362 ? 21.774 -2.601 -39.295 1.00 88.94 362 LYS A O 1
ATOM 2851 N N . PRO A 1 363 ? 23.415 -4.041 -39.836 1.00 90.62 363 PRO A N 1
ATOM 2852 C CA . PRO A 1 363 ? 22.880 -5.115 -38.992 1.00 90.62 363 PRO A CA 1
ATOM 2853 C C . PRO A 1 363 ? 22.726 -4.711 -37.519 1.00 90.62 363 PRO A C 1
ATOM 2855 O O . PRO A 1 363 ? 21.785 -5.125 -36.847 1.00 90.62 363 PRO A O 1
ATOM 2858 N N . PHE A 1 364 ? 23.631 -3.868 -37.007 1.00 91.56 364 PHE A N 1
ATOM 2859 C CA . PHE A 1 364 ? 23.518 -3.326 -35.655 1.00 91.56 364 PHE A CA 1
ATOM 2860 C C . PHE A 1 364 ? 22.358 -2.325 -35.549 1.00 91.56 364 PHE A C 1
ATOM 2862 O O . PHE A 1 364 ? 21.570 -2.413 -34.610 1.00 91.56 364 PHE A O 1
ATOM 2869 N N . LEU A 1 365 ? 22.218 -1.404 -36.509 1.00 92.62 365 LEU A N 1
ATOM 2870 C CA . LEU A 1 365 ? 21.131 -0.417 -36.500 1.00 92.62 365 LEU A CA 1
ATOM 2871 C C . LEU A 1 365 ? 19.749 -1.057 -36.674 1.00 92.62 365 LEU A C 1
ATOM 2873 O O . LEU A 1 365 ? 18.790 -0.590 -36.069 1.00 92.62 365 LEU A O 1
ATOM 2877 N N . GLU A 1 366 ? 19.641 -2.151 -37.427 1.00 94.06 366 GLU A N 1
ATOM 2878 C CA . GLU A 1 366 ? 18.415 -2.952 -37.522 1.00 94.06 366 GLU A CA 1
ATOM 2879 C C . GLU A 1 366 ? 18.030 -3.550 -36.162 1.00 94.06 366 GLU A C 1
ATOM 2881 O O . GLU A 1 366 ? 16.867 -3.485 -35.760 1.00 94.06 366 GLU A O 1
ATOM 2886 N N . MET A 1 367 ? 19.000 -4.094 -35.415 1.00 95.38 367 MET A N 1
ATOM 2887 C CA . MET A 1 367 ? 18.743 -4.605 -34.063 1.00 95.38 367 MET A CA 1
ATOM 2888 C C . MET A 1 367 ? 18.430 -3.484 -33.069 1.00 95.38 367 MET A C 1
ATOM 2890 O O . MET A 1 367 ? 17.559 -3.656 -32.214 1.00 95.38 367 MET A O 1
ATOM 2894 N N . LEU A 1 368 ? 19.073 -2.322 -33.206 1.00 95.25 368 LEU A N 1
ATOM 2895 C CA . LEU A 1 368 ? 18.782 -1.132 -32.409 1.00 95.25 368 LEU A CA 1
ATOM 2896 C C . LEU A 1 368 ? 17.352 -0.627 -32.654 1.00 95.25 368 LEU A C 1
ATOM 2898 O O . LEU A 1 368 ? 16.619 -0.395 -31.694 1.00 95.25 368 LEU A O 1
ATOM 2902 N N . ALA A 1 369 ? 16.937 -0.512 -33.919 1.00 96.12 369 ALA A N 1
ATOM 2903 C CA . ALA A 1 369 ? 15.584 -0.119 -34.305 1.00 96.12 369 ALA A CA 1
ATOM 2904 C C . ALA A 1 369 ? 14.543 -1.120 -33.794 1.00 96.12 369 ALA A C 1
ATOM 2906 O O . ALA A 1 369 ? 13.545 -0.724 -33.199 1.00 96.12 369 ALA A O 1
ATOM 2907 N N . LYS A 1 370 ? 14.810 -2.424 -33.930 1.00 97.00 370 LYS A N 1
ATOM 2908 C CA . LYS A 1 370 ? 13.941 -3.474 -33.387 1.00 97.00 370 LYS A CA 1
ATOM 2909 C C . LYS A 1 370 ? 13.791 -3.369 -31.867 1.00 97.00 370 LYS A C 1
ATOM 2911 O O . LYS A 1 370 ? 12.691 -3.522 -31.347 1.00 97.00 370 LYS A O 1
ATOM 2916 N N . LYS A 1 371 ? 14.882 -3.103 -31.140 1.00 97.25 371 LYS A N 1
ATOM 2917 C CA . LYS A 1 371 ? 14.824 -2.920 -29.683 1.00 97.25 371 LYS A CA 1
ATOM 2918 C C . LYS A 1 371 ? 14.098 -1.628 -29.299 1.00 97.25 371 LYS A C 1
ATOM 2920 O O . LYS A 1 371 ? 13.389 -1.611 -28.296 1.00 97.25 371 LYS A O 1
ATOM 2925 N N . GLN A 1 372 ? 14.245 -0.559 -30.085 1.00 97.38 372 GLN A N 1
ATOM 2926 C CA . GLN A 1 372 ? 13.476 0.674 -29.907 1.00 97.38 372 GLN A CA 1
ATOM 2927 C C . GLN A 1 372 ? 11.972 0.413 -30.061 1.00 97.38 372 GLN A C 1
ATOM 2929 O O . GLN A 1 372 ? 11.195 0.842 -29.213 1.00 97.38 372 GLN A O 1
ATOM 2934 N N . ASP A 1 373 ? 11.581 -0.318 -31.104 1.00 97.12 373 ASP A N 1
ATOM 2935 C CA . ASP A 1 373 ? 10.193 -0.693 -31.386 1.00 97.12 373 ASP A CA 1
ATOM 2936 C C . ASP A 1 373 ? 9.592 -1.567 -30.273 1.00 97.12 373 ASP A C 1
ATOM 2938 O O . ASP A 1 373 ? 8.475 -1.324 -29.821 1.00 97.12 373 ASP A O 1
ATOM 2942 N N . GLU A 1 374 ? 10.368 -2.515 -29.735 1.00 97.44 374 GLU A N 1
ATOM 2943 C CA . GLU A 1 374 ? 9.969 -3.317 -28.571 1.00 97.44 374 GLU A CA 1
ATOM 2944 C C . GLU A 1 374 ? 9.699 -2.441 -27.333 1.00 97.44 374 GLU A C 1
ATOM 2946 O O . GLU A 1 374 ? 8.696 -2.630 -26.643 1.00 97.44 374 GLU A O 1
ATOM 2951 N N . ILE A 1 375 ? 10.568 -1.460 -27.059 1.00 97.38 375 ILE A N 1
ATOM 2952 C CA . ILE A 1 375 ? 10.388 -0.513 -25.947 1.00 97.38 375 ILE A CA 1
ATOM 2953 C C . ILE A 1 375 ? 9.137 0.343 -26.154 1.00 97.38 375 ILE A C 1
ATOM 2955 O O . ILE A 1 375 ? 8.370 0.527 -25.209 1.00 97.38 375 ILE A O 1
ATOM 2959 N N . ILE A 1 376 ? 8.930 0.868 -27.366 1.00 96.38 376 ILE A N 1
ATOM 2960 C CA . ILE A 1 376 ? 7.761 1.691 -27.695 1.00 96.38 376 ILE A CA 1
ATOM 2961 C C . ILE A 1 376 ? 6.486 0.858 -27.553 1.00 96.38 376 ILE A C 1
ATOM 2963 O O . ILE A 1 376 ? 5.574 1.286 -26.861 1.00 96.38 376 ILE A O 1
ATOM 2967 N N . THR A 1 377 ? 6.450 -0.363 -28.086 1.00 95.25 377 THR A N 1
ATOM 2968 C CA . THR A 1 377 ? 5.290 -1.262 -27.969 1.00 95.25 377 THR A CA 1
ATOM 2969 C C . THR A 1 377 ? 4.927 -1.519 -26.505 1.00 95.25 377 THR A C 1
ATOM 2971 O O . THR A 1 377 ? 3.788 -1.295 -26.098 1.00 95.25 377 THR A O 1
ATOM 2974 N N . LYS A 1 378 ? 5.907 -1.902 -25.671 1.00 95.44 378 LYS A N 1
ATOM 2975 C CA . LYS A 1 378 ? 5.687 -2.090 -24.225 1.00 95.44 378 LYS A CA 1
ATOM 2976 C C . LYS A 1 378 ? 5.225 -0.803 -23.535 1.00 95.44 378 LYS A C 1
ATOM 2978 O O . LYS A 1 378 ? 4.425 -0.853 -22.602 1.00 95.44 378 LYS A O 1
ATOM 2983 N N . PHE A 1 379 ? 5.726 0.353 -23.970 1.00 94.62 379 PHE A N 1
ATOM 2984 C CA . PHE A 1 379 ? 5.308 1.652 -23.454 1.00 94.62 379 PHE A CA 1
ATOM 2985 C C . PHE A 1 379 ? 3.841 1.949 -23.787 1.00 94.62 379 PHE A C 1
ATOM 2987 O O . PHE A 1 379 ? 3.073 2.254 -22.878 1.00 94.62 379 PHE A O 1
ATOM 2994 N N . GLU A 1 380 ? 3.422 1.800 -25.043 1.00 91.50 380 GLU A N 1
ATOM 2995 C CA . GLU A 1 380 ? 2.026 1.994 -25.461 1.00 91.50 380 GLU A CA 1
ATOM 2996 C C . GLU A 1 380 ? 1.075 1.042 -24.717 1.00 91.50 380 GLU A C 1
ATOM 2998 O O . GLU A 1 380 ? 0.004 1.445 -24.254 1.00 91.50 380 GLU A O 1
ATOM 3003 N N . GLU A 1 381 ? 1.497 -0.210 -24.522 1.00 89.88 381 GLU A N 1
ATOM 3004 C CA . GLU A 1 381 ? 0.768 -1.191 -23.722 1.00 89.88 381 GLU A CA 1
ATOM 3005 C C . GLU A 1 381 ? 0.649 -0.788 -22.250 1.00 89.88 381 GLU A C 1
ATOM 3007 O O . GLU A 1 381 ? -0.380 -1.078 -21.645 1.00 89.88 381 GLU A O 1
ATOM 3012 N N . ALA A 1 382 ? 1.638 -0.103 -21.674 1.00 90.00 382 ALA A N 1
ATOM 3013 C CA . ALA A 1 382 ? 1.643 0.331 -20.275 1.00 90.00 382 ALA A CA 1
ATOM 3014 C C . ALA A 1 382 ? 0.908 1.669 -20.035 1.00 90.00 382 ALA A C 1
ATOM 3016 O O . ALA A 1 382 ? 0.505 1.970 -18.903 1.00 90.00 382 ALA A O 1
ATOM 3017 N N . MET A 1 383 ? 0.694 2.476 -21.075 1.00 86.38 383 MET A N 1
ATOM 3018 C CA . MET A 1 383 ? 0.015 3.768 -20.952 1.00 86.38 383 MET A CA 1
ATOM 3019 C C . MET A 1 383 ? -1.511 3.619 -20.791 1.00 86.38 383 MET A C 1
ATOM 3021 O O . MET A 1 383 ? -2.114 2.654 -21.290 1.00 86.38 383 MET A O 1
ATOM 3025 N N . PRO A 1 384 ? -2.169 4.552 -20.076 1.00 77.81 384 PRO A N 1
ATOM 3026 C CA . PRO A 1 384 ? -3.626 4.629 -20.051 1.00 77.81 384 PRO A CA 1
ATOM 3027 C C . PRO A 1 384 ? -4.208 4.830 -21.459 1.00 77.81 384 PRO A C 1
ATOM 3029 O O . PRO A 1 384 ? -3.596 5.437 -22.341 1.00 77.81 384 PRO A O 1
ATOM 3032 N N . LYS A 1 385 ? -5.422 4.321 -21.690 1.00 74.06 385 LYS A N 1
ATOM 3033 C CA . LYS A 1 385 ? -6.121 4.552 -22.963 1.00 74.06 385 LYS A CA 1
ATOM 3034 C C . LYS A 1 385 ? -6.394 6.043 -23.149 1.00 74.06 385 LYS A C 1
ATOM 3036 O O . LYS A 1 385 ? -6.867 6.696 -22.231 1.00 74.06 385 LYS A O 1
ATOM 3041 N N . GLY A 1 386 ? -6.139 6.550 -24.354 1.00 71.00 386 GLY A N 1
ATOM 3042 C CA . GLY A 1 386 ? -6.367 7.959 -24.686 1.00 71.00 386 GLY A CA 1
ATOM 3043 C C . GLY A 1 386 ? -5.266 8.911 -24.214 1.00 71.00 386 GLY A C 1
ATOM 3044 O O . GLY A 1 386 ? -5.340 10.096 -24.528 1.00 71.00 386 GLY A O 1
ATOM 3045 N N . SER A 1 387 ? -4.231 8.420 -23.520 1.00 76.44 387 SER A N 1
ATOM 3046 C CA . SER A 1 387 ? -3.064 9.236 -23.188 1.00 76.44 387 SER A CA 1
ATOM 3047 C C . SER A 1 387 ? -2.351 9.728 -24.444 1.00 76.44 387 SER A C 1
ATOM 3049 O O . SER A 1 387 ? -2.195 8.995 -25.422 1.00 76.44 387 SER A O 1
ATOM 3051 N N . GLU A 1 388 ? -1.885 10.975 -24.399 1.00 79.88 388 GLU A N 1
ATOM 3052 C CA . GLU A 1 388 ? -1.036 11.528 -25.445 1.00 79.88 388 GLU A CA 1
ATOM 3053 C C . GLU A 1 388 ? 0.329 10.830 -25.403 1.00 79.88 388 GLU A C 1
ATOM 3055 O O . GLU A 1 388 ? 1.070 10.917 -24.421 1.00 79.88 388 GLU A O 1
ATOM 3060 N N . ILE A 1 389 ? 0.637 10.088 -26.464 1.00 82.19 389 ILE A N 1
ATOM 3061 C CA . ILE A 1 389 ? 1.895 9.357 -26.603 1.00 82.19 389 ILE A CA 1
ATOM 3062 C C . ILE A 1 389 ? 2.938 10.332 -27.165 1.00 82.19 389 ILE A C 1
ATOM 3064 O O . ILE A 1 389 ? 2.689 10.941 -28.211 1.00 82.19 389 ILE A O 1
ATOM 3068 N N . PRO A 1 390 ? 4.101 10.511 -26.509 1.00 86.94 390 PRO A N 1
ATOM 3069 C CA . PRO A 1 390 ? 5.172 11.340 -27.040 1.00 86.94 390 PRO A CA 1
ATOM 3070 C C . PRO A 1 390 ? 5.578 10.910 -28.452 1.00 86.94 390 PRO A C 1
ATOM 3072 O O . PRO A 1 390 ? 5.698 9.724 -28.747 1.00 86.94 390 PRO A O 1
ATOM 3075 N N . SER A 1 391 ? 5.858 11.880 -29.323 1.00 89.50 391 SER A N 1
ATOM 3076 C CA . SER A 1 391 ? 6.436 11.585 -30.634 1.00 89.50 391 SER A CA 1
ATOM 3077 C C . SER A 1 391 ? 7.890 11.138 -30.472 1.00 89.50 391 SER A C 1
ATOM 3079 O O . SER A 1 391 ? 8.734 11.913 -30.017 1.00 89.50 391 SER A O 1
ATOM 3081 N N . PHE A 1 392 ? 8.206 9.922 -30.913 1.00 93.06 392 PHE A N 1
ATOM 3082 C CA . PHE A 1 392 ? 9.571 9.396 -30.915 1.00 93.06 392 PHE A CA 1
ATOM 3083 C C . PHE A 1 392 ? 10.259 9.640 -32.259 1.00 93.06 392 PHE A C 1
ATOM 3085 O O . PHE A 1 392 ? 9.651 9.512 -33.321 1.00 93.06 392 PHE A O 1
ATOM 3092 N N . LYS A 1 393 ? 11.551 9.979 -32.218 1.00 94.31 393 LYS A N 1
ATOM 3093 C CA . LYS A 1 393 ? 12.409 9.906 -33.404 1.00 94.31 393 LYS A CA 1
ATOM 3094 C C . LYS A 1 393 ? 12.887 8.468 -33.540 1.00 94.31 393 LYS A C 1
ATOM 3096 O O . LYS A 1 393 ? 13.557 7.966 -32.638 1.00 94.31 393 LYS A O 1
ATOM 3101 N N . LEU A 1 394 ? 12.515 7.819 -34.634 1.00 95.38 394 LEU A N 1
ATOM 3102 C CA . LEU A 1 394 ? 12.846 6.419 -34.867 1.00 95.38 394 LEU A CA 1
ATOM 3103 C C . LEU A 1 394 ? 14.262 6.286 -35.424 1.00 95.38 394 LEU A C 1
ATOM 3105 O O . LEU A 1 394 ? 14.733 7.160 -36.150 1.00 95.38 394 LEU A O 1
ATOM 3109 N N . VAL A 1 395 ? 14.929 5.202 -35.044 1.00 94.81 395 VAL A N 1
ATOM 3110 C CA . VAL A 1 395 ? 16.202 4.790 -35.629 1.00 94.81 395 VAL A CA 1
ATOM 3111 C C . VAL A 1 395 ? 15.965 4.439 -37.093 1.00 94.81 395 VAL A C 1
ATOM 3113 O O . VAL A 1 395 ? 15.042 3.690 -37.406 1.00 94.81 395 VAL A O 1
ATOM 3116 N N . GLU A 1 396 ? 16.803 4.969 -37.978 1.00 92.94 396 GLU A N 1
ATOM 3117 C CA . GLU A 1 396 ? 16.733 4.737 -39.421 1.00 92.94 396 GLU A CA 1
ATOM 3118 C C . GLU A 1 396 ? 17.818 3.730 -39.834 1.00 92.94 396 GLU A C 1
ATOM 3120 O O . GLU A 1 396 ? 18.987 4.107 -39.945 1.00 92.94 396 GLU A O 1
ATOM 3125 N N . PRO A 1 397 ? 17.486 2.445 -40.084 1.00 88.88 397 PRO A N 1
ATOM 3126 C CA . PRO A 1 397 ? 18.498 1.420 -40.350 1.00 88.88 397 PRO A CA 1
ATOM 3127 C C . PRO A 1 397 ? 19.278 1.641 -41.648 1.00 88.88 397 PRO A C 1
ATOM 3129 O O . PRO A 1 397 ? 20.420 1.197 -41.762 1.00 88.88 397 PRO A O 1
ATOM 3132 N N . ASP A 1 398 ? 18.687 2.342 -42.618 1.00 84.81 398 ASP A N 1
ATOM 3133 C CA . ASP A 1 398 ? 19.314 2.622 -43.915 1.00 84.81 398 ASP A CA 1
ATOM 3134 C C . ASP A 1 398 ? 20.479 3.615 -43.809 1.00 84.81 398 ASP A C 1
ATOM 3136 O O . ASP A 1 398 ? 21.393 3.579 -44.630 1.00 84.81 398 ASP A O 1
ATOM 3140 N N . SER A 1 399 ? 20.555 4.398 -42.725 1.00 77.25 399 SER A N 1
ATOM 3141 C CA . SER A 1 399 ? 21.783 5.126 -42.367 1.00 77.25 399 SER A CA 1
ATOM 3142 C C . SER A 1 399 ? 22.968 4.182 -42.088 1.00 77.25 399 SER A C 1
ATOM 3144 O O . SER A 1 399 ? 24.117 4.610 -42.007 1.00 77.25 399 SER A O 1
ATOM 3146 N N . GLY A 1 400 ? 22.723 2.877 -41.954 1.00 63.84 400 GLY A N 1
ATOM 3147 C CA . GLY A 1 400 ? 23.731 1.876 -41.638 1.00 63.84 400 GLY A CA 1
ATOM 3148 C C . GLY A 1 400 ? 24.466 1.274 -42.823 1.00 63.84 400 GLY A C 1
ATOM 3149 O O . GLY A 1 400 ? 25.428 0.527 -42.614 1.00 63.84 400 GLY A O 1
ATOM 3150 N N . GLU A 1 401 ? 24.064 1.605 -44.051 1.00 71.50 401 GLU A N 1
ATOM 3151 C CA . GLU A 1 401 ? 24.841 1.270 -45.254 1.00 71.50 401 GLU A CA 1
ATOM 3152 C C . GLU A 1 401 ? 26.212 1.992 -45.259 1.00 71.50 401 GLU A C 1
ATOM 3154 O O . GLU A 1 401 ? 27.159 1.590 -45.941 1.00 71.50 401 GLU A O 1
ATOM 3159 N N . ILE A 1 402 ? 26.379 2.977 -44.363 1.00 66.62 402 ILE A N 1
ATOM 3160 C CA . ILE A 1 402 ? 27.649 3.615 -44.016 1.00 66.62 402 ILE A CA 1
ATOM 3161 C C . ILE A 1 402 ? 28.623 2.575 -43.408 1.00 66.62 402 ILE A C 1
ATOM 3163 O O . ILE A 1 402 ? 28.596 2.198 -42.232 1.00 66.62 402 ILE A O 1
ATOM 3167 N N . GLY A 1 403 ? 29.540 2.113 -44.247 1.00 58.78 403 GLY A N 1
ATOM 3168 C CA . GLY A 1 403 ? 30.517 1.049 -44.010 1.00 58.78 403 GLY A CA 1
ATOM 3169 C C . GLY A 1 403 ? 30.860 0.314 -45.304 1.00 58.78 403 GLY A C 1
ATOM 3170 O O . GLY A 1 403 ? 31.981 -0.169 -45.449 1.00 58.78 403 GLY A O 1
ATOM 3171 N N . GLU A 1 404 ? 29.958 0.339 -46.291 1.00 69.69 404 GLU A N 1
ATOM 3172 C CA . GLU A 1 404 ? 30.315 0.037 -47.673 1.00 69.69 404 GLU A CA 1
ATOM 3173 C C . GLU A 1 404 ? 31.262 1.119 -48.205 1.00 69.69 404 GLU A C 1
ATOM 3175 O O . GLU A 1 404 ? 31.026 2.321 -48.023 1.00 69.69 404 GLU A O 1
ATOM 3180 N N . ILE A 1 405 ? 32.361 0.698 -48.843 1.00 67.12 405 ILE A N 1
ATOM 3181 C CA . ILE A 1 405 ? 33.419 1.606 -49.311 1.00 67.12 405 ILE A CA 1
ATOM 3182 C C . ILE A 1 405 ? 32.828 2.691 -50.222 1.00 67.12 405 ILE A C 1
ATOM 3184 O O . ILE A 1 405 ? 33.118 3.866 -50.028 1.00 67.12 405 ILE A O 1
ATOM 3188 N N . GLU A 1 406 ? 31.977 2.316 -51.178 1.00 69.06 406 GLU A N 1
ATOM 3189 C CA . GLU A 1 406 ? 31.399 3.240 -52.160 1.00 69.06 406 GLU A CA 1
ATOM 3190 C C . GLU A 1 406 ? 30.534 4.323 -51.506 1.00 69.06 406 GLU A C 1
ATOM 3192 O O . GLU A 1 406 ? 30.783 5.514 -51.697 1.00 69.06 406 GLU A O 1
ATOM 3197 N N . GLN A 1 407 ? 29.570 3.926 -50.675 1.00 66.75 407 GLN A N 1
ATOM 3198 C CA . GLN A 1 407 ? 28.664 4.873 -50.031 1.00 66.75 407 GLN A CA 1
ATOM 3199 C C . GLN A 1 407 ? 29.373 5.750 -49.000 1.00 66.75 407 GLN A C 1
ATOM 3201 O O . GLN A 1 407 ? 29.166 6.962 -48.958 1.00 66.75 407 GLN A O 1
ATOM 3206 N N . THR A 1 408 ? 30.281 5.168 -48.212 1.00 66.94 408 THR A N 1
ATOM 3207 C CA . THR A 1 408 ? 31.020 5.935 -47.201 1.00 66.94 408 THR A CA 1
ATOM 3208 C C . THR A 1 408 ? 31.952 6.950 -47.850 1.00 66.94 408 THR A C 1
ATOM 3210 O O . THR A 1 408 ? 32.081 8.066 -47.352 1.00 66.94 408 THR A O 1
ATOM 3213 N N . LEU A 1 409 ? 32.583 6.595 -48.976 1.00 68.25 409 LEU A N 1
ATOM 3214 C CA . LEU A 1 409 ? 33.368 7.534 -49.775 1.00 68.25 409 LEU A CA 1
ATOM 3215 C C . LEU A 1 409 ? 32.485 8.619 -50.389 1.00 68.25 409 LEU A C 1
ATOM 3217 O O . LEU A 1 409 ? 32.867 9.787 -50.357 1.00 68.25 409 LEU A O 1
ATOM 3221 N N . SER A 1 410 ? 31.303 8.263 -50.899 1.00 75.50 410 SER A N 1
ATOM 3222 C CA . SER A 1 410 ? 30.368 9.249 -51.436 1.00 75.50 410 SER A CA 1
ATOM 3223 C C . SER A 1 410 ? 30.021 10.303 -50.380 1.00 75.50 410 SER A C 1
ATOM 3225 O O . SER A 1 410 ? 30.246 11.499 -50.585 1.00 75.50 410 SER A O 1
ATOM 3227 N N . SER A 1 411 ? 29.609 9.866 -49.190 1.00 72.00 411 SER A N 1
ATOM 3228 C CA . SER A 1 411 ? 29.235 10.785 -48.116 1.00 72.00 411 SER A CA 1
ATOM 3229 C C . SER A 1 411 ? 30.413 11.542 -47.509 1.00 72.00 411 SER A C 1
ATOM 3231 O O . SER A 1 411 ? 30.281 12.712 -47.145 1.00 72.00 411 SER A O 1
ATOM 3233 N N . ALA A 1 412 ? 31.594 10.925 -47.452 1.00 69.75 412 ALA A N 1
ATOM 3234 C CA . ALA A 1 412 ? 32.820 11.562 -46.982 1.00 69.75 412 ALA A CA 1
ATOM 3235 C C . ALA A 1 412 ? 33.331 12.682 -47.901 1.00 69.75 412 ALA A C 1
ATOM 3237 O O . ALA A 1 412 ? 33.901 13.666 -47.424 1.00 69.75 412 ALA A O 1
ATOM 3238 N N . PHE A 1 413 ? 33.205 12.521 -49.218 1.00 71.38 413 PHE A N 1
ATOM 3239 C CA . PHE A 1 413 ? 33.817 13.439 -50.181 1.00 71.38 413 PHE A CA 1
ATOM 3240 C C . PHE A 1 413 ? 32.827 14.427 -50.796 1.00 71.38 413 PHE A C 1
ATOM 3242 O O . PHE A 1 413 ? 33.232 15.552 -51.092 1.00 71.38 413 PHE A O 1
ATOM 3249 N N . PHE A 1 414 ? 31.562 14.041 -50.967 1.00 74.44 414 PHE A N 1
ATOM 3250 C CA . PHE A 1 414 ? 30.555 14.880 -51.616 1.00 74.44 414 PHE A CA 1
ATOM 3251 C C . PHE A 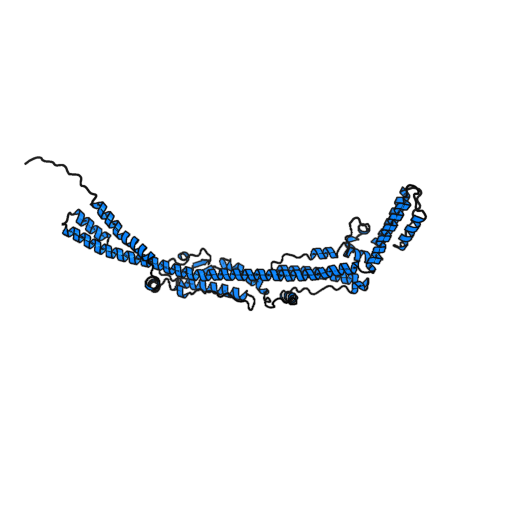1 414 ? 29.572 15.488 -50.619 1.00 74.44 414 PHE A C 1
ATOM 3253 O O . PHE A 1 414 ? 29.329 16.692 -50.682 1.00 74.44 414 PHE A O 1
ATOM 3260 N N . ASP A 1 415 ? 29.074 14.698 -49.666 1.00 72.62 415 ASP A N 1
ATOM 3261 C CA . ASP A 1 415 ? 27.998 15.163 -48.781 1.00 72.62 415 ASP A CA 1
ATOM 3262 C C . ASP A 1 415 ? 28.531 15.947 -47.570 1.00 72.62 415 ASP A C 1
ATOM 3264 O O . ASP A 1 415 ? 27.936 16.941 -47.155 1.00 72.62 415 ASP A O 1
ATOM 3268 N N . THR A 1 416 ? 29.670 15.530 -46.997 1.00 69.69 416 THR A N 1
ATOM 3269 C CA . THR A 1 416 ? 30.205 16.091 -45.738 1.00 69.69 416 THR A CA 1
ATOM 3270 C C . THR A 1 416 ? 31.736 16.279 -45.722 1.00 69.69 416 THR A C 1
ATOM 3272 O O . THR A 1 416 ? 32.427 15.734 -44.858 1.00 69.69 416 THR A O 1
ATOM 3275 N N . PRO A 1 417 ? 32.327 17.079 -46.632 1.00 74.00 417 PRO A N 1
ATOM 3276 C CA . PRO A 1 417 ? 33.776 17.294 -46.653 1.00 74.00 417 PRO A CA 1
ATOM 3277 C C . PRO A 1 417 ? 34.293 17.940 -45.350 1.00 74.00 417 PRO A C 1
ATOM 3279 O O . PRO A 1 417 ? 33.707 18.891 -44.832 1.00 74.00 417 PRO A O 1
ATOM 3282 N N . SER A 1 418 ? 35.435 17.469 -44.828 1.00 78.12 418 SER A N 1
ATOM 3283 C CA . SER A 1 418 ? 35.996 17.944 -43.548 1.00 78.12 418 SER A CA 1
ATOM 3284 C C . SER A 1 418 ? 37.341 18.639 -43.717 1.00 78.12 418 SER A C 1
ATOM 3286 O O . SER A 1 418 ? 38.390 17.997 -43.798 1.00 78.12 418 SER A O 1
ATOM 3288 N N . LEU A 1 419 ? 37.332 19.973 -43.640 1.00 76.25 419 LEU A N 1
ATOM 3289 C CA . LEU A 1 419 ? 38.548 20.794 -43.680 1.00 76.25 419 LEU A CA 1
ATOM 3290 C C . LEU A 1 419 ? 39.560 20.390 -42.594 1.00 76.25 419 LEU A C 1
ATOM 3292 O O . LEU A 1 419 ? 40.765 20.363 -42.839 1.00 76.25 419 LEU A O 1
ATOM 3296 N N . LYS A 1 420 ? 39.077 20.032 -41.397 1.00 79.31 420 LYS A N 1
ATOM 3297 C CA . LYS A 1 420 ? 39.921 19.569 -40.287 1.00 79.31 420 LYS A CA 1
ATOM 3298 C C . LYS A 1 420 ? 40.669 18.288 -40.658 1.00 79.31 420 LYS A C 1
ATOM 3300 O O . LYS A 1 420 ? 41.878 18.209 -40.444 1.00 79.31 420 LYS A O 1
ATOM 3305 N N . ASN A 1 421 ? 39.973 17.300 -41.223 1.00 79.19 421 ASN A N 1
ATOM 3306 C CA . ASN A 1 421 ? 40.609 16.052 -41.642 1.00 79.19 421 ASN A CA 1
ATOM 3307 C C . ASN A 1 421 ? 41.553 16.281 -42.827 1.00 79.19 421 ASN A C 1
ATOM 3309 O O . ASN A 1 421 ? 42.629 15.689 -42.837 1.00 79.19 421 ASN A O 1
ATOM 3313 N N . THR A 1 422 ? 41.223 17.188 -43.753 1.00 77.31 422 THR A N 1
ATOM 3314 C CA . THR A 1 422 ? 42.119 17.593 -44.849 1.00 77.31 422 THR A CA 1
ATOM 3315 C C . THR A 1 422 ? 43.421 18.175 -44.315 1.00 77.31 422 THR A C 1
ATOM 3317 O O . THR A 1 422 ? 44.494 17.732 -44.717 1.00 77.31 422 THR A O 1
ATOM 3320 N N . ILE A 1 423 ? 43.356 19.123 -43.374 1.00 77.50 423 ILE A N 1
ATOM 3321 C CA . ILE A 1 423 ? 44.543 19.751 -42.774 1.00 77.50 423 ILE A CA 1
ATOM 3322 C C . ILE A 1 423 ? 45.403 18.705 -42.059 1.00 77.50 423 ILE A C 1
ATOM 3324 O O . ILE A 1 423 ? 46.612 18.656 -42.274 1.00 77.50 423 ILE A O 1
ATOM 3328 N N . ILE A 1 424 ? 44.796 17.836 -41.245 1.00 77.50 424 ILE A N 1
ATOM 3329 C CA . ILE A 1 424 ? 45.538 16.808 -40.503 1.00 77.50 424 ILE A CA 1
ATOM 3330 C C . ILE A 1 424 ? 46.179 15.792 -41.457 1.00 77.50 424 ILE A C 1
ATOM 3332 O O . ILE A 1 424 ? 47.360 15.481 -41.310 1.00 77.50 424 ILE A O 1
ATOM 3336 N N . ALA A 1 425 ? 45.432 15.299 -42.449 1.00 80.62 425 ALA A N 1
ATOM 3337 C CA . ALA A 1 425 ? 45.959 14.389 -43.461 1.00 80.62 425 ALA A CA 1
ATOM 3338 C C . ALA A 1 425 ? 47.101 15.037 -44.252 1.00 80.62 425 ALA A C 1
ATOM 3340 O O . ALA A 1 425 ? 48.105 14.381 -44.499 1.00 80.62 425 ALA A O 1
ATOM 3341 N N . THR A 1 426 ? 46.986 16.332 -44.563 1.00 76.12 426 THR A N 1
ATOM 3342 C CA . THR A 1 426 ? 48.021 17.124 -45.240 1.00 76.12 426 THR A CA 1
ATOM 3343 C C . THR A 1 426 ? 49.296 17.212 -44.407 1.00 76.12 426 THR A C 1
ATOM 3345 O O . THR A 1 426 ? 50.362 16.839 -44.888 1.00 76.12 426 THR A O 1
ATOM 3348 N N . ILE A 1 427 ? 49.200 17.626 -43.139 1.00 81.06 427 ILE A N 1
ATOM 3349 C CA . ILE A 1 427 ? 50.355 17.740 -42.232 1.00 81.06 427 ILE A CA 1
ATOM 3350 C C . ILE A 1 427 ? 51.065 16.388 -42.078 1.00 81.06 427 ILE A C 1
ATOM 3352 O O . ILE A 1 427 ? 52.284 16.301 -42.242 1.00 81.06 427 ILE A O 1
ATOM 3356 N N . ILE A 1 428 ? 50.313 15.320 -41.797 1.00 79.50 428 ILE A N 1
ATOM 3357 C CA . ILE A 1 428 ? 50.882 13.980 -41.592 1.00 79.50 428 ILE A CA 1
ATOM 3358 C C . ILE A 1 428 ? 51.448 13.427 -42.908 1.00 79.50 428 ILE A C 1
ATOM 3360 O O . ILE A 1 428 ? 52.549 12.883 -42.923 1.00 79.50 428 ILE A O 1
ATOM 3364 N N . GLY A 1 429 ? 50.737 13.606 -44.022 1.00 75.38 429 GLY A N 1
ATOM 3365 C CA . GLY A 1 429 ? 51.169 13.167 -45.346 1.00 75.38 429 GLY A CA 1
ATOM 3366 C C . GLY A 1 429 ? 52.484 13.813 -45.779 1.00 75.38 429 GLY A C 1
ATOM 3367 O O . GLY A 1 429 ? 53.380 13.105 -46.227 1.00 75.38 429 GLY A O 1
ATOM 3368 N N . PHE A 1 430 ? 52.648 15.122 -45.554 1.00 75.44 430 PHE A N 1
ATOM 3369 C CA . PHE A 1 430 ? 53.924 15.811 -45.781 1.00 75.44 430 PHE A CA 1
ATOM 3370 C C . PHE A 1 430 ? 55.035 15.307 -44.854 1.00 75.44 430 PHE A C 1
ATOM 3372 O O . PHE A 1 430 ? 56.185 15.212 -45.275 1.00 75.44 430 PHE A O 1
ATOM 3379 N N . SER A 1 431 ? 54.711 14.952 -43.608 1.00 75.25 431 SER A N 1
ATOM 3380 C CA . SER A 1 431 ? 55.697 14.465 -42.632 1.00 75.25 431 SER A CA 1
ATOM 3381 C C . SER A 1 431 ? 56.389 13.176 -43.094 1.00 75.25 431 SER A C 1
ATOM 3383 O O . SER A 1 431 ? 57.587 13.016 -42.862 1.00 75.25 431 SER A O 1
ATOM 3385 N N . PHE A 1 432 ? 55.669 12.285 -43.790 1.00 71.75 432 PHE A N 1
ATOM 3386 C CA . PHE A 1 432 ? 56.218 11.020 -44.292 1.00 71.75 432 PHE A CA 1
ATOM 3387 C C . PHE A 1 432 ? 57.341 11.197 -45.318 1.00 71.75 432 PHE A C 1
ATOM 3389 O O . PHE A 1 432 ? 58.248 10.369 -45.350 1.00 71.75 432 PHE A O 1
ATOM 3396 N N . ASP A 1 433 ? 57.314 12.266 -46.116 1.00 69.31 433 ASP A N 1
ATOM 3397 C CA . ASP A 1 433 ? 58.322 12.514 -47.154 1.00 69.31 433 ASP A CA 1
ATOM 3398 C C . ASP A 1 433 ? 59.321 13.625 -46.762 1.00 69.31 433 ASP A C 1
ATOM 3400 O O . ASP A 1 433 ? 60.492 13.570 -47.146 1.00 69.31 433 ASP A O 1
ATOM 3404 N N . LEU A 1 434 ? 58.907 14.597 -45.937 1.00 69.38 434 LEU A N 1
ATOM 3405 C CA . LEU A 1 434 ? 59.750 15.707 -45.476 1.00 69.38 434 LEU A CA 1
ATOM 3406 C C . LEU A 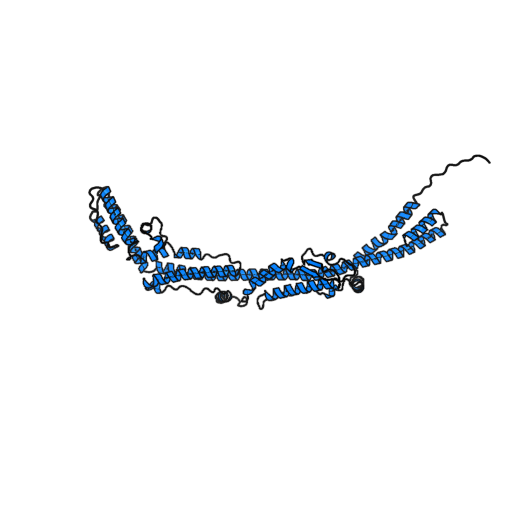1 434 ? 60.784 15.272 -44.427 1.00 69.38 434 LEU A C 1
ATOM 3408 O O . LEU A 1 434 ? 61.933 15.708 -44.486 1.00 69.38 434 LEU A O 1
ATOM 3412 N N . ILE A 1 435 ? 60.404 14.409 -43.476 1.00 70.38 435 ILE A N 1
ATOM 3413 C CA . ILE A 1 435 ? 61.315 13.948 -42.414 1.00 70.38 435 ILE A CA 1
ATOM 3414 C C . ILE A 1 435 ? 62.494 13.148 -43.000 1.00 70.38 435 ILE A C 1
ATOM 3416 O O . ILE A 1 435 ? 63.636 13.471 -42.664 1.00 70.38 435 ILE A O 1
ATOM 3420 N N . PRO A 1 436 ? 62.289 12.174 -43.915 1.00 64.56 436 PRO A N 1
ATOM 3421 C CA . PRO A 1 436 ? 63.397 11.498 -44.589 1.00 64.56 436 PRO A CA 1
ATOM 3422 C C . PRO A 1 436 ? 64.287 12.437 -45.408 1.00 64.56 436 PRO A C 1
ATOM 3424 O O . PRO A 1 436 ? 65.495 12.223 -45.451 1.00 64.56 436 PRO A O 1
ATOM 3427 N N . LEU A 1 437 ? 63.726 13.486 -46.024 1.00 65.62 437 LEU A N 1
ATOM 3428 C CA . LEU A 1 437 ? 64.505 14.484 -46.764 1.00 65.62 437 LEU A CA 1
ATOM 3429 C C . LEU A 1 437 ? 65.403 15.313 -45.835 1.00 65.62 437 LEU A C 1
ATOM 3431 O O . LEU A 1 437 ? 66.588 15.468 -46.119 1.00 65.62 437 LEU A O 1
ATOM 3435 N N . ILE A 1 438 ? 64.873 15.805 -44.711 1.00 68.25 438 ILE A N 1
ATOM 3436 C CA . ILE A 1 438 ? 65.667 16.537 -43.711 1.00 68.25 438 ILE A CA 1
ATOM 3437 C C . ILE A 1 438 ? 66.756 15.625 -43.135 1.00 68.25 438 ILE A C 1
ATOM 3439 O O . ILE A 1 438 ? 67.907 16.039 -43.020 1.00 68.25 438 ILE A O 1
ATOM 3443 N N . PHE A 1 439 ? 66.420 14.370 -42.827 1.00 64.81 439 PHE A N 1
ATOM 3444 C CA . PHE A 1 439 ? 67.382 13.389 -42.331 1.00 64.81 439 PHE A CA 1
ATOM 3445 C C . PHE A 1 439 ? 68.496 13.106 -43.350 1.00 64.81 439 PHE A C 1
ATOM 3447 O O . PHE A 1 439 ? 69.671 13.143 -42.994 1.00 64.81 439 PHE A O 1
ATOM 3454 N N . ALA A 1 440 ? 68.149 12.889 -44.622 1.00 62.62 440 ALA A N 1
ATOM 3455 C CA . ALA A 1 440 ? 69.121 12.694 -45.697 1.00 62.62 440 ALA A CA 1
ATOM 3456 C C . ALA A 1 440 ? 70.003 13.936 -45.911 1.00 62.62 440 ALA A C 1
ATOM 3458 O O . ALA A 1 440 ? 71.198 13.807 -46.152 1.00 62.62 440 ALA A O 1
ATOM 3459 N N . PHE A 1 441 ? 69.452 15.142 -45.775 1.00 62.94 441 PHE A N 1
ATOM 3460 C CA . PHE A 1 441 ? 70.225 16.378 -45.885 1.00 62.94 441 PHE A CA 1
ATOM 3461 C C . PHE A 1 441 ? 71.231 16.532 -44.730 1.00 62.94 441 PHE A C 1
ATOM 3463 O O . PHE A 1 441 ? 72.417 16.765 -44.963 1.00 62.94 441 PHE A O 1
ATOM 3470 N N . VAL A 1 442 ? 70.784 16.335 -43.484 1.00 64.88 442 VAL A N 1
ATOM 3471 C CA . VAL A 1 442 ? 71.622 16.445 -42.274 1.00 64.88 442 VAL A CA 1
ATOM 3472 C C . VAL A 1 442 ? 72.714 15.373 -42.236 1.00 64.88 442 VAL A C 1
ATOM 3474 O O . VAL A 1 442 ? 73.862 15.686 -41.929 1.00 64.88 442 VAL A O 1
ATOM 3477 N N . ALA A 1 443 ? 72.391 14.128 -42.594 1.00 58.94 443 ALA A N 1
ATOM 3478 C CA . ALA A 1 443 ? 73.345 13.020 -42.583 1.00 58.94 443 ALA A CA 1
ATOM 3479 C C . ALA A 1 443 ? 74.524 13.208 -43.562 1.00 58.94 443 ALA A C 1
ATOM 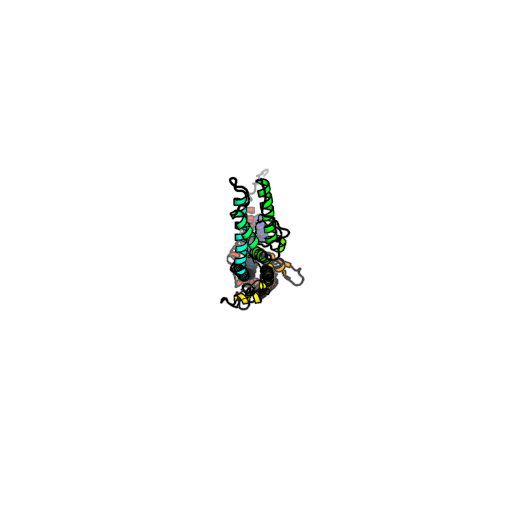3481 O O . ALA A 1 443 ? 75.586 12.638 -43.333 1.00 58.94 443 ALA A O 1
ATOM 3482 N N . PHE A 1 444 ? 74.366 14.016 -44.619 1.00 54.47 444 PHE A N 1
ATOM 3483 C CA . PHE A 1 444 ? 75.373 14.166 -45.682 1.00 54.47 444 PHE A CA 1
ATOM 3484 C C . PHE A 1 444 ? 76.008 15.557 -45.776 1.00 54.47 444 PHE A C 1
ATOM 3486 O O . PHE A 1 444 ? 77.093 15.677 -46.333 1.00 54.47 444 PHE A O 1
ATOM 3493 N N . HIS A 1 445 ? 75.402 16.602 -45.204 1.00 55.59 445 HIS A N 1
ATOM 3494 C CA . HIS A 1 445 ? 76.078 17.897 -45.018 1.00 55.59 445 HIS A CA 1
ATOM 3495 C C . HIS A 1 445 ? 76.889 17.978 -43.711 1.00 55.59 445 HIS A C 1
ATOM 3497 O O . HIS A 1 445 ? 77.644 18.928 -43.526 1.00 55.59 445 HIS A O 1
ATOM 3503 N N . GLY A 1 446 ? 76.757 16.995 -42.811 1.00 47.75 446 GLY A N 1
ATOM 3504 C CA . GLY A 1 446 ? 77.520 16.913 -41.560 1.00 47.75 446 GLY A CA 1
ATOM 3505 C C . GLY A 1 446 ? 78.849 16.147 -41.634 1.00 47.75 446 GLY A C 1
ATOM 3506 O O . GLY A 1 446 ? 79.548 16.087 -40.626 1.00 47.75 446 GLY A O 1
ATOM 3507 N N . TYR A 1 447 ? 79.212 15.547 -42.776 1.00 46.12 447 TYR A N 1
ATOM 3508 C CA . TYR A 1 447 ? 80.453 14.770 -42.907 1.00 46.12 447 TYR A CA 1
ATOM 3509 C C . TYR A 1 447 ? 81.613 15.668 -43.370 1.00 46.12 447 TYR A C 1
ATOM 3511 O O . TYR A 1 447 ? 81.748 15.964 -44.556 1.00 46.12 447 TYR A O 1
ATOM 3519 N N . VAL A 1 448 ? 82.448 16.109 -42.425 1.00 48.75 448 VAL A N 1
ATOM 3520 C CA . VAL A 1 448 ? 83.763 16.714 -42.699 1.00 48.75 448 VAL A CA 1
ATOM 3521 C C . VAL A 1 448 ? 84.790 15.573 -42.694 1.00 48.75 448 VAL A C 1
ATOM 3523 O O . VAL A 1 448 ? 84.871 14.882 -41.679 1.00 48.75 448 VAL A O 1
ATOM 3526 N N . PRO A 1 449 ? 85.538 15.310 -43.781 1.00 46.72 449 PRO A N 1
ATOM 3527 C CA . PRO A 1 449 ? 86.600 14.310 -43.741 1.00 46.72 449 PRO A CA 1
ATOM 3528 C C . PRO A 1 449 ? 87.754 14.806 -42.859 1.00 46.72 449 PRO A C 1
ATOM 3530 O O . PRO A 1 449 ? 88.127 15.975 -42.947 1.00 46.72 449 PRO A O 1
ATOM 3533 N N . GLU A 1 450 ? 88.322 13.927 -42.028 1.00 48.72 450 GLU A N 1
ATOM 3534 C CA . GLU A 1 450 ? 89.644 14.157 -41.431 1.00 48.72 450 GLU A CA 1
ATOM 3535 C C . GLU A 1 450 ? 90.677 14.270 -42.568 1.00 48.72 450 GLU A C 1
ATOM 3537 O O . GLU A 1 450 ? 90.656 13.473 -43.508 1.00 48.72 450 GLU A O 1
ATOM 3542 N N . GLU A 1 451 ? 91.525 15.303 -42.528 1.00 42.97 451 GLU A N 1
ATOM 3543 C CA . GLU A 1 451 ? 92.602 15.503 -43.504 1.00 42.97 451 GLU A CA 1
ATOM 3544 C C . GLU A 1 451 ? 93.609 14.343 -43.402 1.00 42.97 451 GLU A C 1
ATOM 3546 O O . GLU A 1 451 ? 94.194 14.125 -42.343 1.00 42.97 451 GLU A O 1
ATOM 3551 N N . GLU A 1 452 ? 93.812 13.593 -44.491 1.00 45.25 452 GLU A N 1
ATOM 3552 C CA . GLU A 1 452 ? 94.903 12.617 -44.579 1.00 45.25 452 GLU A CA 1
ATOM 3553 C C . GLU A 1 452 ? 96.250 13.342 -44.729 1.00 45.25 452 GLU A C 1
ATOM 3555 O O . GLU A 1 452 ? 96.440 14.174 -45.622 1.00 45.25 452 GLU A O 1
ATOM 3560 N N . ASP A 1 453 ? 97.168 12.994 -43.826 1.00 40.66 453 ASP A N 1
ATOM 3561 C CA . ASP A 1 453 ? 98.547 13.460 -43.721 1.00 40.66 453 ASP A CA 1
ATOM 3562 C C . ASP A 1 453 ? 99.340 13.386 -45.041 1.00 40.66 453 ASP A C 1
ATOM 3564 O O . ASP A 1 453 ? 99.291 12.423 -45.808 1.00 40.66 453 ASP A O 1
ATOM 3568 N N . TYR A 1 454 ? 100.148 14.422 -45.257 1.00 37.03 454 TYR A N 1
ATOM 3569 C CA . TYR A 1 454 ? 101.104 14.573 -46.350 1.00 37.03 454 TYR A CA 1
ATOM 3570 C C . TYR A 1 454 ? 102.387 13.768 -46.059 1.00 37.03 454 TYR A C 1
ATOM 3572 O O . TYR A 1 454 ? 103.143 14.138 -45.161 1.00 37.03 454 TYR A O 1
ATOM 3580 N N . ASP A 1 455 ? 102.681 12.720 -46.839 1.00 46.34 455 ASP A N 1
ATOM 3581 C CA . ASP A 1 455 ? 103.975 12.011 -46.817 1.00 46.34 455 ASP A CA 1
ATOM 3582 C C . ASP A 1 455 ? 104.754 12.236 -48.128 1.00 46.34 455 ASP A C 1
ATOM 3584 O O . ASP A 1 455 ? 104.312 11.784 -49.190 1.00 46.34 455 ASP A O 1
ATOM 3588 N N . PRO A 1 456 ? 105.911 12.930 -48.100 1.00 48.84 456 PRO A N 1
ATOM 3589 C CA . PRO A 1 456 ? 106.826 12.960 -49.228 1.00 48.84 456 PRO A CA 1
ATOM 3590 C C . PRO A 1 456 ? 108.181 12.319 -48.882 1.00 48.84 456 PRO A C 1
ATOM 3592 O O . PRO A 1 456 ? 109.014 12.920 -48.199 1.00 48.84 456 PRO A O 1
ATOM 3595 N N . VAL A 1 457 ? 108.490 11.170 -49.497 1.00 40.53 457 VAL A N 1
ATOM 3596 C CA . VAL A 1 457 ? 109.882 10.776 -49.771 1.00 40.53 457 VAL A CA 1
ATOM 3597 C C . VAL A 1 457 ? 110.038 10.281 -51.223 1.00 40.53 457 VAL A C 1
ATOM 3599 O O . VAL A 1 457 ? 109.436 9.294 -51.633 1.00 40.53 457 VAL A O 1
ATOM 3602 N N . ILE A 1 458 ? 110.975 10.948 -51.915 1.00 38.03 458 ILE A N 1
ATOM 3603 C CA . ILE A 1 458 ? 111.728 10.628 -53.152 1.00 38.03 458 ILE A CA 1
ATOM 3604 C C . ILE A 1 458 ? 111.133 11.053 -54.507 1.00 38.03 458 ILE A C 1
ATOM 3606 O O . ILE A 1 458 ? 110.197 10.450 -55.026 1.00 38.03 458 ILE A O 1
ATOM 3610 N N . GLY A 1 459 ? 111.832 12.018 -55.124 1.00 33.47 459 GLY A N 1
ATOM 3611 C CA . GLY A 1 459 ? 111.733 12.447 -56.519 1.00 33.47 459 GLY A CA 1
ATOM 3612 C C . GLY A 1 459 ? 112.317 13.833 -56.723 1.00 33.47 459 GLY A C 1
ATOM 3613 O O . GLY A 1 459 ? 111.514 14.719 -57.074 1.00 33.47 459 GLY A O 1
#

pLDDT: mean 81.6, std 14.04, range [33.47, 97.56]

Sequence (459 aa):
MGLFSAGILLQTGRDKESISQQILAVLLFLVFAMASTSSNINKLYTDRMWQSVRNAAFLDEYSKFNTTKVTVRSAINNELENDKALYEKIAIKYNEWIISDISNFKKIITGSQYYQDKKEIEIKLMAELGDMEVQATDPLAPGCGVKCRQHASAINELVPTTQTILPKGRKLEEIKANIQRFENEKLNAFCSQGAYADFHLLKGLVEVIPASNYCASVGDYFDKYGSNKLEKLFERVGLPSIENAQDLTSYSENILAVSADLQAISVNISTLTPDYASLKVRTEYPNALNDAIAILENDNTDPDRRDLGKMELRQALIQDLSSEEFLTVDVLFTPGSDVQNFILNDDLSQNSIVKNQNEPIKPFLEMLAKKQDEIITKFEEAMPKGSEIPSFKLVEPDSGEIGEIEQTLSSAFFDTPSLKNTIIATIIGFSFDLIPLIFAFVAFHGYVPEEEDYDPVIG

Foldseek 3Di:
DLVVLLVCLLVCLVVVDDPVSNVVSVVVNVVVLVVLLVVLLVVLLLVVLLVVLLQVLCCVLLVLLVVLLVVLLVVLVVVLVVLQVLLLVLLVVLLVQLVVLLVVLLCLLVVDPLLVVLVVLVVLLVVLLVVLLCVCLPPVDHHCDPVSVVSVVVLCVSQPDPDQDGDDDPDNVSSNVSSVVRSLVSVLSCLPPPVCLLNLQSQQCHAADDCPHSSVVHDCSCVRRNHNNSVVLSVQLDRDRGSALVSSLVSLVSSLVSLVVSVVSLVVCCPVDVSSVPNDGDNDSDSDVQVSVVVCVVVVDDPQPNPSVLNVLSVVLSVLSVDQVNQKDWFDQDPPDDIDIDRSDPPDGSVSQDDDLQTFCLRVLVRSQVSSVVSLVSSVVSDTPPDDDDDRDGRDSVSRNSSHSVVSCCCDPPVDDDPVSSVVSSVVSSCVSVVSVVVSVCVSVVDDDDDDDDDDDDD